Protein 4D25 (pdb70)

Foldseek 3Di:
DADDDQDPPLCVLLVPAAAFDPQLVVLVVFDKDKDFPDADQFAFALVRLPFDPVLSVLCVSSVDGGAGPLLRRLLNCVLVQFAEEEADAFQRPPLCSPLSNVLRCCVVVPDDWDAPPLEGAAQEEEEEAADVLLVVSQSVSCSSCPPHPFFEAEWEPLHDLCSRLVSCSVYGHYYRYYLPRVVVCVVVNNYFNQNYAEYEYEQQLVCCDDVNVVSVCCAQVPPRHDHLVRHYYYYYDNAHDPVSVVSCVVNGDSHMYMHRHDHLAADLLEAEAEDEDALVCLLVVVVVVCVVVDPAQEEEEDADPVVQVVNQCSVVVPDFDEAEADDPDRPNSNVVRLCCSQVVVGRYYRYYLSPQANDAGYRNAEYEHSDDDQDSSSVRSNSSNPRHNNHHHYYYYYDYCVRCVVCLVVVVVSQVSSVHDDDPVSD

CATH classification: 3.40.50.300 (+1 more: 3.40.50.300)

Sequence (427 aa):
YVPPEPTNDETEIFSSTISSGINFDKFDHIAVKVSGENPPRPIESFETANLRKYVLDNVLKAGYRKPTPIQKNAIPIIMSSGRDLMGCAQTGSGKTAAFLVPIINMLLQDPKDLISENGCAQPQVIIVSPTRELTLQIFNEARKFSYGSVLKVAVAYGGTAVRHQGDNIARGCHILVATPGRLHDFVERNRVSFGSVRFVVLDQADCMLDMGFMPSSIEKMMLHPTMVETTKRQTLMFSATFPEDIQHLAGRFLNNYLFVAVGIVGGASTDVEQIFIEVTKYEKRNSLKQLLIEENDGKRRILVFVETKRNADFIAAMLSEQQLLTSSSIHGDRMQREREEALQNFKSGKHCCILVATAVAARGLDIKNVDIVVNYDLPKSIDEYVHRIGRTGRVGNRGKAVSFYDSDQDLALVADLSKILRQADQSVPDFLK

Secondary structure (DSSP, 8-state):
--PPPPP--HHHHHH-SPPP-TTGGGGGGS-EEEESSSPPPPPS-GGGS---HHHHHHHHHTT--S--HHHHHHHHHHHTT--EEEE--TTS-HHHHHHHHHHHHHHHS----EEETTEEE-SEEEE-SSHHHHHHHHHHHHHHTTTSS--EEEE-TTS-HHHHHHHHHT--SEEEE-HHHHHHHHHTTSB-STT--EEEEETHHHHTSTTTHHHHHHHHT-TTSPPGGGSEEEEEES---HHHHHHHGGG-SS-EEEEESSTTPPPTTEEEEEEE--TTTHHHHHHHHHHHTTT--EEEE-S-HHHHHHHHHHHHHHSS-EEEE-TTS-HHHHHHHHHHHHHSS-SEEEE-GGGTSS---TT--EEEESS--S-HHHHHHHHTTSS-TT--EEEEEEE-HHHHGGGHHHHHHHHHHTT----GGG-

Nearest PDB structures (foldseek):
  4d25-assembly1_A  TM=1.002E+00  e=2.067E-94  Bombyx mori
  6uv4-assembly1_A  TM=8.941E-01  e=2.963E-43  Homo sapiens
  5e7i-assembly1_B  TM=7.158E-01  e=3.500E-42  Homo sapiens
  6o5f-assembly1_B  TM=5.667E-01  e=6.391E-42  Homo sapiens
  8enk-assembly1_A  TM=9.131E-01  e=6.167E-31  Homo sapiens

Structure (mmCIF, N/CA/C/O backbone):
data_4D25
#
_entry.id   4D25
#
_cell.length_a   52.480
_cell.length_b   78.570
_cell.length_c   104.580
_cell.angle_alpha   90.00
_cell.angle_beta   90.00
_cell.angle_gamma   90.00
#
_symmetry.space_group_name_H-M   'P 21 21 21'
#
loop_
_entity.id
_entity.type
_entity.pdbx_description
1 polym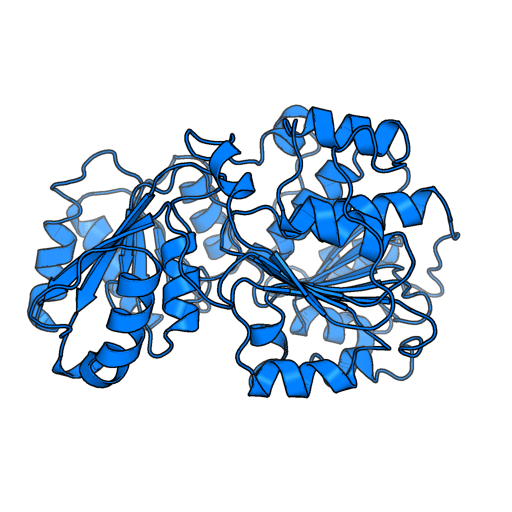er 'BMVLG PROTEIN'
2 polymer "5'-R(*UP*GP*AP*CP*AP*UP)-3'"
3 non-polymer 'PHOSPHOAMINOPHOSPHONIC ACID-ADENYLATE ESTER'
4 non-polymer 'MAGNESIUM ION'
5 non-polymer GLYCEROL
6 water water
#
loop_
_atom_site.group_PDB
_atom_site.id
_atom_site.type_symbol
_atom_site.label_atom_id
_atom_site.label_alt_id
_atom_site.label_comp_id
_atom_site.label_asym_id
_atom_site.label_entity_id
_atom_site.label_seq_id
_atom_site.pdbx_PDB_ins_code
_atom_site.Cartn_x
_atom_site.Cartn_y
_atom_site.Cartn_z
_atom_site.occupancy
_atom_site.B_iso_or_equiv
_atom_site.auth_seq_id
_atom_site.auth_comp_id
_atom_site.auth_asym_id
_atom_site.auth_atom_id
_atom_site.pdbx_PDB_model_num
ATOM 1 N N . TYR A 1 7 ? 12.612 16.236 -13.837 1.00 23.69 137 TYR A N 1
ATOM 2 C CA . TYR A 1 7 ? 11.471 16.749 -13.020 1.00 23.37 137 TYR A CA 1
ATOM 3 C C . TYR A 1 7 ? 11.248 15.893 -11.776 1.00 23.46 137 TYR A C 1
ATOM 4 O O . TYR A 1 7 ? 10.952 14.702 -11.877 1.00 23.78 137 TYR A O 1
ATOM 13 N N . VAL A 1 8 ? 11.397 16.512 -10.608 1.00 23.85 138 VAL A N 1
ATOM 14 C CA . VAL A 1 8 ? 11.103 15.871 -9.333 1.00 23.94 138 VAL A CA 1
ATOM 15 C C . VAL A 1 8 ? 9.794 16.475 -8.829 1.00 24.34 138 VAL A C 1
ATOM 16 O O . VAL A 1 8 ? 9.758 17.659 -8.493 1.00 24.36 138 VAL A O 1
ATOM 20 N N . PRO A 1 9 ? 8.706 15.677 -8.791 1.00 24.30 139 PRO A N 1
ATOM 21 C CA . PRO A 1 9 ? 7.430 16.248 -8.363 1.00 24.76 139 PRO A CA 1
ATOM 22 C C . PRO A 1 9 ? 7.452 16.688 -6.901 1.00 25.48 139 PRO A C 1
ATOM 23 O O . PRO A 1 9 ? 8.250 16.163 -6.121 1.00 25.18 139 PRO A O 1
ATOM 27 N N . PRO A 1 10 ? 6.586 17.649 -6.528 1.00 26.61 140 PRO A N 1
ATOM 28 C CA . PRO A 1 10 ? 6.501 18.030 -5.118 1.00 27.28 140 PRO A CA 1
ATOM 29 C C . PRO A 1 10 ? 6.199 16.803 -4.266 1.00 27.96 140 PRO A C 1
ATOM 30 O O . PRO A 1 10 ? 5.355 15.991 -4.648 1.00 27.42 140 PRO A O 1
ATOM 34 N N . GLU A 1 11 ? 6.891 16.660 -3.138 1.00 29.27 141 GLU A N 1
ATOM 35 C CA . GLU A 1 11 ? 6.774 15.455 -2.325 1.00 30.22 141 GLU A CA 1
ATOM 36 C C . GLU A 1 11 ? 5.325 15.256 -1.882 1.00 30.50 141 GLU A C 1
ATOM 37 O O . GLU A 1 11 ? 4.581 16.233 -1.742 1.00 30.30 141 GLU A O 1
ATOM 43 N N . PRO A 1 12 ? 4.916 13.993 -1.671 1.00 30.82 142 PRO A N 1
ATOM 44 C CA . PRO A 1 12 ? 3.554 13.767 -1.198 1.00 30.64 142 PRO A CA 1
ATOM 45 C C . PRO A 1 12 ? 3.354 14.434 0.155 1.00 30.40 142 PRO A C 1
ATOM 46 O O . PRO A 1 12 ? 4.222 14.322 1.023 1.00 30.94 142 PRO A O 1
ATOM 50 N N . THR A 1 13 ? 2.242 15.142 0.321 1.00 30.14 143 THR A N 1
ATOM 51 C CA . THR A 1 13 ? 1.976 15.845 1.576 1.00 30.15 143 THR A CA 1
ATOM 52 C C . THR A 1 13 ? 1.883 14.863 2.744 1.00 29.84 143 THR A C 1
ATOM 53 O O . THR A 1 13 ? 1.191 13.846 2.653 1.00 29.74 143 THR A O 1
ATOM 57 N N . ASN A 1 14 ? 2.604 15.168 3.822 1.00 29.35 144 ASN A N 1
ATOM 58 C CA . ASN A 1 14 ? 2.531 14.394 5.067 1.00 29.00 144 ASN A CA 1
ATOM 59 C C . ASN A 1 14 ? 1.586 15.029 6.101 1.00 28.12 144 ASN A C 1
ATOM 60 O O . ASN A 1 14 ? 1.483 14.549 7.231 1.00 27.76 144 ASN A O 1
ATOM 65 N N . ASP A 1 15 ? 0.903 16.103 5.703 1.00 26.94 145 ASP A N 1
ATOM 66 C CA . ASP A 1 15 ? -0.112 16.754 6.533 1.00 26.36 145 ASP A CA 1
ATOM 67 C C . ASP A 1 15 ? -1.346 15.850 6.579 1.00 25.72 145 ASP A C 1
ATOM 68 O O . ASP A 1 15 ? -2.040 15.696 5.576 1.00 24.66 145 ASP A O 1
ATOM 73 N N . GLU A 1 16 ? -1.613 15.263 7.746 1.00 25.40 146 GLU A N 1
ATOM 74 C CA . GLU A 1 16 ? -2.701 14.291 7.898 1.00 25.25 146 GLU A CA 1
ATOM 75 C C . GLU A 1 16 ? -4.054 14.825 7.425 1.00 24.81 146 GLU A C 1
ATOM 76 O O . GLU A 1 16 ? -4.801 14.118 6.746 1.00 24.16 146 GLU A O 1
ATOM 82 N N . THR A 1 17 ? -4.362 16.063 7.798 1.00 24.93 147 THR A N 1
ATOM 83 C CA . THR A 1 17 ? -5.597 16.720 7.385 1.00 25.19 147 THR A CA 1
ATOM 84 C C . THR A 1 17 ? -5.708 16.765 5.866 1.00 25.19 147 THR A C 1
ATOM 85 O O . THR A 1 17 ? -6.751 16.421 5.307 1.00 24.69 147 THR A O 1
ATOM 89 N N . GLU A 1 18 ? -4.629 17.178 5.205 1.00 25.78 148 GLU A N 1
ATOM 90 C CA . GLU A 1 18 ? -4.599 17.238 3.744 1.00 26.02 148 GLU A CA 1
ATOM 91 C C . GLU A 1 18 ? -4.754 15.864 3.108 1.00 25.45 148 GLU A C 1
ATOM 92 O O . GLU A 1 18 ? -5.428 15.729 2.086 1.00 25.09 148 GLU A O 1
ATOM 98 N N . ILE A 1 19 ? -4.132 14.854 3.713 1.00 25.03 149 ILE A N 1
ATOM 99 C CA . ILE A 1 19 ? -4.205 13.484 3.201 1.00 24.60 149 ILE A CA 1
ATOM 100 C C . ILE A 1 19 ? -5.651 12.987 3.186 1.00 24.34 149 ILE A C 1
ATOM 101 O O . ILE A 1 19 ? -6.101 12.411 2.194 1.00 24.33 149 ILE A O 1
ATOM 106 N N . PHE A 1 20 ? -6.372 13.220 4.279 1.00 24.09 150 PHE A N 1
ATOM 107 C CA . PHE A 1 20 ? -7.770 12.797 4.382 1.00 24.35 150 PHE A CA 1
ATOM 108 C C . PHE A 1 20 ? -8.758 13.794 3.755 1.00 25.14 150 PHE A C 1
ATOM 109 O O . PHE A 1 20 ? -9.907 13.440 3.511 1.00 25.74 150 PHE A O 1
ATOM 117 N N . SER A 1 21 ? -8.314 15.021 3.482 1.00 26.05 151 SER A N 1
ATOM 118 C CA . SER A 1 21 ? -9.164 16.026 2.824 1.00 26.39 151 SER A CA 1
ATOM 119 C C . SER A 1 21 ? -9.360 15.738 1.341 1.00 26.11 151 SER A C 1
ATOM 120 O O . SER A 1 21 ? -10.315 16.228 0.734 1.00 26.53 151 SER A O 1
ATOM 123 N N . SER A 1 22 ? -8.437 14.975 0.758 1.00 25.79 152 SER A N 1
ATOM 124 C CA . SER A 1 22 ? -8.464 14.653 -0.662 1.00 25.28 152 SER A CA 1
ATOM 125 C C . SER A 1 22 ? -9.637 13.734 -0.976 1.00 24.15 152 SER A C 1
ATOM 126 O O . SER A 1 22 ? -9.463 12.532 -1.187 1.00 24.97 152 SER A O 1
ATOM 129 N N . THR A 1 23 ? -10.833 14.316 -1.008 1.00 22.61 153 THR A N 1
ATOM 130 C CA . THR A 1 23 ? -12.053 13.557 -1.231 1.00 21.37 153 THR A CA 1
ATOM 131 C C . THR A 1 23 ? -13.229 14.464 -1.597 1.00 20.03 153 THR A C 1
ATOM 132 O O . THR A 1 23 ? -13.204 15.676 -1.354 1.00 20.34 153 THR A O 1
ATOM 136 N N . ILE A 1 24 ? -14.250 13.862 -2.197 1.00 18.34 154 ILE A N 1
ATOM 137 C CA . ILE A 1 24 ? -15.490 14.555 -2.514 1.00 17.09 154 ILE A CA 1
ATOM 138 C C . ILE A 1 24 ? -16.500 14.140 -1.453 1.00 16.77 154 ILE A C 1
ATOM 139 O O . ILE A 1 24 ? -16.822 12.959 -1.344 1.00 16.02 154 ILE A O 1
ATOM 144 N N . SER A 1 25 ? -16.976 15.101 -0.661 1.00 16.73 155 SER A N 1
ATOM 145 C CA . SER A 1 25 ? -17.998 14.826 0.349 1.00 16.93 155 SER A CA 1
ATOM 146 C C . SER A 1 25 ? -19.236 14.243 -0.327 1.00 16.46 155 SER A C 1
ATOM 147 O O . SER A 1 25 ? -19.589 14.655 -1.435 1.00 16.36 155 SER A O 1
ATOM 150 N N . SER A 1 26 ? -19.883 13.278 0.323 1.00 16.16 156 SER A N 1
ATOM 151 C CA . SER A 1 26 ? -21.031 12.604 -0.287 1.00 15.91 156 SER A CA 1
ATOM 152 C C . SER A 1 26 ? -22.203 13.571 -0.467 1.00 15.69 156 SER A C 1
ATOM 153 O O . SER A 1 26 ? -22.360 14.529 0.295 1.00 15.24 156 SER A O 1
ATOM 156 N N . GLY A 1 27 ? -23.009 13.317 -1.492 1.00 15.20 157 GLY A N 1
ATOM 157 C CA . GLY A 1 27 ? -24.034 14.258 -1.918 1.00 15.21 157 GLY A CA 1
ATOM 158 C C . GLY A 1 27 ? -25.442 13.839 -1.567 1.00 15.34 157 GLY A C 1
ATOM 159 O O . GLY A 1 27 ? -25.663 12.835 -0.892 1.00 15.12 157 GLY A O 1
ATOM 160 N N . ILE A 1 28 ? -26.397 14.626 -2.051 1.00 15.51 158 ILE A N 1
ATOM 161 C CA . ILE A 1 28 ? -27.814 14.437 -1.742 1.00 15.96 158 ILE A CA 1
ATOM 162 C C . ILE A 1 28 ? -28.337 13.056 -2.153 1.00 15.70 158 ILE A C 1
ATOM 163 O O . ILE A 1 28 ? -29.228 12.513 -1.500 1.00 15.61 158 ILE A O 1
ATOM 168 N N . ASN A 1 29 ? -27.783 12.495 -3.228 1.00 15.19 159 ASN A N 1
ATOM 169 C CA . ASN A 1 29 ? -28.252 11.211 -3.751 1.00 15.22 159 ASN A CA 1
ATOM 170 C C . ASN A 1 29 ? -27.401 10.004 -3.348 1.00 15.24 159 ASN A C 1
ATOM 171 O O . ASN A 1 29 ? -27.556 8.923 -3.917 1.00 15.06 159 ASN A O 1
ATOM 176 N N . PHE A 1 30 ? -26.526 10.169 -2.358 1.00 15.58 160 PHE A N 1
ATOM 177 C CA . PHE A 1 30 ? -25.642 9.078 -1.943 1.00 15.68 160 PHE A CA 1
ATOM 178 C C . PHE A 1 30 ? -26.431 7.855 -1.474 1.00 16.32 160 PHE A C 1
ATOM 179 O O . PHE A 1 30 ? -26.131 6.729 -1.866 1.00 15.84 160 PHE A O 1
ATOM 187 N N . ASP A 1 31 ? -27.443 8.085 -0.644 1.00 17.53 161 ASP A N 1
ATOM 188 C CA . ASP A 1 31 ? -28.302 7.000 -0.156 1.00 18.65 161 ASP A CA 1
ATOM 189 C C . ASP A 1 31 ? -29.086 6.288 -1.265 1.00 18.90 161 ASP A C 1
ATOM 190 O O . ASP A 1 31 ? -29.515 5.151 -1.077 1.00 19.37 161 ASP A O 1
ATOM 195 N N . LYS A 1 32 ? -29.261 6.941 -2.412 1.00 18.92 162 LYS A N 1
ATOM 196 C CA . LYS A 1 32 ? -29.954 6.326 -3.549 1.00 19.14 162 LYS A CA 1
ATOM 197 C C . LYS A 1 32 ? -29.134 5.209 -4.205 1.00 18.37 162 LYS A C 1
ATOM 198 O O . LYS A 1 32 ? -29.694 4.380 -4.923 1.00 17.62 162 LYS A O 1
ATOM 204 N N . PHE A 1 33 ? -27.817 5.188 -3.976 1.00 17.80 163 PHE A N 1
ATOM 205 C CA . PHE A 1 33 ? -26.979 4.085 -4.460 1.00 17.71 163 PHE A CA 1
ATOM 206 C C . PHE A 1 33 ? -27.564 2.728 -4.034 1.00 17.98 163 PHE A C 1
ATOM 207 O O . PHE A 1 33 ? -27.494 1.757 -4.785 1.00 17.73 163 PHE A O 1
ATOM 215 N N . ASP A 1 34 ? -28.145 2.683 -2.834 1.00 18.73 164 ASP A N 1
ATOM 216 C CA . ASP A 1 34 ? -28.785 1.477 -2.283 1.00 19.50 164 ASP A CA 1
ATOM 217 C C . ASP A 1 34 ? -29.774 0.788 -3.224 1.00 18.79 164 ASP A C 1
ATOM 218 O O . ASP A 1 34 ? -29.919 -0.435 -3.180 1.00 18.81 164 ASP A O 1
ATOM 223 N N . HIS A 1 35 ? -30.466 1.570 -4.049 1.00 17.75 165 HIS A N 1
ATOM 224 C CA . HIS A 1 35 ? -31.569 1.048 -4.864 1.00 17.53 165 HIS A CA 1
ATOM 225 C C . HIS A 1 35 ? -31.141 0.438 -6.198 1.00 16.75 165 HIS A C 1
ATOM 226 O O . HIS A 1 35 ? -31.970 -0.126 -6.910 1.00 16.59 165 HIS A O 1
ATOM 233 N N . ILE A 1 36 ? -29.856 0.534 -6.532 1.00 16.08 166 ILE A N 1
ATOM 234 C CA . ILE A 1 36 ? -29.368 0.022 -7.808 1.00 15.70 166 ILE A CA 1
ATOM 235 C C . ILE A 1 36 ? -29.258 -1.499 -7.729 1.00 15.44 166 ILE A C 1
ATOM 236 O O . ILE A 1 36 ? -28.758 -2.041 -6.746 1.00 15.25 166 ILE A O 1
ATOM 241 N N . ALA A 1 37 ? -29.742 -2.179 -8.764 1.00 15.29 167 ALA A N 1
ATOM 242 C CA . ALA A 1 37 ? -29.662 -3.633 -8.837 1.00 15.45 167 ALA A CA 1
ATOM 243 C C . ALA A 1 37 ? -28.216 -4.080 -9.040 1.00 15.39 167 ALA A C 1
ATOM 244 O O . ALA A 1 37 ? -27.529 -3.594 -9.939 1.00 15.15 167 ALA A O 1
ATOM 246 N N . VAL A 1 38 ? -27.766 -4.998 -8.191 1.00 15.59 168 VAL A N 1
ATOM 247 C CA . VAL A 1 38 ? -26.423 -5.556 -8.282 1.00 15.72 168 VAL A CA 1
ATOM 248 C C . VAL A 1 38 ? -26.495 -6.973 -8.837 1.00 16.22 168 VAL A C 1
ATOM 249 O O . VAL A 1 38 ? -27.228 -7.818 -8.319 1.00 16.28 168 VAL A O 1
ATOM 253 N N . LYS A 1 39 ? -25.738 -7.214 -9.902 1.00 16.72 169 LYS A N 1
ATOM 254 C CA . LYS A 1 39 ? -25.571 -8.546 -10.469 1.00 17.46 169 LYS A CA 1
ATOM 255 C C . LYS A 1 39 ? -24.283 -9.141 -9.921 1.00 17.61 169 LYS A C 1
ATOM 256 O O . LYS A 1 39 ? -23.242 -8.488 -9.941 1.00 17.29 169 LYS A O 1
ATOM 262 N N . VAL A 1 40 ? -24.358 -10.371 -9.424 1.00 17.87 170 VAL A N 1
ATOM 263 C CA . VAL A 1 40 ? -23.166 -11.118 -9.045 1.00 18.31 170 VAL A CA 1
ATOM 264 C C . VAL A 1 40 ? -23.208 -12.489 -9.711 1.00 18.88 170 VAL A C 1
ATOM 265 O O . VAL A 1 40 ? -24.191 -13.214 -9.581 1.00 19.38 170 VAL A O 1
ATOM 269 N N . SER A 1 41 ? -22.148 -12.837 -10.435 1.00 19.24 171 SER A N 1
ATOM 270 C CA . SER A 1 41 ? -22.041 -14.167 -11.034 1.00 19.83 171 SER A CA 1
ATOM 271 C C . SER A 1 41 ? -20.667 -14.770 -10.756 1.00 20.06 171 SER A C 1
ATOM 272 O O . SER A 1 41 ? -19.721 -14.059 -10.391 1.00 19.71 171 SER A O 1
ATOM 275 N N . GLY A 1 42 ? -20.576 -16.087 -10.921 1.00 20.37 172 GLY A N 1
ATOM 276 C CA . GLY A 1 42 ? -19.382 -16.847 -10.567 1.00 20.69 172 GLY A CA 1
ATOM 277 C C . GLY A 1 42 ? -19.649 -17.784 -9.404 1.00 21.49 172 GLY A C 1
ATOM 278 O O . GLY A 1 42 ? -20.690 -17.695 -8.744 1.00 21.22 172 GLY A O 1
ATOM 279 N N . GLU A 1 43 ? -18.697 -18.676 -9.148 1.00 22.29 173 GLU A N 1
ATOM 280 C CA . GLU A 1 43 ? -18.856 -19.728 -8.146 1.00 23.21 173 GLU A CA 1
ATOM 281 C C . GLU A 1 43 ? -18.813 -19.211 -6.712 1.00 23.11 173 GLU A C 1
ATOM 282 O O . GLU A 1 43 ? -17.871 -18.524 -6.322 1.00 22.34 173 GLU A O 1
ATOM 288 N N . ASN A 1 44 ? -19.837 -19.562 -5.935 1.00 23.62 174 ASN A N 1
ATOM 289 C CA . ASN A 1 44 ? -19.835 -19.366 -4.485 1.00 23.83 174 ASN A CA 1
ATOM 290 C C . ASN A 1 44 ? -19.407 -17.967 -4.040 1.00 23.31 174 ASN A C 1
ATOM 291 O O . ASN A 1 44 ? -18.381 -17.809 -3.370 1.00 22.77 174 ASN A O 1
ATOM 296 N N . PRO A 1 45 ? -20.187 -16.941 -4.419 1.00 23.14 175 PRO A N 1
ATOM 297 C CA . PRO A 1 45 ? -19.843 -15.588 -3.991 1.00 22.96 175 PRO A CA 1
ATOM 298 C C . PRO A 1 45 ? -20.044 -15.398 -2.483 1.00 23.25 175 PRO A C 1
ATOM 299 O O . PRO A 1 45 ? -21.046 -15.862 -1.941 1.00 23.14 175 PRO A O 1
ATOM 303 N N . PRO A 1 46 ? -19.085 -14.746 -1.800 1.00 23.44 176 PRO A N 1
ATOM 304 C CA . PRO A 1 46 ? -19.317 -14.354 -0.407 1.00 23.82 176 PRO A CA 1
ATOM 305 C C . PRO A 1 46 ? -20.488 -13.385 -0.297 1.00 24.15 176 PRO A C 1
ATOM 306 O O . PRO A 1 46 ? -20.789 -12.672 -1.258 1.00 24.21 176 PRO A O 1
ATOM 310 N N . ARG A 1 47 ? -21.150 -13.365 0.855 1.00 24.41 177 ARG A N 1
ATOM 311 C CA . ARG A 1 47 ? -22.252 -12.434 1.065 1.00 24.53 177 ARG A CA 1
ATOM 312 C C . ARG A 1 47 ? -21.715 -11.013 1.235 1.00 23.04 177 ARG A C 1
ATOM 313 O O . ARG A 1 47 ? -20.650 -10.821 1.819 1.00 22.72 177 ARG A O 1
ATOM 321 N N . PRO A 1 48 ? -22.436 -10.013 0.700 1.00 21.86 178 PRO A N 1
ATOM 322 C CA . PRO A 1 48 ? -21.959 -8.635 0.852 1.00 21.36 178 PRO A CA 1
ATOM 323 C C . PRO A 1 48 ? -21.972 -8.171 2.307 1.00 20.96 178 PRO A C 1
ATOM 324 O O . PRO A 1 48 ? -22.754 -8.674 3.109 1.00 20.63 178 PRO A O 1
ATOM 328 N N . ILE A 1 49 ? -21.087 -7.237 2.637 1.00 20.43 179 ILE A N 1
ATOM 329 C CA . ILE A 1 49 ? -21.069 -6.640 3.973 1.00 20.54 179 ILE A CA 1
ATOM 330 C C . ILE A 1 49 ? -22.112 -5.531 4.063 1.00 20.91 179 ILE A C 1
ATOM 331 O O . ILE A 1 49 ? -22.395 -4.842 3.077 1.00 20.68 179 ILE A O 1
ATOM 336 N N . GLU A 1 50 ? -22.697 -5.388 5.248 1.00 21.26 180 GLU A N 1
ATOM 337 C CA . GLU A 1 50 ? -23.773 -4.426 5.481 1.00 21.68 180 GLU A CA 1
ATOM 338 C C . GLU A 1 50 ? -23.239 -3.041 5.829 1.00 20.51 180 GLU A C 1
ATOM 339 O O . GLU A 1 50 ? -23.911 -2.041 5.587 1.00 20.22 180 GLU A O 1
ATOM 345 N N . SER A 1 51 ? -22.034 -2.990 6.393 1.00 19.37 181 SER A N 1
ATOM 346 C CA . SER A 1 51 ? -21.435 -1.737 6.847 1.00 18.71 181 SER A CA 1
ATOM 347 C C . SER A 1 51 ? -19.934 -1.908 7.059 1.00 18.21 181 SER A C 1
ATOM 348 O O . SER A 1 51 ? -19.438 -3.031 7.144 1.00 18.23 181 SER A O 1
ATOM 351 N N . PHE A 1 52 ? -19.217 -0.793 7.154 1.00 17.65 182 PHE A N 1
ATOM 352 C CA . PHE A 1 52 ? -17.783 -0.833 7.434 1.00 17.29 182 PHE A CA 1
ATOM 353 C C . PHE A 1 52 ? -17.507 -1.481 8.794 1.00 17.73 182 PHE A C 1
ATOM 354 O O . PHE A 1 52 ? -16.488 -2.143 8.963 1.00 17.40 182 PHE A O 1
ATOM 362 N N . GLU A 1 53 ? -18.433 -1.317 9.740 1.00 18.23 183 GLU A N 1
ATOM 363 C CA . GLU A 1 53 ? -18.265 -1.848 11.098 1.00 19.05 183 GLU A CA 1
ATOM 364 C C . GLU A 1 53 ? -18.513 -3.355 11.188 1.00 19.36 183 GLU A C 1
ATOM 365 O O . GLU A 1 53 ? -18.070 -3.997 12.137 1.00 19.63 183 GLU A O 1
ATOM 371 N N . THR A 1 54 ? -19.218 -3.910 10.204 1.00 19.64 184 THR A N 1
ATOM 372 C CA . THR A 1 54 ? -19.516 -5.342 10.165 1.00 20.08 184 THR A CA 1
ATOM 373 C C . THR A 1 54 ? -18.765 -6.077 9.043 1.00 20.04 184 THR A C 1
ATOM 374 O O . THR A 1 54 ? -19.212 -7.128 8.584 1.00 20.44 184 THR A O 1
ATOM 378 N N . ALA A 1 55 ? -17.621 -5.538 8.622 1.00 19.94 185 ALA A N 1
ATOM 379 C CA . ALA A 1 55 ? -16.842 -6.110 7.517 1.00 19.97 185 ALA A CA 1
ATOM 380 C C . ALA A 1 55 ? -15.607 -6.893 7.978 1.00 20.32 185 ALA A C 1
ATOM 381 O O . ALA A 1 55 ? -14.763 -7.271 7.158 1.00 20.03 185 ALA A O 1
ATOM 383 N N . ASN A 1 56 ? -15.511 -7.143 9.282 1.00 20.88 186 ASN A N 1
ATOM 384 C CA . ASN A 1 56 ? -14.364 -7.819 9.879 1.00 21.62 186 ASN A CA 1
ATOM 385 C C . ASN A 1 56 ? -13.024 -7.177 9.513 1.00 21.16 186 ASN A C 1
ATOM 386 O O . ASN A 1 56 ? -12.038 -7.868 9.266 1.00 20.79 186 ASN A O 1
ATOM 391 N N . LEU A 1 57 ? -12.999 -5.848 9.490 1.00 21.02 187 LEU A N 1
ATOM 392 C CA . LEU A 1 57 ? -11.769 -5.103 9.258 1.00 20.99 187 LEU A CA 1
ATOM 393 C C . LEU A 1 57 ? -10.990 -4.955 10.550 1.00 21.26 187 LEU A C 1
ATOM 394 O O . LEU A 1 57 ? -11.565 -4.990 11.640 1.00 21.26 187 LEU A O 1
ATOM 399 N N . ARG A 1 58 ? -9.680 -4.772 10.413 1.00 21.53 188 ARG A N 1
ATOM 400 C CA . ARG A 1 58 ? -8.826 -4.414 11.539 1.00 22.21 188 ARG A CA 1
ATOM 401 C C . ARG A 1 58 ? -9.188 -3.022 12.037 1.00 22.20 188 ARG A C 1
ATOM 402 O O . ARG A 1 58 ? -9.557 -2.145 11.248 1.00 21.40 188 ARG A O 1
ATOM 410 N N . LYS A 1 59 ? -9.077 -2.828 13.347 1.00 22.27 189 LYS A N 1
ATOM 411 C CA . LYS A 1 59 ? -9.554 -1.606 13.980 1.00 22.41 189 LYS A CA 1
ATOM 412 C C . LYS A 1 59 ? -9.021 -0.345 13.313 1.00 21.88 189 LYS A C 1
ATOM 413 O O . LYS A 1 59 ? -9.799 0.544 13.003 1.00 21.94 189 LYS A O 1
ATOM 419 N N . TYR A 1 60 ? -7.713 -0.240 13.097 1.00 21.66 190 TYR A N 1
ATOM 420 C CA . TYR A 1 60 ? -7.205 1.029 12.564 1.00 21.89 190 TYR A CA 1
ATOM 421 C C . TYR A 1 60 ? -7.343 1.198 11.045 1.00 19.98 190 TYR A C 1
ATOM 422 O O . TYR A 1 60 ? -7.183 2.307 10.544 1.00 20.00 190 TYR A O 1
ATOM 431 N N . VAL A 1 61 ? -7.664 0.121 10.328 1.00 18.27 191 VAL A N 1
ATOM 432 C CA . VAL A 1 61 ? -8.101 0.240 8.930 1.00 17.30 191 VAL A CA 1
ATOM 433 C C . VAL A 1 61 ? -9.490 0.880 8.906 1.00 16.75 191 VAL A C 1
ATOM 434 O O . VAL A 1 61 ? -9.742 1.806 8.138 1.00 16.28 191 VAL A O 1
ATOM 438 N N . LEU A 1 62 ? -10.385 0.380 9.753 1.00 16.52 192 LEU A N 1
ATOM 439 C CA . LEU A 1 62 ? -11.697 1.000 9.943 1.00 16.56 192 LEU A CA 1
ATOM 440 C C . LEU A 1 62 ? -11.556 2.463 10.377 1.00 16.64 192 LEU A C 1
ATOM 441 O O . LEU A 1 62 ? -12.233 3.343 9.847 1.00 16.24 192 LEU A O 1
ATOM 446 N N . ASP A 1 63 ? -10.665 2.721 11.332 1.00 16.84 193 ASP A N 1
ATOM 447 C CA . ASP A 1 63 ? -10.455 4.085 11.818 1.00 17.21 193 ASP A CA 1
ATOM 448 C C . ASP A 1 63 ? -10.000 5.015 10.693 1.00 16.34 193 ASP A C 1
ATOM 449 O O . ASP A 1 63 ? -10.416 6.171 10.641 1.00 16.20 193 ASP A O 1
ATOM 454 N N . ASN A 1 64 ? -9.176 4.503 9.781 1.00 15.45 194 ASN A N 1
ATOM 455 C CA . ASN A 1 64 ? -8.761 5.278 8.611 1.00 14.93 194 ASN A CA 1
ATOM 456 C C . ASN A 1 64 ? -9.905 5.540 7.628 1.00 14.34 194 ASN A C 1
ATOM 457 O O . ASN A 1 64 ? -10.009 6.634 7.074 1.00 14.12 194 ASN A O 1
ATOM 462 N N . VAL A 1 65 ? -10.759 4.538 7.425 1.00 13.96 195 VAL A N 1
ATOM 463 C CA . VAL A 1 65 ? -11.969 4.697 6.611 1.00 13.64 195 VAL A CA 1
ATOM 464 C C . VAL A 1 65 ? -12.830 5.815 7.200 1.00 13.95 195 VAL A C 1
ATOM 465 O O . VAL A 1 65 ? -13.284 6.707 6.479 1.00 13.59 195 VAL A O 1
ATOM 469 N N . LEU A 1 66 ? -13.030 5.771 8.516 1.00 14.42 196 LEU A N 1
ATOM 470 C CA . LEU A 1 66 ? -13.800 6.801 9.216 1.00 14.93 196 LEU A CA 1
ATOM 471 C C . LEU A 1 66 ? -13.107 8.169 9.194 1.00 15.30 196 LEU A C 1
ATOM 472 O O . LEU A 1 66 ? -13.779 9.197 9.066 1.00 15.02 196 LEU A O 1
ATOM 477 N N . LYS A 1 67 ? -11.777 8.183 9.306 1.00 15.72 197 LYS A N 1
ATOM 478 C CA . LYS A 1 67 ? -10.998 9.425 9.151 1.00 16.23 197 LYS A CA 1
ATOM 479 C C . LYS A 1 67 ? -11.174 10.040 7.763 1.00 15.79 197 LYS A C 1
ATOM 480 O O . LYS A 1 67 ? -11.125 11.258 7.606 1.00 16.04 197 LYS A O 1
ATOM 486 N N . ALA A 1 68 ? -11.356 9.186 6.759 1.00 15.19 198 ALA A N 1
ATOM 487 C CA . ALA A 1 68 ? -11.549 9.620 5.380 1.00 14.77 198 ALA A CA 1
ATOM 488 C C . ALA A 1 68 ? -12.902 10.294 5.171 1.00 14.66 198 ALA A C 1
ATOM 489 O O . ALA A 1 68 ? -13.150 10.867 4.113 1.00 14.43 198 ALA A O 1
ATOM 491 N N . GLY A 1 69 ? -13.775 10.201 6.173 1.00 14.69 199 GLY A N 1
ATOM 492 C CA . GLY A 1 69 ? -15.076 10.851 6.145 1.00 14.65 199 GLY A CA 1
ATOM 493 C C . GLY A 1 69 ? -16.177 9.910 5.696 1.00 14.48 199 GLY A C 1
ATOM 494 O O . GLY A 1 69 ? -17.334 10.321 5.597 1.00 14.24 199 GLY A O 1
ATOM 495 N N . TYR A 1 70 ? -15.826 8.648 5.429 1.00 14.20 200 TYR A N 1
ATOM 496 C CA . TYR A 1 70 ? -16.807 7.662 4.983 1.00 14.06 200 TYR A CA 1
ATOM 497 C C . TYR A 1 70 ? -17.597 7.157 6.178 1.00 14.65 200 TYR A C 1
ATOM 498 O O . TYR A 1 70 ? -17.030 6.919 7.243 1.00 14.86 200 TYR A O 1
ATOM 507 N N . ARG A 1 71 ? -18.901 6.990 5.994 1.00 15.20 201 ARG A N 1
ATOM 508 C CA . ARG A 1 71 ? -19.760 6.428 7.041 1.00 15.92 201 ARG A CA 1
ATOM 509 C C . ARG A 1 71 ? -20.537 5.184 6.603 1.00 15.95 201 ARG A C 1
ATOM 510 O O . ARG A 1 71 ? -21.011 4.421 7.439 1.00 16.31 201 ARG A O 1
ATOM 518 N N . LYS A 1 72 ? -20.652 4.969 5.297 1.00 15.66 202 LYS A N 1
ATOM 519 C CA . LYS A 1 72 ? -21.485 3.908 4.765 1.00 15.61 202 LYS A CA 1
ATOM 520 C C . LYS A 1 72 ? -20.863 3.443 3.457 1.00 14.57 202 LYS A C 1
ATOM 521 O O . LYS A 1 72 ? -20.518 4.274 2.619 1.00 14.33 202 LYS A O 1
ATOM 527 N N . PRO A 1 73 ? -20.712 2.119 3.276 1.00 13.69 203 PRO A N 1
ATOM 528 C CA . PRO A 1 73 ? -20.075 1.613 2.062 1.00 12.99 203 PRO A CA 1
ATOM 529 C C . PRO A 1 73 ? -20.985 1.697 0.838 1.00 12.43 203 PRO A C 1
ATOM 530 O O . PRO A 1 73 ? -22.195 1.501 0.950 1.00 12.33 203 PRO A O 1
ATOM 534 N N . THR A 1 74 ? -20.392 1.975 -0.321 1.00 11.54 204 THR A N 1
ATOM 535 C CA . THR A 1 74 ? -21.129 1.998 -1.583 1.00 11.16 204 THR A CA 1
ATOM 536 C C . THR A 1 74 ? -21.370 0.549 -2.024 1.00 10.93 204 THR A C 1
ATOM 537 O O . THR A 1 74 ? -20.716 -0.361 -1.518 1.00 10.84 204 THR A O 1
ATOM 541 N N . PRO A 1 75 ? -22.302 0.326 -2.968 1.00 10.79 205 PRO A N 1
ATOM 542 C CA . PRO A 1 75 ? -22.592 -1.043 -3.408 1.00 10.71 205 PRO A CA 1
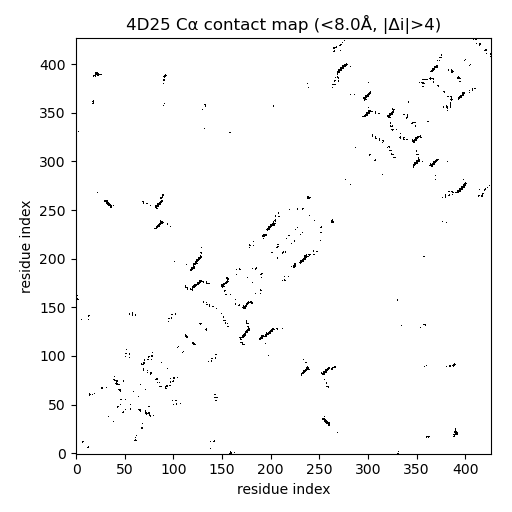ATOM 543 C C . PRO A 1 75 ? -21.361 -1.828 -3.869 1.00 10.46 205 PRO A C 1
ATOM 544 O O . PRO A 1 75 ? -21.187 -2.982 -3.469 1.00 10.57 205 PRO A O 1
ATOM 548 N N . ILE A 1 76 ? -20.500 -1.213 -4.675 1.00 10.22 206 ILE A N 1
ATOM 549 C CA . ILE A 1 76 ? -19.296 -1.908 -5.129 1.00 10.04 206 ILE A CA 1
ATOM 550 C C . ILE A 1 76 ? -18.409 -2.289 -3.941 1.00 10.07 206 ILE A C 1
ATOM 551 O O . ILE A 1 76 ? -17.810 -3.363 -3.942 1.00 9.89 206 ILE A O 1
ATOM 556 N N . GLN A 1 77 ? -18.354 -1.420 -2.929 1.00 10.18 207 GLN A N 1
ATOM 557 C CA . GLN A 1 77 ? -17.583 -1.689 -1.713 1.00 10.44 207 GLN A CA 1
ATOM 558 C C . GLN A 1 77 ? -18.202 -2.793 -0.868 1.00 10.93 207 GLN A C 1
ATOM 559 O O . GLN A 1 77 ? -17.480 -3.641 -0.327 1.00 11.09 207 GLN A O 1
ATOM 565 N N . LYS A 1 78 ? -19.530 -2.776 -0.757 1.00 11.54 208 LYS A N 1
ATOM 566 C CA . LYS A 1 78 ? -20.263 -3.793 -0.004 1.00 12.11 208 LYS A CA 1
ATOM 567 C C . LYS A 1 78 ? -19.956 -5.192 -0.531 1.00 12.31 208 LYS A C 1
ATOM 568 O O . LYS A 1 78 ? -19.803 -6.139 0.247 1.00 12.31 208 LYS A O 1
ATOM 574 N N . ASN A 1 79 ? -19.845 -5.309 -1.850 1.00 12.27 209 ASN A N 1
ATOM 575 C CA . ASN A 1 79 ? -19.558 -6.593 -2.483 1.00 12.48 209 ASN A CA 1
ATOM 576 C C . ASN A 1 79 ? -18.078 -6.937 -2.589 1.00 12.32 209 ASN A C 1
ATOM 577 O O . ASN A 1 79 ? -17.682 -8.062 -2.293 1.00 12.53 209 ASN A O 1
ATOM 582 N N . ALA A 1 80 ? -17.266 -5.970 -3.012 1.00 12.05 210 ALA A N 1
ATOM 583 C CA . ALA A 1 80 ? -15.850 -6.209 -3.287 1.00 11.87 210 ALA A CA 1
ATOM 584 C C . ALA A 1 80 ? -15.028 -6.513 -2.036 1.00 11.89 210 ALA A C 1
ATOM 585 O O . ALA A 1 80 ? -14.118 -7.341 -2.079 1.00 11.75 210 ALA A O 1
ATOM 587 N N . ILE A 1 81 ? -15.339 -5.840 -0.932 1.00 11.81 211 ILE A N 1
ATOM 588 C CA . ILE A 1 81 ? -14.569 -5.998 0.303 1.00 11.90 211 ILE A CA 1
ATOM 589 C C . ILE A 1 81 ? -14.532 -7.457 0.775 1.00 12.10 211 ILE A C 1
ATOM 590 O O . ILE A 1 81 ? -13.449 -8.011 0.947 1.00 12.00 211 ILE A O 1
ATOM 595 N N . PRO A 1 82 ? -15.706 -8.089 0.973 1.00 12.45 212 PRO A N 1
ATOM 596 C CA . PRO A 1 82 ? -15.695 -9.509 1.354 1.00 12.70 212 PRO A CA 1
ATOM 597 C C . PRO A 1 82 ? -15.143 -10.440 0.268 1.00 12.82 212 PRO A C 1
ATOM 598 O O . PRO A 1 82 ? -14.490 -11.432 0.586 1.00 12.61 212 PRO A O 1
ATOM 602 N N . ILE A 1 83 ? -15.402 -10.131 -1.000 1.00 12.98 213 ILE A N 1
ATOM 603 C CA . ILE A 1 83 ? -14.864 -10.951 -2.083 1.00 13.25 213 ILE A CA 1
ATOM 604 C C . ILE A 1 83 ? -13.329 -10.964 -2.044 1.00 13.37 213 ILE A C 1
ATOM 605 O O . ILE A 1 83 ? -12.710 -12.029 -2.104 1.00 13.61 213 ILE A O 1
ATOM 610 N N . ILE A 1 84 ? -12.728 -9.785 -1.919 1.00 13.48 214 ILE A N 1
ATOM 611 C CA . ILE A 1 84 ? -11.273 -9.662 -1.898 1.00 13.59 214 ILE A CA 1
ATOM 612 C C . ILE A 1 84 ? -10.703 -10.314 -0.642 1.00 13.94 214 ILE A C 1
ATOM 613 O O . ILE A 1 84 ? -9.738 -11.068 -0.720 1.00 13.82 214 ILE A O 1
ATOM 618 N N . MET A 1 85 ? -11.326 -10.056 0.505 1.00 14.46 215 MET A N 1
ATOM 619 C CA . MET A 1 85 ? -10.863 -10.634 1.767 1.00 14.90 215 MET A CA 1
ATOM 620 C C . MET A 1 85 ? -10.975 -12.166 1.817 1.00 15.05 215 MET A C 1
ATOM 621 O O . MET A 1 85 ? -10.225 -12.812 2.556 1.00 15.31 215 MET A O 1
ATOM 626 N N A SER A 1 86 ? -11.886 -12.735 1.026 0.50 14.93 216 SER A N 1
ATOM 627 N N B SER A 1 86 ? -11.884 -12.740 1.028 0.50 14.93 216 SER A N 1
ATOM 628 C CA A SER A 1 86 ? -12.014 -14.186 0.901 0.50 15.06 216 SER A CA 1
ATOM 629 C CA B SER A 1 86 ? -12.003 -14.195 0.924 0.50 15.05 216 SER A CA 1
ATOM 630 C C A SER A 1 86 ? -10.936 -14.826 0.020 0.50 14.95 216 SER A C 1
ATOM 631 C C B SER A 1 86 ? -10.957 -14.826 -0.006 0.50 14.94 216 SER A C 1
ATOM 632 O O A SER A 1 86 ? -10.885 -16.050 -0.096 0.50 15.13 216 SER A O 1
ATOM 633 O O B SER A 1 86 ? -10.952 -16.043 -0.186 0.50 15.11 216 SER A O 1
ATOM 638 N N . GLY A 1 87 ? -10.089 -14.008 -0.601 1.00 14.63 217 GLY A N 1
ATOM 639 C CA . GLY A 1 87 ? -9.007 -14.505 -1.456 1.00 14.46 217 GLY A CA 1
ATOM 640 C C . GLY A 1 87 ? -9.392 -14.764 -2.903 1.00 14.33 217 GLY A C 1
ATOM 641 O O . GLY A 1 87 ? -8.681 -15.470 -3.612 1.00 14.51 217 GLY A O 1
ATOM 642 N N . ARG A 1 88 ? -10.497 -14.180 -3.358 1.00 14.12 218 ARG A N 1
ATOM 643 C CA . ARG A 1 88 ? -11.010 -14.459 -4.702 1.00 14.15 218 ARG A CA 1
ATOM 644 C C . ARG A 1 88 ? -10.602 -13.388 -5.709 1.00 13.63 218 ARG A C 1
ATOM 645 O O . ARG A 1 88 ? -10.335 -12.242 -5.343 1.00 13.61 218 ARG A O 1
ATOM 653 N N . ASP A 1 89 ? -10.550 -13.778 -6.979 1.00 13.22 219 ASP A N 1
ATOM 654 C CA . ASP A 1 89 ? -10.396 -12.820 -8.066 1.00 12.84 219 ASP A CA 1
ATOM 655 C C . ASP A 1 89 ? -11.730 -12.145 -8.340 1.00 12.49 219 ASP A C 1
ATOM 656 O O . ASP A 1 89 ? -12.796 -12.724 -8.104 1.00 12.60 219 ASP A O 1
ATOM 661 N N . LEU A 1 90 ? -11.655 -10.926 -8.859 1.00 12.16 220 LEU A N 1
ATOM 662 C CA . LEU A 1 90 ? -12.822 -10.076 -8.997 1.00 11.92 220 LEU A CA 1
ATOM 663 C C . LEU A 1 90 ? -12.748 -9.199 -10.241 1.00 11.81 220 LEU A C 1
ATOM 664 O O . LEU A 1 90 ? -11.726 -8.564 -10.504 1.00 11.76 220 LEU A O 1
ATOM 669 N N . MET A 1 91 ? -13.834 -9.195 -11.010 1.00 11.79 221 MET A N 1
ATOM 670 C CA . MET A 1 91 ? -14.077 -8.176 -12.023 1.00 11.71 221 MET A CA 1
ATOM 671 C C . MET A 1 91 ? -15.239 -7.341 -11.503 1.00 11.41 221 MET A C 1
ATOM 672 O O . MET A 1 91 ? -16.353 -7.842 -11.385 1.00 11.41 221 MET A O 1
ATOM 677 N N . GLY A 1 92 ? -14.966 -6.079 -11.183 1.00 11.20 222 GLY A N 1
ATOM 678 C CA . GLY A 1 92 ? -15.952 -5.187 -10.576 1.00 11.18 222 GLY A CA 1
ATOM 679 C C . GLY A 1 92 ? -16.338 -4.028 -11.475 1.00 11.17 222 GLY A C 1
ATOM 680 O O . GLY A 1 92 ? -15.484 -3.227 -11.865 1.00 10.98 222 GLY A O 1
ATOM 681 N N . CYS A 1 93 ? -17.631 -3.936 -11.791 1.00 11.33 223 CYS A N 1
ATOM 682 C CA . CYS A 1 93 ? -18.182 -2.833 -12.574 1.00 11.43 223 CYS A CA 1
ATOM 683 C C . CYS A 1 93 ? -19.155 -1.998 -11.755 1.00 11.10 223 CYS A C 1
ATOM 684 O O . CYS A 1 93 ? -20.088 -2.531 -11.149 1.00 11.35 223 CYS A O 1
ATOM 687 N N . ALA A 1 94 ? -18.926 -0.689 -11.741 1.00 10.62 224 ALA A N 1
ATOM 688 C CA . ALA A 1 94 ? -19.821 0.262 -11.087 1.00 10.35 224 ALA A CA 1
ATOM 689 C C . ALA A 1 94 ? -19.646 1.629 -11.723 1.00 10.02 224 ALA A C 1
ATOM 690 O O . ALA A 1 94 ? -18.578 1.950 -12.244 1.00 9.96 224 ALA A O 1
ATOM 692 N N . GLN A 1 95 ? -20.695 2.435 -11.657 1.00 9.85 225 GLN A N 1
ATOM 693 C CA . GLN A 1 95 ? -20.705 3.749 -12.285 1.00 9.65 225 GLN A CA 1
ATOM 694 C C . GLN A 1 95 ? -19.597 4.655 -11.767 1.00 9.24 225 GLN A C 1
ATOM 695 O O . GLN A 1 95 ? -19.039 4.430 -10.687 1.00 9.18 225 GLN A O 1
ATOM 701 N N . THR A 1 96 ? -19.303 5.686 -12.551 1.00 8.85 226 THR A N 1
ATOM 702 C CA . THR A 1 96 ? -18.335 6.695 -12.173 1.00 8.63 226 THR A CA 1
ATOM 703 C C . THR A 1 96 ? -18.690 7.308 -10.821 1.00 8.52 226 THR A C 1
ATOM 704 O O . THR A 1 96 ? -19.856 7.466 -10.481 1.00 8.49 226 THR A O 1
ATOM 708 N N . GLY A 1 97 ? -17.654 7.612 -10.049 1.00 8.39 227 GLY A N 1
ATOM 709 C CA . GLY A 1 97 ? -17.775 8.266 -8.750 1.00 8.42 227 GLY A CA 1
ATOM 710 C C . GLY A 1 97 ? -18.516 7.494 -7.675 1.00 8.46 227 GLY A C 1
ATOM 711 O O . GLY A 1 97 ? -19.203 8.103 -6.850 1.00 8.58 227 GLY A O 1
ATOM 712 N N . SER A 1 98 ? -18.372 6.167 -7.662 1.00 8.36 228 SER A N 1
ATOM 713 C CA . SER A 1 98 ? -19.088 5.321 -6.689 1.00 8.36 228 SER A CA 1
ATOM 714 C C . SER A 1 98 ? -18.154 4.494 -5.793 1.00 8.29 228 SER A C 1
ATOM 715 O O . SER A 1 98 ? -18.579 3.515 -5.171 1.00 8.40 228 SER A O 1
ATOM 718 N N . GLY A 1 99 ? -16.890 4.902 -5.713 1.00 8.16 229 GLY A N 1
ATOM 719 C CA . GLY A 1 99 ? -15.953 4.353 -4.724 1.00 8.07 229 GLY A CA 1
ATOM 720 C C . GLY A 1 99 ? -15.228 3.066 -5.071 1.00 7.96 229 GLY A C 1
ATOM 721 O O . GLY A 1 99 ? -14.890 2.282 -4.177 1.00 8.03 229 GLY A O 1
ATOM 722 N N . LYS A 1 100 ? -14.952 2.845 -6.352 1.00 7.79 230 LYS A N 1
ATOM 723 C CA . LYS A 1 100 ? -14.193 1.664 -6.763 1.00 7.68 230 LYS A CA 1
ATOM 724 C C . LYS A 1 100 ? -12.762 1.628 -6.184 1.00 7.72 230 LYS A C 1
ATOM 725 O O . LYS A 1 100 ? -12.254 0.545 -5.887 1.00 7.71 230 LYS A O 1
ATOM 731 N N . THR A 1 101 ? -12.124 2.787 -6.000 1.00 7.68 231 THR A N 1
ATOM 732 C CA . THR A 1 101 ? -10.747 2.815 -5.477 1.00 7.70 231 THR A CA 1
ATOM 733 C C . THR A 1 101 ? -10.655 2.197 -4.086 1.00 7.77 231 THR A C 1
ATOM 734 O O . THR A 1 101 ? -9.877 1.261 -3.873 1.00 7.68 231 THR A O 1
ATOM 738 N N . ALA A 1 102 ? -11.451 2.711 -3.148 1.00 7.86 232 ALA A N 1
ATOM 739 C CA . ALA A 1 102 ? -11.475 2.171 -1.789 1.00 8.03 232 ALA A CA 1
ATOM 740 C C . ALA A 1 102 ? -11.964 0.728 -1.777 1.00 8.07 232 ALA A C 1
ATOM 741 O O . ALA A 1 102 ? -11.566 -0.054 -0.917 1.00 8.09 232 ALA A O 1
ATOM 743 N N . ALA A 1 103 ? -12.824 0.374 -2.733 1.00 8.04 233 ALA A N 1
ATOM 744 C CA . ALA A 1 103 ? -13.311 -0.997 -2.844 1.00 8.08 233 ALA A CA 1
ATOM 745 C C . ALA A 1 103 ? -12.169 -2.015 -2.965 1.00 8.10 233 ALA A C 1
ATOM 746 O O . ALA A 1 103 ? -12.300 -3.133 -2.465 1.00 8.19 233 ALA A O 1
ATOM 748 N N . PHE A 1 104 ? -11.057 -1.643 -3.605 1.00 8.01 234 PHE A N 1
ATOM 749 C CA . PHE A 1 104 ? -9.880 -2.526 -3.605 1.00 8.06 234 PHE A CA 1
ATOM 750 C C . PHE A 1 104 ? -8.793 -2.163 -2.580 1.00 8.17 234 PHE A C 1
ATOM 751 O O . PHE A 1 104 ? -8.169 -3.059 -2.011 1.00 8.38 234 PHE A O 1
ATOM 759 N N . LEU A 1 105 ? -8.591 -0.881 -2.300 1.00 8.23 235 LEU A N 1
ATOM 760 C CA . LEU A 1 105 ? -7.524 -0.478 -1.373 1.00 8.42 235 LEU A CA 1
ATOM 761 C C . LEU A 1 105 ? -7.773 -0.947 0.064 1.00 8.68 235 LEU A C 1
ATOM 762 O O . LEU A 1 105 ? -6.872 -1.483 0.710 1.00 8.87 235 LEU A O 1
ATOM 767 N N . VAL A 1 106 ? -8.996 -0.758 0.546 1.00 8.89 236 VAL A N 1
ATOM 768 C CA . VAL A 1 106 ? -9.345 -1.077 1.933 1.00 9.18 236 VAL A CA 1
ATOM 769 C C . VAL A 1 106 ? -9.118 -2.555 2.282 1.00 9.28 236 VAL A C 1
ATOM 770 O O . VAL A 1 106 ? -8.412 -2.851 3.253 1.00 9.34 236 VAL A O 1
ATOM 774 N N . PRO A 1 107 ? -9.691 -3.488 1.493 1.00 9.35 237 PRO A N 1
ATOM 775 C CA . PRO A 1 107 ? -9.455 -4.906 1.792 1.00 9.57 237 PRO A CA 1
ATOM 776 C C . PRO A 1 107 ? -8.016 -5.365 1.553 1.00 9.68 237 PRO A C 1
ATOM 777 O O . PRO A 1 107 ? -7.519 -6.202 2.308 1.00 9.74 237 PRO A O 1
ATOM 781 N N . ILE A 1 108 ? -7.348 -4.823 0.533 1.00 9.78 238 ILE A N 1
ATOM 782 C CA . ILE A 1 108 ? -5.944 -5.170 0.278 1.00 9.96 238 ILE A CA 1
ATOM 783 C C . ILE A 1 108 ? -5.067 -4.765 1.463 1.00 10.27 238 ILE A C 1
ATOM 784 O O . ILE A 1 108 ? -4.314 -5.587 1.996 1.00 10.37 238 ILE A O 1
ATOM 789 N N . ILE A 1 109 ? -5.176 -3.503 1.866 1.00 10.62 239 ILE A N 1
ATOM 790 C CA . ILE A 1 109 ? -4.442 -2.980 3.022 1.00 11.08 239 ILE A CA 1
ATOM 791 C C . ILE A 1 109 ? -4.729 -3.798 4.283 1.00 11.55 239 ILE A C 1
ATOM 792 O O . ILE A 1 109 ? -3.810 -4.109 5.050 1.00 11.64 239 ILE A O 1
ATOM 797 N N . ASN A 1 110 ? -5.994 -4.162 4.482 1.00 12.05 240 ASN A N 1
ATOM 798 C CA . ASN A 1 110 ? -6.376 -5.003 5.613 1.00 12.60 240 ASN A CA 1
ATOM 799 C C . ASN A 1 110 ? -5.636 -6.340 5.612 1.00 12.94 240 ASN A C 1
ATOM 800 O O . ASN A 1 110 ? -5.086 -6.757 6.635 1.00 13.19 240 ASN A O 1
ATOM 805 N N . MET A 1 111 ? -5.604 -6.992 4.453 1.00 13.23 241 MET A N 1
ATOM 806 C CA . MET A 1 111 ? -4.940 -8.286 4.310 1.00 13.65 241 MET A CA 1
ATOM 807 C C . MET A 1 111 ? -3.421 -8.207 4.451 1.00 13.84 241 MET A C 1
ATOM 808 O O . MET A 1 111 ? -2.809 -9.113 5.014 1.00 13.93 241 MET A O 1
ATOM 813 N N . LEU A 1 112 ? -2.821 -7.128 3.952 1.00 14.00 242 LEU A N 1
ATOM 814 C CA . LEU A 1 112 ? -1.383 -6.896 4.101 1.00 14.33 242 LEU A CA 1
ATOM 815 C C . LEU A 1 112 ? -0.973 -6.755 5.567 1.00 15.04 242 LEU A C 1
ATOM 816 O O . LEU A 1 112 ? 0.161 -7.071 5.925 1.00 15.23 242 LEU A O 1
ATOM 821 N N . LEU A 1 113 ? -1.892 -6.269 6.402 1.00 15.69 243 LEU A N 1
ATOM 822 C CA . LEU A 1 113 ? -1.654 -6.137 7.840 1.00 16.49 243 LEU A CA 1
ATOM 823 C C . LEU A 1 113 ? -2.083 -7.385 8.620 1.00 17.19 243 LEU A C 1
ATOM 824 O O . LEU A 1 113 ? -1.396 -7.790 9.557 1.00 17.38 243 LEU A O 1
ATOM 829 N N . GLN A 1 114 ? -3.211 -7.990 8.248 1.00 17.91 244 GLN A N 1
ATOM 830 C CA . GLN A 1 114 ? -3.718 -9.161 8.976 1.00 18.86 244 GLN A CA 1
ATOM 831 C C . GLN A 1 114 ? -2.955 -10.446 8.643 1.00 18.94 244 GLN A C 1
ATOM 832 O O . GLN A 1 114 ? -2.896 -11.363 9.459 1.00 18.76 244 GLN A O 1
ATOM 838 N N . ASP A 1 115 ? -2.377 -10.506 7.446 1.00 18.79 245 ASP A N 1
ATOM 839 C CA . ASP A 1 115 ? -1.563 -11.633 7.019 1.00 19.18 245 ASP A CA 1
ATOM 840 C C . ASP A 1 115 ? -0.230 -11.057 6.527 1.00 19.12 245 ASP A C 1
ATOM 841 O O . ASP A 1 115 ? 0.036 -11.019 5.325 1.00 18.74 245 ASP A O 1
ATOM 846 N N . PRO A 1 116 ? 0.609 -10.585 7.470 1.00 19.51 246 PRO A N 1
ATOM 847 C CA . PRO A 1 116 ? 1.818 -9.844 7.120 1.00 19.77 246 PRO A CA 1
ATOM 848 C C . PRO A 1 116 ? 2.939 -10.710 6.559 1.00 20.24 246 PRO A C 1
ATOM 849 O O . PRO A 1 116 ? 3.150 -11.832 7.014 1.00 20.46 246 PRO A O 1
ATOM 853 N N . LYS A 1 117 ? 3.639 -10.165 5.571 1.00 20.54 247 LYS A N 1
ATOM 854 C CA . LYS A 1 117 ? 4.827 -10.775 4.990 1.00 21.28 247 LYS A CA 1
ATOM 855 C C . LYS A 1 117 ? 5.941 -9.745 5.029 1.00 21.36 247 LYS A C 1
ATOM 856 O O . LYS A 1 117 ? 5.726 -8.588 4.673 1.00 20.88 247 LYS A O 1
ATOM 862 N N . ASP A 1 118 ? 7.128 -10.155 5.461 1.00 22.15 248 ASP A N 1
ATOM 863 C CA . ASP A 1 118 ? 8.277 -9.258 5.463 1.00 22.68 248 ASP A CA 1
ATOM 864 C C . ASP A 1 118 ? 8.583 -8.827 4.033 1.00 22.74 248 ASP A C 1
ATOM 865 O O . ASP A 1 118 ? 8.452 -9.625 3.106 1.00 22.84 248 ASP A O 1
ATOM 870 N N . LEU A 1 119 ? 8.956 -7.561 3.862 1.00 23.06 249 LEU A N 1
ATOM 871 C CA . LEU A 1 119 ? 9.317 -7.034 2.547 1.00 23.71 249 LEU A CA 1
ATOM 872 C C . LEU A 1 119 ? 10.626 -7.621 2.075 1.00 24.45 249 LEU A C 1
ATOM 873 O O . LEU A 1 119 ? 11.529 -7.873 2.877 1.00 24.61 249 LEU A O 1
ATOM 878 N N . ILE A 1 120 ? 10.731 -7.824 0.767 1.00 24.91 250 ILE A N 1
ATOM 879 C CA . ILE A 1 120 ? 11.980 -8.249 0.163 1.00 25.95 250 ILE A CA 1
ATOM 880 C C . ILE A 1 120 ? 12.480 -7.173 -0.794 1.00 26.06 250 ILE A C 1
ATOM 881 O O . ILE A 1 120 ? 11.716 -6.633 -1.606 1.00 26.01 250 ILE A O 1
ATOM 886 N N . SER A 1 121 ? 13.762 -6.851 -0.653 1.00 26.28 251 SER A N 1
ATOM 887 C CA . SER A 1 121 ? 14.493 -6.049 -1.620 1.00 26.23 251 SER A CA 1
ATOM 888 C C . SER A 1 121 ? 15.955 -6.467 -1.534 1.00 26.24 251 SER A C 1
ATOM 889 O O . SER A 1 121 ? 16.619 -6.201 -0.529 1.00 27.04 251 SER A O 1
ATOM 892 N N . GLU A 1 122 ? 16.436 -7.150 -2.573 1.00 25.49 252 GLU A N 1
ATOM 893 C CA . GLU A 1 122 ? 17.785 -7.718 -2.602 1.00 25.05 252 GLU A CA 1
ATOM 894 C C . GLU A 1 122 ? 18.547 -7.199 -3.816 1.00 23.21 252 GLU A C 1
ATOM 895 O O . GLU A 1 122 ? 18.039 -7.248 -4.936 1.00 22.61 252 GLU A O 1
ATOM 901 N N . ASN A 1 123 ? 19.770 -6.724 -3.589 1.00 21.56 253 ASN A N 1
ATOM 902 C CA . ASN A 1 123 ? 20.601 -6.165 -4.655 1.00 20.25 253 ASN A CA 1
ATOM 903 C C . ASN A 1 123 ? 19.891 -5.010 -5.371 1.00 19.19 253 ASN A C 1
ATOM 904 O O . ASN A 1 123 ? 20.039 -4.825 -6.582 1.00 19.01 253 ASN A O 1
ATOM 909 N N . GLY A 1 124 ? 19.112 -4.240 -4.611 1.00 18.23 254 GLY A N 1
ATOM 910 C CA . GLY A 1 124 ? 18.363 -3.107 -5.150 1.00 17.54 254 GLY A CA 1
ATOM 911 C C . GLY A 1 124 ? 17.028 -3.439 -5.806 1.00 16.85 254 GLY A C 1
ATOM 912 O O . GLY A 1 124 ? 16.296 -2.530 -6.196 1.00 16.54 254 GLY A O 1
ATOM 913 N N . CYS A 1 125 ? 16.699 -4.726 -5.922 1.00 16.25 255 CYS A N 1
ATOM 914 C CA . CYS A 1 125 ? 15.471 -5.150 -6.598 1.00 15.73 255 CYS A CA 1
ATOM 915 C C . CYS A 1 125 ? 14.313 -5.276 -5.616 1.00 14.98 255 CYS A C 1
ATOM 916 O O . CYS A 1 125 ? 14.256 -6.229 -4.843 1.00 14.96 255 CYS A O 1
ATOM 919 N N . ALA A 1 126 ? 13.393 -4.314 -5.651 1.00 14.38 256 ALA A N 1
ATOM 920 C CA . ALA A 1 126 ? 12.206 -4.353 -4.795 1.00 13.80 256 ALA A CA 1
ATOM 921 C C . ALA A 1 126 ? 11.245 -5.434 -5.273 1.00 13.27 256 ALA A C 1
ATOM 922 O O . ALA A 1 126 ? 11.077 -5.623 -6.471 1.00 12.87 256 ALA A O 1
ATOM 924 N N . GLN A 1 127 ? 10.618 -6.135 -4.332 1.00 12.85 257 GLN A N 1
ATOM 925 C CA . GLN A 1 127 ? 9.582 -7.106 -4.652 1.00 12.62 257 GLN A CA 1
ATOM 926 C C . GLN A 1 127 ? 8.265 -6.680 -4.002 1.00 11.97 257 GLN A C 1
ATOM 927 O O . GLN A 1 127 ? 7.942 -7.136 -2.904 1.00 11.79 257 GLN A O 1
ATOM 933 N N . PRO A 1 128 ? 7.498 -5.804 -4.677 1.00 11.35 258 PRO A N 1
ATOM 934 C CA . PRO A 1 128 ? 6.230 -5.361 -4.084 1.00 10.98 258 PRO A CA 1
ATOM 935 C C . PRO A 1 128 ? 5.211 -6.483 -3.937 1.00 10.68 258 PRO A C 1
ATOM 936 O O . PRO A 1 128 ? 5.223 -7.440 -4.717 1.00 10.57 258 PRO A O 1
ATOM 940 N N . GLN A 1 129 ? 4.344 -6.345 -2.938 1.00 10.30 259 GLN A N 1
ATOM 941 C CA . GLN A 1 129 ? 3.273 -7.305 -2.684 1.00 10.12 259 GLN A CA 1
ATOM 942 C C . GLN A 1 129 ? 1.990 -6.936 -3.433 1.00 9.76 259 GLN A C 1
ATOM 943 O O . GLN A 1 129 ? 1.114 -7.781 -3.630 1.00 9.57 259 GLN A O 1
ATOM 949 N N . VAL A 1 130 ? 1.891 -5.677 -3.848 1.00 9.38 260 VAL A N 1
ATOM 950 C CA . VAL A 1 130 ? 0.741 -5.196 -4.599 1.00 9.18 260 VAL A CA 1
ATOM 951 C C . VAL A 1 130 ? 1.233 -4.354 -5.766 1.00 8.98 260 VAL A C 1
ATOM 952 O O . VAL A 1 130 ? 2.054 -3.452 -5.576 1.00 8.99 260 VAL A O 1
ATOM 956 N N . ILE A 1 131 ? 0.744 -4.674 -6.964 1.00 8.80 261 ILE A N 1
ATOM 957 C CA . ILE A 1 131 ? 0.947 -3.862 -8.160 1.00 8.67 261 ILE A CA 1
ATOM 958 C C . ILE A 1 131 ? -0.420 -3.337 -8.592 1.00 8.48 261 ILE A C 1
ATOM 959 O O . ILE A 1 131 ? -1.327 -4.127 -8.852 1.00 8.39 261 ILE A O 1
ATOM 964 N N . ILE A 1 132 ? -0.561 -2.013 -8.645 1.00 8.38 262 ILE A N 1
ATOM 965 C CA . ILE A 1 132 ? -1.756 -1.360 -9.183 1.00 8.29 262 ILE A CA 1
ATOM 966 C C . ILE A 1 132 ? -1.363 -0.552 -10.413 1.00 8.31 262 ILE A C 1
ATOM 967 O O . ILE A 1 132 ? -0.493 0.312 -10.338 1.00 8.36 262 ILE A O 1
ATOM 972 N N . VAL A 1 133 ? -2.006 -0.819 -11.546 1.00 8.27 263 VAL A N 1
ATOM 973 C CA . VAL A 1 133 ? -1.725 -0.049 -12.757 1.00 8.33 263 VAL A CA 1
ATOM 974 C C . VAL A 1 133 ? -2.967 0.704 -13.227 1.00 8.22 263 VAL A C 1
ATOM 975 O O . VAL A 1 133 ? -4.105 0.272 -12.987 1.00 8.21 263 VAL A O 1
ATOM 979 N N . SER A 1 134 ? -2.731 1.834 -13.890 1.00 8.20 264 SER A N 1
ATOM 980 C CA . SER A 1 134 ? -3.794 2.653 -14.462 1.00 8.13 264 SER A CA 1
ATOM 981 C C . SER A 1 134 ? -3.293 3.241 -15.779 1.00 8.15 264 SER A C 1
ATOM 982 O O . SER A 1 134 ? -2.079 3.255 -16.036 1.00 8.18 264 SER A O 1
ATOM 985 N N . PRO A 1 135 ? -4.221 3.720 -16.623 1.00 8.05 265 PRO A N 1
ATOM 986 C CA . PRO A 1 135 ? -3.847 4.173 -17.962 1.00 8.05 265 PRO A CA 1
ATOM 987 C C . PRO A 1 135 ? -3.164 5.537 -18.068 1.00 8.13 265 PRO A C 1
ATOM 988 O O . PRO A 1 135 ? -2.666 5.854 -19.141 1.00 8.17 265 PRO A O 1
ATOM 992 N N . THR A 1 136 ? -3.160 6.347 -17.007 1.00 8.15 266 THR A N 1
ATOM 993 C CA . THR A 1 136 ? -2.524 7.669 -17.066 1.00 8.23 266 THR A CA 1
ATOM 994 C C . THR A 1 136 ? -1.719 8.006 -15.818 1.00 8.30 266 THR A C 1
ATOM 995 O O . THR A 1 136 ? -1.944 7.455 -14.733 1.00 8.30 266 THR A O 1
ATOM 999 N N . ARG A 1 137 ? -0.772 8.923 -15.999 1.00 8.39 267 ARG A N 1
ATOM 1000 C CA . ARG A 1 137 ? 0.155 9.331 -14.947 1.00 8.51 267 ARG A CA 1
ATOM 1001 C C . ARG A 1 137 ? -0.569 10.008 -13.788 1.00 8.41 267 ARG A C 1
ATOM 1002 O O . ARG A 1 137 ? -0.293 9.717 -12.626 1.00 8.57 267 ARG A O 1
ATOM 1010 N N . GLU A 1 138 ? -1.511 10.888 -14.103 1.00 8.24 268 GLU A N 1
ATOM 1011 C CA . GLU A 1 138 ? -2.228 11.622 -13.057 1.00 8.16 268 GLU A CA 1
ATOM 1012 C C . GLU A 1 138 ? -3.155 10.708 -12.263 1.00 7.86 268 GLU A C 1
ATOM 1013 O O . GLU A 1 138 ? -3.304 10.882 -11.054 1.00 7.91 268 GLU A O 1
ATOM 1019 N N . LEU A 1 139 ? -3.767 9.727 -12.921 1.00 7.58 269 LEU A N 1
ATOM 1020 C CA . LEU A 1 139 ? -4.609 8.766 -12.207 1.00 7.37 269 LEU A CA 1
ATOM 1021 C C . LEU A 1 139 ? -3.759 7.881 -11.289 1.00 7.39 269 LEU A C 1
ATOM 1022 O O . LEU A 1 139 ? -4.149 7.575 -10.161 1.00 7.18 269 LEU A O 1
ATOM 1027 N N . THR A 1 140 ? -2.598 7.469 -11.784 1.00 7.48 270 THR A N 1
ATOM 1028 C CA . THR A 1 140 ? -1.667 6.671 -10.995 1.00 7.64 270 THR A CA 1
ATOM 1029 C C . THR A 1 140 ? -1.246 7.411 -9.720 1.00 7.77 270 THR A C 1
ATOM 1030 O O . THR A 1 140 ? -1.254 6.826 -8.641 1.00 7.89 270 THR A O 1
ATOM 1034 N N . LEU A 1 141 ? -0.908 8.694 -9.835 1.00 8.00 271 LEU A N 1
ATOM 1035 C CA . LEU A 1 141 ? -0.571 9.512 -8.656 1.00 8.25 271 LEU A CA 1
ATOM 1036 C C . LEU A 1 141 ? -1.752 9.630 -7.685 1.00 8.18 271 LEU A C 1
ATOM 1037 O O . LEU A 1 141 ? -1.566 9.625 -6.461 1.00 8.17 271 LEU A O 1
ATOM 1042 N N . GLN A 1 142 ? -2.964 9.716 -8.234 1.00 8.00 272 GLN A N 1
ATOM 1043 C CA . GLN A 1 142 ? -4.179 9.811 -7.425 1.00 7.98 272 GLN A CA 1
ATOM 1044 C C . GLN A 1 142 ? -4.413 8.555 -6.583 1.00 8.00 272 GLN A C 1
ATOM 1045 O O . GLN A 1 142 ? -4.710 8.652 -5.395 1.00 7.95 272 GLN A O 1
ATOM 1051 N N . ILE A 1 143 ? -4.269 7.387 -7.203 1.00 8.07 273 ILE A N 1
ATOM 1052 C CA . ILE A 1 143 ? -4.456 6.108 -6.516 1.00 8.27 273 ILE A CA 1
ATOM 1053 C C . ILE A 1 143 ? -3.378 5.925 -5.447 1.00 8.65 273 ILE A C 1
ATOM 1054 O O . ILE A 1 143 ? -3.649 5.425 -4.351 1.00 8.65 273 ILE A O 1
ATOM 1059 N N . PHE A 1 144 ? -2.156 6.321 -5.786 1.00 9.09 274 PHE A N 1
ATOM 1060 C CA . PHE A 1 144 ? -1.039 6.338 -4.839 1.00 9.52 274 PHE A CA 1
ATOM 1061 C C . PHE A 1 144 ? -1.396 7.149 -3.590 1.00 9.86 274 PHE A C 1
ATOM 1062 O O . PHE A 1 144 ? -1.202 6.685 -2.462 1.00 9.88 274 PHE A O 1
ATOM 1070 N N . ASN A 1 145 ? -1.945 8.343 -3.791 1.00 10.25 275 ASN A N 1
ATOM 1071 C CA . ASN A 1 145 ? -2.324 9.198 -2.669 1.00 10.77 275 ASN A CA 1
ATOM 1072 C C . ASN A 1 145 ? -3.496 8.635 -1.861 1.00 10.91 275 ASN A C 1
ATOM 1073 O O . ASN A 1 145 ? -3.531 8.794 -0.644 1.00 10.92 275 ASN A O 1
ATOM 1078 N N . GLU A 1 146 ? -4.418 7.937 -2.526 1.00 10.95 276 GLU A N 1
ATOM 1079 C CA . GLU A 1 146 ? -5.492 7.226 -1.825 1.00 11.14 276 GLU A CA 1
ATOM 1080 C C . GLU A 1 146 ? -4.957 6.039 -1.015 1.00 11.42 276 GLU A C 1
ATOM 1081 O O . GLU A 1 146 ? -5.438 5.778 0.088 1.00 11.43 276 GLU A O 1
ATOM 1087 N N . ALA A 1 147 ? -3.960 5.332 -1.549 1.00 11.66 277 ALA A N 1
ATOM 1088 C CA . ALA A 1 147 ? -3.345 4.216 -0.816 1.00 12.11 277 ALA A CA 1
ATOM 1089 C C . ALA A 1 147 ? -2.641 4.705 0.453 1.00 12.78 277 ALA A C 1
ATOM 1090 O O . ALA A 1 147 ? -2.720 4.060 1.502 1.00 12.68 277 ALA A O 1
ATOM 1092 N N . ARG A 1 148 ? -1.965 5.847 0.346 1.00 13.61 278 ARG A N 1
ATOM 1093 C CA . ARG A 1 148 ? -1.357 6.521 1.500 1.00 14.56 278 ARG A CA 1
ATOM 1094 C C . ARG A 1 148 ? -2.388 6.921 2.551 1.00 14.62 278 ARG A C 1
ATOM 1095 O O . ARG A 1 148 ? -2.113 6.874 3.754 1.00 14.82 278 ARG A O 1
ATOM 1103 N N . LYS A 1 149 ? -3.570 7.319 2.094 1.00 14.44 279 LYS A N 1
ATOM 1104 C CA . LYS A 1 149 ? -4.667 7.678 2.984 1.00 14.57 279 LYS A CA 1
ATOM 1105 C C . LYS A 1 149 ? -5.116 6.490 3.843 1.00 14.28 279 LYS A C 1
ATOM 1106 O O . LYS A 1 149 ? -5.124 6.574 5.073 1.00 14.50 279 LYS A O 1
ATOM 1112 N N . PHE A 1 150 ? -5.479 5.385 3.199 1.00 13.78 280 PHE A N 1
ATOM 1113 C CA . PHE A 1 150 ? -6.059 4.244 3.918 1.00 13.51 280 PHE A CA 1
ATOM 1114 C C . PHE A 1 150 ? -5.035 3.445 4.723 1.00 13.65 280 PHE A C 1
ATOM 1115 O O . PHE A 1 150 ? -5.399 2.756 5.677 1.00 13.71 280 PHE A O 1
ATOM 1123 N N . SER A 1 151 ? -3.762 3.555 4.349 1.00 13.62 281 SER A N 1
ATOM 1124 C CA . SER A 1 151 ? -2.677 2.900 5.072 1.00 13.94 281 SER A CA 1
ATOM 1125 C C . SER A 1 151 ? -1.944 3.866 6.016 1.00 14.52 281 SER A C 1
ATOM 1126 O O . SER A 1 151 ? -0.891 3.523 6.551 1.00 14.73 281 SER A O 1
ATOM 1129 N N . TYR A 1 152 ? -2.504 5.056 6.231 1.00 15.12 282 TYR A N 1
ATOM 1130 C CA . TYR A 1 152 ? -1.834 6.096 7.012 1.00 15.95 282 TYR A CA 1
ATOM 1131 C C . TYR A 1 152 ? -1.525 5.636 8.432 1.00 16.04 282 TYR A C 1
ATOM 1132 O O . TYR A 1 152 ? -2.385 5.073 9.110 1.00 15.76 282 TYR A O 1
ATOM 1141 N N . GLY A 1 153 ? -0.292 5.877 8.870 1.00 16.27 283 GLY A N 1
ATOM 1142 C CA . GLY A 1 153 ? 0.129 5.536 10.225 1.00 16.76 283 GLY A CA 1
ATOM 1143 C C . GLY A 1 153 ? 0.541 4.086 10.421 1.00 16.77 283 GLY A C 1
ATOM 1144 O O . GLY A 1 153 ? 0.994 3.718 11.505 1.00 17.02 283 GLY A O 1
ATOM 1145 N N . SER A 1 154 ? 0.386 3.261 9.386 1.00 16.25 284 SER A N 1
ATOM 1146 C CA . SER A 1 154 ? 0.756 1.851 9.464 1.00 16.08 284 SER A CA 1
ATOM 1147 C C . SER A 1 154 ? 2.201 1.661 9.016 1.00 15.86 284 SER A C 1
ATOM 1148 O O . SER A 1 154 ? 2.858 2.608 8.583 1.00 15.62 284 SER A O 1
ATOM 1151 N N . VAL A 1 155 ? 2.681 0.425 9.105 1.00 15.70 285 VAL A N 1
ATOM 1152 C CA . VAL A 1 155 ? 4.038 0.091 8.657 1.00 15.78 285 VAL A CA 1
ATOM 1153 C C . VAL A 1 155 ? 4.138 -0.065 7.136 1.00 15.37 285 VAL A C 1
ATOM 1154 O O . VAL A 1 155 ? 5.223 -0.285 6.603 1.00 15.32 285 VAL A O 1
ATOM 1158 N N . LEU A 1 156 ? 3.013 0.039 6.437 1.00 15.06 286 LEU A N 1
ATOM 1159 C CA . LEU A 1 156 ? 2.999 -0.182 4.997 1.00 14.74 286 LEU A CA 1
ATOM 1160 C C . LEU A 1 156 ? 3.692 0.960 4.250 1.00 14.67 286 LEU A C 1
ATOM 1161 O O . LEU A 1 156 ? 3.571 2.127 4.614 1.00 14.92 286 LEU A O 1
ATOM 1166 N N . LYS A 1 157 ? 4.410 0.598 3.196 1.00 14.48 287 LYS A N 1
ATOM 1167 C CA . LYS A 1 157 ? 5.165 1.529 2.383 1.00 14.43 287 LYS A CA 1
ATOM 1168 C C . LYS A 1 157 ? 4.557 1.509 0.991 1.00 13.65 287 LYS A C 1
ATOM 1169 O O . LYS A 1 157 ? 4.471 0.450 0.361 1.00 13.29 287 LYS A O 1
ATOM 1175 N N . VAL A 1 158 ? 4.129 2.680 0.528 1.00 13.11 288 VAL A N 1
ATOM 1176 C CA . VAL A 1 158 ? 3.593 2.840 -0.813 1.00 12.58 288 VAL A CA 1
ATOM 1177 C C . VAL A 1 158 ? 4.586 3.637 -1.653 1.00 12.24 288 VAL A C 1
ATOM 1178 O O . VAL A 1 158 ? 5.176 4.607 -1.169 1.00 12.20 288 VAL A O 1
ATOM 1182 N N . ALA A 1 159 ? 4.763 3.221 -2.906 1.00 11.74 289 ALA A N 1
ATOM 1183 C CA . ALA A 1 159 ? 5.627 3.916 -3.853 1.00 11.49 289 ALA A CA 1
ATOM 1184 C C . ALA A 1 159 ? 4.910 4.100 -5.189 1.00 11.21 289 ALA A C 1
ATOM 1185 O O . ALA A 1 159 ? 3.950 3.387 -5.494 1.00 10.84 289 ALA A O 1
ATOM 1187 N N . VAL A 1 160 ? 5.381 5.065 -5.974 1.00 11.13 290 VAL A N 1
ATOM 1188 C CA . VAL A 1 160 ? 4.775 5.385 -7.263 1.00 11.05 290 VAL A CA 1
ATOM 1189 C C . VAL A 1 160 ? 5.810 5.278 -8.386 1.00 11.10 290 VAL A C 1
ATOM 1190 O O . VAL A 1 160 ? 7.008 5.460 -8.165 1.00 11.15 290 VAL A O 1
ATOM 1194 N N . ALA A 1 161 ? 5.340 4.953 -9.584 1.00 10.98 291 ALA A N 1
ATOM 1195 C CA . ALA A 1 161 ? 6.203 4.870 -10.756 1.00 11.06 291 ALA A CA 1
ATOM 1196 C C . ALA A 1 161 ? 5.443 5.318 -11.989 1.00 11.04 291 ALA A C 1
ATOM 1197 O O . ALA A 1 161 ? 4.459 4.695 -12.373 1.00 10.89 291 ALA A O 1
ATOM 1199 N N . TYR A 1 162 ? 5.900 6.399 -12.609 1.00 11.25 292 TYR A N 1
ATOM 1200 C CA . TYR A 1 162 ? 5.284 6.891 -13.832 1.00 11.29 292 TYR A CA 1
ATOM 1201 C C . TYR A 1 162 ? 6.231 7.795 -14.609 1.00 11.52 292 TYR A C 1
ATOM 1202 O O . TYR A 1 162 ? 7.140 8.404 -14.039 1.00 11.72 292 TYR A O 1
ATOM 1211 N N . GLY A 1 163 ? 6.000 7.873 -15.914 1.00 11.69 293 GLY A N 1
ATOM 1212 C CA . GLY A 1 163 ? 6.871 8.605 -16.825 1.00 12.00 293 GLY A CA 1
ATOM 1213 C C . GLY A 1 163 ? 6.820 10.111 -16.686 1.00 12.34 293 GLY A C 1
ATOM 1214 O O . GLY A 1 163 ? 5.924 10.661 -16.046 1.00 12.04 293 GLY A O 1
ATOM 1215 N N . GLY A 1 164 ? 7.798 10.773 -17.301 1.00 12.88 294 GLY A N 1
ATOM 1216 C CA . GLY A 1 164 ? 7.919 12.226 -17.250 1.00 13.42 294 GLY A CA 1
ATOM 1217 C C . GLY A 1 164 ? 8.583 12.730 -15.980 1.00 13.87 294 GLY A C 1
ATOM 1218 O O . GLY A 1 164 ? 8.664 13.933 -15.761 1.00 14.17 294 GLY A O 1
ATOM 1219 N N . THR A 1 165 ? 9.053 11.807 -15.147 1.00 14.36 295 THR A N 1
ATOM 1220 C CA . THR A 1 165 ? 9.690 12.135 -13.879 1.00 14.93 295 THR A CA 1
ATOM 1221 C C . THR A 1 165 ? 11.139 11.684 -13.894 1.00 15.62 295 THR A C 1
ATOM 1222 O O . THR A 1 165 ? 11.512 10.802 -14.670 1.00 15.71 295 THR A O 1
ATOM 1226 N N . ALA A 1 166 ? 11.948 12.294 -13.032 1.00 16.31 296 ALA A N 1
ATOM 1227 C CA . ALA A 1 166 ? 13.335 11.880 -12.854 1.00 16.82 296 ALA A CA 1
ATOM 1228 C C . ALA A 1 166 ? 13.363 10.421 -12.398 1.00 16.96 296 ALA A C 1
ATOM 1229 O O . ALA A 1 166 ? 12.855 10.086 -11.326 1.00 16.83 296 ALA A O 1
ATOM 1231 N N . VAL A 1 167 ? 13.952 9.564 -13.228 1.00 17.35 297 VAL A N 1
ATOM 1232 C CA . VAL A 1 167 ? 13.915 8.112 -13.033 1.00 17.45 297 VAL A CA 1
ATOM 1233 C C . VAL A 1 167 ? 14.586 7.712 -11.725 1.00 17.75 297 VAL A C 1
ATOM 1234 O O . VAL A 1 167 ? 14.100 6.852 -10.990 1.00 17.39 297 VAL A O 1
ATOM 1238 N N . ARG A 1 168 ? 15.719 8.348 -11.457 1.00 18.07 298 ARG A N 1
ATOM 1239 C CA . ARG A 1 168 ? 16.509 8.082 -10.272 1.00 18.53 298 ARG A CA 1
ATOM 1240 C C . ARG A 1 168 ? 15.747 8.388 -8.986 1.00 18.18 298 ARG A C 1
ATOM 1241 O O . ARG A 1 168 ? 15.809 7.623 -8.021 1.00 17.55 298 ARG A O 1
ATOM 1249 N N . HIS A 1 169 ? 15.035 9.513 -8.986 1.00 18.05 299 HIS A N 1
ATOM 1250 C CA . HIS A 1 169 ? 14.201 9.911 -7.853 1.00 18.00 299 HIS A CA 1
ATOM 1251 C C . HIS A 1 169 ? 13.175 8.828 -7.499 1.00 17.11 299 HIS A C 1
ATOM 1252 O O . HIS A 1 169 ? 13.038 8.456 -6.334 1.00 17.27 299 HIS A O 1
ATOM 1259 N N . GLN A 1 170 ? 12.462 8.321 -8.498 1.00 16.31 300 GLN A N 1
ATOM 1260 C CA . GLN A 1 170 ? 11.479 7.258 -8.264 1.00 15.63 300 GLN A CA 1
ATOM 1261 C C . GLN A 1 170 ? 12.141 5.911 -8.004 1.00 15.64 300 GLN A C 1
ATOM 1262 O O . GLN A 1 170 ? 11.660 5.125 -7.188 1.00 15.20 300 GLN A O 1
ATOM 1268 N N . GLY A 1 171 ? 13.242 5.653 -8.706 1.00 15.85 301 GLY A N 1
ATOM 1269 C CA . GLY A 1 171 ? 13.960 4.393 -8.587 1.00 16.06 301 GLY A CA 1
ATOM 1270 C C . GLY A 1 171 ? 14.574 4.191 -7.217 1.00 16.34 301 GLY A C 1
ATOM 1271 O O . GLY A 1 171 ? 14.428 3.127 -6.620 1.00 15.95 301 GLY A O 1
ATOM 1272 N N . ASP A 1 172 ? 15.259 5.218 -6.718 1.00 16.98 302 ASP A N 1
ATOM 1273 C CA . ASP A 1 172 ? 15.891 5.147 -5.399 1.00 17.58 302 ASP A CA 1
ATOM 1274 C C . ASP A 1 172 ? 14.853 4.963 -4.291 1.00 17.36 302 ASP A C 1
ATOM 1275 O O . ASP A 1 172 ? 15.094 4.244 -3.322 1.00 17.55 302 ASP A O 1
ATOM 1280 N N . ASN A 1 173 ? 13.696 5.599 -4.439 1.00 17.31 303 ASN A N 1
ATOM 1281 C CA . ASN A 1 173 ? 12.608 5.414 -3.485 1.00 17.37 303 ASN A CA 1
ATOM 1282 C C . ASN A 1 173 ? 12.070 3.978 -3.491 1.00 16.90 303 ASN A C 1
ATOM 1283 O O . ASN A 1 173 ? 11.886 3.369 -2.435 1.00 16.78 303 ASN A O 1
ATOM 1288 N N . ILE A 1 174 ? 11.831 3.440 -4.684 1.00 16.50 304 ILE A N 1
ATOM 1289 C CA . ILE A 1 174 ? 11.382 2.050 -4.837 1.00 16.28 304 ILE A CA 1
ATOM 1290 C C . ILE A 1 174 ? 12.410 1.064 -4.260 1.00 16.70 304 ILE A C 1
ATOM 1291 O O . ILE A 1 174 ? 12.040 0.071 -3.637 1.00 16.63 304 ILE A O 1
ATOM 1296 N N . ALA A 1 175 ? 13.694 1.362 -4.442 1.00 17.39 305 ALA A N 1
ATOM 1297 C CA . ALA A 1 175 ? 14.781 0.491 -3.980 1.00 17.86 305 ALA A CA 1
ATOM 1298 C C . ALA A 1 175 ? 14.761 0.263 -2.465 1.00 18.46 305 ALA A C 1
ATOM 1299 O O . ALA A 1 175 ? 15.211 -0.774 -1.985 1.00 18.39 305 ALA A O 1
ATOM 1301 N N . ARG A 1 176 ? 14.230 1.234 -1.725 1.00 19.14 306 ARG A N 1
ATOM 1302 C CA . ARG A 1 176 ? 14.080 1.123 -0.271 1.00 19.86 306 ARG A CA 1
ATOM 1303 C C . ARG A 1 176 ? 13.093 0.024 0.141 1.00 19.12 306 ARG A C 1
ATOM 1304 O O . ARG A 1 176 ? 13.082 -0.395 1.299 1.00 19.48 306 ARG A O 1
ATOM 1312 N N . GLY A 1 177 ? 12.268 -0.431 -0.804 1.00 18.15 307 GLY A N 1
ATOM 1313 C CA . GLY A 1 177 ? 11.268 -1.461 -0.550 1.00 17.34 307 GLY A CA 1
ATOM 1314 C C . GLY A 1 177 ? 9.890 -0.835 -0.467 1.00 16.53 307 GLY A C 1
ATOM 1315 O O . GLY A 1 177 ? 9.734 0.266 0.065 1.00 16.57 307 GLY A O 1
ATOM 1316 N N . CYS A 1 178 ? 8.885 -1.528 -0.998 1.00 15.59 308 CYS A N 1
ATOM 1317 C CA . CYS A 1 178 ? 7.501 -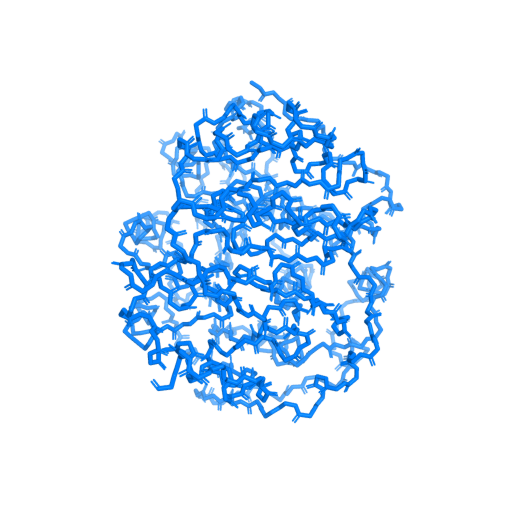1.066 -0.885 1.00 14.80 308 CYS A CA 1
ATOM 1318 C C . CYS A 1 178 ? 6.525 -2.238 -0.903 1.00 13.96 308 CYS A C 1
ATOM 1319 O O . CYS A 1 178 ? 6.737 -3.221 -1.607 1.00 13.67 308 CYS A O 1
ATOM 1322 N N . HIS A 1 179 ? 5.467 -2.135 -0.101 1.00 13.27 309 HIS A N 1
ATOM 1323 C CA . HIS A 1 179 ? 4.399 -3.133 -0.100 1.00 12.72 309 HIS A CA 1
ATOM 1324 C C . HIS A 1 179 ? 3.504 -2.940 -1.321 1.00 11.94 309 HIS A C 1
ATOM 1325 O O . HIS A 1 179 ? 3.086 -3.914 -1.954 1.00 11.81 309 HIS A O 1
ATOM 1332 N N . ILE A 1 180 ? 3.218 -1.678 -1.641 1.00 11.27 310 ILE A N 1
ATOM 1333 C CA . ILE A 1 180 ? 2.316 -1.322 -2.733 1.00 10.69 310 ILE A CA 1
ATOM 1334 C C . ILE A 1 180 ? 3.036 -0.403 -3.714 1.00 10.34 310 ILE A C 1
ATOM 1335 O O . ILE A 1 180 ? 3.556 0.651 -3.325 1.00 10.25 310 ILE A O 1
ATOM 1340 N N . LEU A 1 181 ? 3.062 -0.816 -4.978 1.00 9.92 311 LEU A N 1
ATOM 1341 C CA . LEU A 1 181 ? 3.575 0.009 -6.063 1.00 9.61 311 LEU A CA 1
ATOM 1342 C C . LEU A 1 181 ? 2.442 0.329 -7.040 1.00 9.29 311 LEU A C 1
ATOM 1343 O O . LEU A 1 181 ? 1.833 -0.575 -7.621 1.00 9.26 311 LEU A O 1
ATOM 1348 N N . VAL A 1 182 ? 2.160 1.619 -7.197 1.00 9.08 312 VAL A N 1
ATOM 1349 C CA . VAL A 1 182 ? 1.149 2.106 -8.129 1.00 8.89 312 VAL A CA 1
ATOM 1350 C C . VAL A 1 182 ? 1.891 2.685 -9.327 1.00 8.87 312 VAL A C 1
ATOM 1351 O O . VAL A 1 182 ? 2.803 3.491 -9.164 1.00 9.04 312 VAL A O 1
ATOM 1355 N N . ALA A 1 183 ? 1.519 2.271 -10.531 1.00 8.76 313 ALA A N 1
ATOM 1356 C CA . ALA A 1 183 ? 2.318 2.624 -11.698 1.00 8.70 313 ALA A CA 1
ATOM 1357 C C . ALA A 1 183 ? 1.508 2.786 -12.969 1.00 8.64 313 ALA A C 1
ATOM 1358 O O . ALA A 1 183 ? 0.376 2.312 -13.074 1.00 8.55 313 ALA A O 1
ATOM 1360 N N . THR A 1 184 ? 2.103 3.497 -13.921 1.00 8.64 314 THR A N 1
ATOM 1361 C CA . THR A 1 184 ? 1.718 3.402 -15.313 1.00 8.63 314 THR A CA 1
ATOM 1362 C C . THR A 1 184 ? 2.623 2.329 -15.928 1.00 8.68 314 THR A C 1
ATOM 1363 O O . THR A 1 184 ? 3.740 2.118 -15.446 1.00 8.72 314 THR A O 1
ATOM 1367 N N . PRO A 1 185 ? 2.148 1.637 -16.979 1.00 8.75 315 PRO A N 1
ATOM 1368 C CA . PRO A 1 185 ? 2.871 0.469 -17.504 1.00 8.89 315 PRO A CA 1
ATOM 1369 C C . PRO A 1 185 ? 4.284 0.727 -18.044 1.00 9.07 315 PRO A C 1
ATOM 1370 O O . PRO A 1 185 ? 5.181 -0.085 -17.819 1.00 9.19 315 PRO A O 1
ATOM 1374 N N . GLY A 1 186 ? 4.480 1.835 -18.749 1.00 9.16 316 GLY A N 1
ATOM 1375 C CA . GLY A 1 186 ? 5.779 2.120 -19.357 1.00 9.30 316 GLY A CA 1
ATOM 1376 C C . GLY A 1 186 ? 6.892 2.200 -18.329 1.00 9.40 316 GLY A C 1
ATOM 1377 O O . GLY A 1 186 ? 7.913 1.510 -18.451 1.00 9.45 316 GLY A O 1
ATOM 1378 N N . ARG A 1 187 ? 6.699 3.030 -17.306 1.00 9.39 317 ARG A N 1
ATOM 1379 C CA . ARG A 1 187 ? 7.728 3.213 -16.278 1.00 9.62 317 ARG A CA 1
ATOM 1380 C C . ARG A 1 187 ? 7.886 1.971 -15.401 1.00 9.71 317 ARG A C 1
ATOM 1381 O O . ARG A 1 187 ? 8.984 1.692 -14.928 1.00 9.92 317 ARG A O 1
ATOM 1389 N N . LEU A 1 188 ? 6.802 1.222 -15.195 1.00 9.71 318 LEU A N 1
ATOM 1390 C CA . LEU A 1 188 ? 6.870 -0.037 -14.456 1.00 9.86 318 LEU A CA 1
ATOM 1391 C C . LEU A 1 188 ? 7.852 -1.011 -15.120 1.00 10.16 318 LEU A C 1
ATOM 1392 O O . LEU A 1 188 ? 8.759 -1.518 -14.466 1.00 10.11 318 LEU A O 1
ATOM 1397 N N . HIS A 1 189 ? 7.660 -1.265 -16.413 1.00 10.50 319 HIS A N 1
ATOM 1398 C CA . HIS A 1 189 ? 8.503 -2.224 -17.144 1.00 10.94 319 HIS A CA 1
ATOM 1399 C C . HIS A 1 189 ? 9.944 -1.755 -17.307 1.00 11.25 319 HIS A C 1
ATOM 1400 O O . HIS A 1 189 ? 10.852 -2.580 -17.385 1.00 11.41 319 HIS A O 1
ATOM 1407 N N . ASP A 1 190 ? 10.142 -0.440 -17.357 1.00 11.56 320 ASP A N 1
ATOM 1408 C CA . ASP A 1 190 ? 11.483 0.154 -17.339 1.00 12.12 320 ASP A CA 1
ATOM 1409 C C . ASP A 1 190 ? 12.219 -0.282 -16.072 1.00 12.31 320 ASP A C 1
ATOM 1410 O O . ASP A 1 190 ? 13.316 -0.843 -16.139 1.00 12.52 320 ASP A O 1
ATOM 1415 N N . PHE A 1 191 ? 11.605 -0.042 -14.915 1.00 12.47 321 PHE A N 1
ATOM 1416 C CA . PHE A 1 191 ? 12.180 -0.488 -13.648 1.00 12.68 321 PHE A CA 1
ATOM 1417 C C . PHE A 1 191 ? 12.317 -2.006 -13.561 1.00 13.05 321 PHE A C 1
ATOM 1418 O O . PHE A 1 191 ? 13.294 -2.501 -13.011 1.00 13.07 321 PHE A O 1
ATOM 1426 N N . VAL A 1 192 ? 11.350 -2.748 -14.096 1.00 13.59 322 VAL A N 1
ATOM 1427 C CA . VAL A 1 192 ? 11.434 -4.212 -14.070 1.00 14.15 322 VAL A CA 1
ATOM 1428 C C . VAL A 1 192 ? 12.657 -4.690 -14.858 1.00 14.95 322 VAL A C 1
ATOM 1429 O O . VAL A 1 192 ? 13.418 -5.541 -14.383 1.00 15.36 322 VAL A O 1
ATOM 1433 N N . GLU A 1 193 ? 12.852 -4.124 -16.045 1.00 15.68 323 GLU A N 1
ATOM 1434 C CA . GLU A 1 193 ? 13.960 -4.522 -16.917 1.00 16.40 323 GLU A CA 1
ATOM 1435 C C . GLU A 1 193 ? 15.340 -4.105 -16.366 1.00 16.20 323 GLU A C 1
ATOM 1436 O O . GLU A 1 193 ? 16.352 -4.728 -16.691 1.00 15.91 323 GLU A O 1
ATOM 1442 N N . ARG A 1 194 ? 15.376 -3.091 -15.503 1.00 15.86 324 ARG A N 1
ATOM 1443 C CA . ARG A 1 194 ? 16.612 -2.716 -14.804 1.00 16.07 324 ARG A CA 1
ATOM 1444 C C . ARG A 1 194 ? 16.878 -3.556 -13.552 1.00 16.13 324 ARG A C 1
ATOM 1445 O O . ARG A 1 194 ? 17.876 -3.339 -12.867 1.00 16.17 324 ARG A O 1
ATOM 1453 N N . ASN A 1 195 ? 15.973 -4.482 -13.236 1.00 16.11 325 ASN A N 1
ATOM 1454 C CA . ASN A 1 195 ? 16.026 -5.253 -11.997 1.00 16.20 325 ASN A CA 1
ATOM 1455 C C . ASN A 1 195 ? 15.848 -4.371 -10.753 1.00 15.69 325 ASN A C 1
ATOM 1456 O O . ASN A 1 195 ? 16.381 -4.675 -9.691 1.00 15.85 325 ASN A O 1
ATOM 1461 N N . ARG A 1 196 ? 15.097 -3.280 -10.899 1.00 15.13 326 ARG A N 1
ATOM 1462 C CA . ARG A 1 196 ? 14.700 -2.442 -9.767 1.00 14.65 326 ARG A CA 1
ATOM 1463 C C . ARG A 1 196 ? 13.419 -2.988 -9.133 1.00 13.99 326 ARG A C 1
ATOM 1464 O O . ARG A 1 196 ? 13.179 -2.796 -7.942 1.00 13.97 326 ARG A O 1
ATOM 1472 N N . VAL A 1 197 ? 12.593 -3.639 -9.949 1.00 13.32 327 VAL A N 1
ATOM 1473 C CA . VAL A 1 197 ? 11.348 -4.239 -9.498 1.00 12.85 327 VAL A CA 1
ATOM 1474 C C . VAL A 1 197 ? 11.247 -5.666 -10.024 1.00 12.56 327 VAL A C 1
ATOM 1475 O O . VAL A 1 197 ? 11.563 -5.923 -11.179 1.00 12.38 327 VAL A O 1
ATOM 1479 N N . SER A 1 198 ? 10.811 -6.584 -9.165 1.00 12.25 328 SER A N 1
ATOM 1480 C CA . SER A 1 198 ? 10.472 -7.945 -9.567 1.00 12.19 328 SER A CA 1
ATOM 1481 C C . SER A 1 198 ? 9.071 -8.270 -9.064 1.00 11.98 328 SER A C 1
ATOM 1482 O O . SER A 1 198 ? 8.636 -7.738 -8.048 1.00 11.71 328 SER A O 1
ATOM 1485 N N . PHE A 1 199 ? 8.384 -9.167 -9.766 1.00 11.87 329 PHE A N 1
ATOM 1486 C CA . PHE A 1 199 ? 7.026 -9.551 -9.405 1.00 11.85 329 PHE A CA 1
ATOM 1487 C C . PHE A 1 199 ? 6.989 -10.812 -8.519 1.00 12.03 329 PHE A C 1
ATOM 1488 O O . PHE A 1 199 ? 5.927 -11.400 -8.309 1.00 11.89 329 PHE A O 1
ATOM 1496 N N . GLY A 1 200 ? 8.144 -11.203 -7.974 1.00 12.34 330 GLY A N 1
ATOM 1497 C CA . GLY A 1 200 ? 8.281 -12.443 -7.206 1.00 12.60 330 GLY A CA 1
ATOM 1498 C C . GLY A 1 200 ? 7.528 -12.557 -5.890 1.00 12.70 330 GLY A C 1
ATOM 1499 O O . GLY A 1 200 ? 7.329 -13.668 -5.394 1.00 13.13 330 GLY A O 1
ATOM 1500 N N . SER A 1 201 ? 7.122 -11.430 -5.309 1.00 12.54 331 SER A N 1
ATOM 1501 C CA . SER A 1 201 ? 6.368 -11.439 -4.051 1.00 12.47 331 SER A CA 1
ATOM 1502 C C . SER A 1 201 ? 4.946 -10.912 -4.226 1.00 12.16 331 SER A C 1
ATOM 1503 O O . SER A 1 201 ? 4.256 -10.655 -3.236 1.00 12.11 331 SER A O 1
ATOM 1506 N N . VAL A 1 202 ? 4.493 -10.761 -5.471 1.00 11.84 332 VAL A N 1
ATOM 1507 C CA . VAL A 1 202 ? 3.160 -10.203 -5.721 1.00 11.57 332 VAL A CA 1
ATOM 1508 C C . VAL A 1 202 ? 2.068 -11.059 -5.071 1.00 11.60 332 VAL A C 1
ATOM 1509 O O . VAL A 1 202 ? 2.034 -12.276 -5.234 1.00 11.84 332 VAL A O 1
ATOM 1513 N N . ARG A 1 203 ? 1.201 -10.402 -4.309 1.00 11.43 333 ARG A N 1
ATOM 1514 C CA . ARG A 1 203 ? 0.015 -11.024 -3.733 1.00 11.41 333 ARG A CA 1
ATOM 1515 C C . ARG A 1 203 ? -1.256 -10.527 -4.419 1.00 10.98 333 ARG A C 1
ATOM 1516 O O . ARG A 1 203 ? -2.244 -11.255 -4.490 1.00 11.07 333 ARG A O 1
ATOM 1524 N N . PHE A 1 204 ? -1.227 -9.284 -4.902 1.00 10.45 334 PHE A N 1
ATOM 1525 C CA . PHE A 1 204 ? -2.353 -8.684 -5.611 1.00 10.08 334 PHE A CA 1
ATOM 1526 C C . PHE A 1 204 ? -1.875 -7.952 -6.859 1.00 9.72 334 PHE A C 1
ATOM 1527 O O . PHE A 1 204 ? -0.877 -7.224 -6.815 1.00 9.65 334 PHE A O 1
ATOM 1535 N N . VAL A 1 205 ? -2.578 -8.161 -7.971 1.00 9.41 335 VAL A N 1
ATOM 1536 C CA . VAL A 1 205 ? -2.454 -7.300 -9.144 1.00 9.19 335 VAL A CA 1
ATOM 1537 C C . VAL A 1 205 ? -3.818 -6.655 -9.355 1.00 8.96 335 VAL A C 1
ATOM 1538 O O . VAL A 1 205 ? -4.841 -7.351 -9.385 1.00 8.82 335 VAL A O 1
ATOM 1542 N N . VAL A 1 206 ? -3.829 -5.327 -9.465 1.00 8.72 336 VAL A N 1
ATOM 1543 C CA . VAL A 1 206 ? -5.052 -4.574 -9.730 1.00 8.60 336 VAL A CA 1
ATOM 1544 C C . VAL A 1 206 ? -4.912 -3.798 -11.033 1.00 8.57 336 VAL A C 1
ATOM 1545 O O . VAL A 1 206 ? -3.973 -3.017 -11.202 1.00 8.53 336 VAL A O 1
ATOM 1549 N N . LEU A 1 207 ? -5.843 -4.025 -11.953 1.00 8.62 337 LEU A N 1
ATOM 1550 C CA . LEU A 1 207 ? -5.985 -3.175 -13.126 1.00 8.61 337 LEU A CA 1
ATOM 1551 C C . LEU A 1 207 ? -7.151 -2.234 -12.863 1.00 8.60 337 LEU A C 1
ATOM 1552 O O . LEU A 1 207 ? -8.307 -2.669 -12.790 1.00 8.59 337 LEU A O 1
ATOM 1557 N N . ASP A 1 208 ? -6.853 -0.953 -12.665 1.00 8.59 338 ASP A N 1
ATOM 1558 C CA . ASP A 1 208 ? -7.900 0.059 -12.587 1.00 8.78 338 ASP A CA 1
ATOM 1559 C C . ASP A 1 208 ? -8.144 0.560 -14.001 1.00 8.71 338 ASP A C 1
ATOM 1560 O O . ASP A 1 208 ? -7.216 0.604 -14.800 1.00 8.81 338 ASP A O 1
ATOM 1565 N N . GLN A 1 209 ? -9.388 0.933 -14.305 1.00 8.68 339 GLN A N 1
ATOM 1566 C CA . GLN A 1 209 ? -9.807 1.180 -15.690 1.00 8.71 339 GLN A CA 1
ATOM 1567 C C . GLN A 1 209 ? -9.432 -0.040 -16.536 1.00 8.92 339 GLN A C 1
ATOM 1568 O O . GLN A 1 209 ? -8.861 0.092 -17.621 1.00 8.99 339 GLN A O 1
ATOM 1574 N N . ALA A 1 210 ? -9.772 -1.223 -16.021 1.00 9.02 340 ALA A N 1
ATOM 1575 C CA . ALA A 1 210 ? -9.276 -2.501 -16.547 1.00 9.28 340 ALA A CA 1
ATOM 1576 C C . ALA A 1 210 ? -9.553 -2.740 -18.028 1.00 9.54 340 ALA A C 1
ATOM 1577 O O . ALA A 1 210 ? -8.726 -3.340 -18.722 1.00 9.64 340 ALA A O 1
ATOM 1579 N N . ASP A 1 211 ? -10.717 -2.300 -18.502 1.00 9.66 341 ASP A N 1
ATOM 1580 C CA . ASP A 1 211 ? -11.083 -2.498 -19.910 1.00 10.08 341 ASP A CA 1
ATOM 1581 C C . ASP A 1 211 ? -10.169 -1.696 -20.844 1.00 10.33 341 ASP A C 1
ATOM 1582 O O . ASP A 1 211 ? -9.818 -2.160 -21.927 1.00 10.43 341 ASP A O 1
ATOM 1587 N N . CYS A 1 212 ? -9.769 -0.507 -20.403 1.00 10.63 342 CYS A N 1
ATOM 1588 C CA . CYS A 1 212 ? -8.788 0.302 -21.127 1.00 11.07 342 CYS A CA 1
ATOM 1589 C C . CYS A 1 212 ? -7.405 -0.350 -21.103 1.00 11.27 342 CYS A C 1
ATOM 1590 O O . CYS A 1 212 ? -6.689 -0.324 -22.103 1.00 11.44 342 CYS A O 1
ATOM 1593 N N . MET A 1 213 ? -7.041 -0.944 -19.968 1.00 11.46 343 MET A N 1
ATOM 1594 C CA . MET A 1 213 ? -5.745 -1.620 -19.819 1.00 11.77 343 MET A CA 1
ATOM 1595 C C . MET A 1 213 ? -5.648 -2.879 -20.682 1.00 12.30 343 MET A C 1
ATOM 1596 O O . MET A 1 213 ? -4.552 -3.281 -21.071 1.00 12.47 343 MET A O 1
ATOM 1601 N N . LEU A 1 214 ? -6.793 -3.493 -20.973 1.00 12.93 344 LEU A N 1
ATOM 1602 C CA . LEU A 1 214 ? -6.847 -4.727 -21.756 1.00 13.73 344 LEU A CA 1
ATOM 1603 C C . LEU A 1 214 ? -7.107 -4.507 -23.247 1.00 14.67 344 LEU A C 1
ATOM 1604 O O . LEU A 1 214 ? -7.089 -5.464 -24.020 1.00 14.92 344 LEU A O 1
ATOM 1609 N N . ASP A 1 215 ? -7.345 -3.263 -23.655 1.00 15.73 345 ASP A N 1
ATOM 1610 C CA . ASP A 1 215 ? -7.565 -2.956 -25.068 1.00 16.78 345 ASP A CA 1
ATOM 1611 C C . ASP A 1 215 ? -6.216 -2.934 -25.805 1.00 17.75 345 ASP A C 1
ATOM 1612 O O . ASP A 1 215 ? -5.166 -3.144 -25.191 1.00 17.52 345 ASP A O 1
ATOM 1617 N N . MET A 1 216 ? -6.239 -2.681 -27.113 1.00 19.18 346 MET A N 1
ATOM 1618 C CA . MET A 1 216 ? -5.067 -2.931 -27.959 1.00 20.70 346 MET A CA 1
ATOM 1619 C C . MET A 1 216 ? -3.821 -2.131 -27.569 1.00 19.63 346 MET A C 1
ATOM 1620 O O . MET A 1 216 ? -2.708 -2.639 -27.677 1.00 19.78 346 MET A O 1
ATOM 1625 N N . GLY A 1 217 ? -4.008 -0.893 -27.117 1.00 18.32 347 GLY A N 1
ATOM 1626 C CA . GLY A 1 217 ? -2.886 -0.032 -26.737 1.00 17.32 347 GLY A CA 1
ATOM 1627 C C . GLY A 1 217 ? -2.058 -0.551 -25.571 1.00 16.42 347 GLY A C 1
ATOM 1628 O O . GLY A 1 217 ? -0.827 -0.492 -25.608 1.00 16.51 347 GLY A O 1
ATOM 1629 N N . PHE A 1 218 ? -2.733 -1.068 -24.544 1.00 15.13 348 PHE A N 1
ATOM 1630 C CA . PHE A 1 218 ? -2.080 -1.490 -23.303 1.00 14.37 348 PHE A CA 1
ATOM 1631 C C . PHE A 1 218 ? -1.909 -3.010 -23.141 1.00 13.98 348 PHE A C 1
ATOM 1632 O O . PHE A 1 218 ? -1.127 -3.442 -22.299 1.00 13.86 348 PHE A O 1
ATOM 1640 N N . MET A 1 219 ? -2.618 -3.825 -23.925 1.00 13.83 349 MET A N 1
ATOM 1641 C CA . MET A 1 219 ? -2.612 -5.283 -23.702 1.00 13.61 349 MET A CA 1
ATOM 1642 C C . MET A 1 219 ? -1.200 -5.900 -23.685 1.00 13.46 349 MET A C 1
ATOM 1643 O O . MET A 1 219 ? -0.909 -6.738 -22.833 1.00 13.07 349 MET A O 1
ATOM 1648 N N . PRO A 1 220 ? -0.323 -5.497 -24.621 1.00 13.52 350 PRO A N 1
ATOM 1649 C CA . PRO A 1 220 ? 1.045 -6.026 -24.576 1.00 13.52 350 PRO A CA 1
ATOM 1650 C C . PRO A 1 220 ? 1.751 -5.767 -23.247 1.00 13.22 350 PRO A C 1
ATOM 1651 O O . PRO A 1 220 ? 2.407 -6.667 -22.714 1.00 13.13 350 PRO A O 1
ATOM 1655 N N . SER A 1 221 ? 1.608 -4.554 -22.713 1.00 13.03 351 SER A N 1
ATOM 1656 C CA A SER A 1 221 ? 2.233 -4.202 -21.438 0.50 12.98 351 SER A CA 1
ATOM 1657 C CA B SER A 1 221 ? 2.239 -4.205 -21.440 0.50 12.91 351 SER A CA 1
ATOM 1658 C C . SER A 1 221 ? 1.658 -5.029 -20.291 1.00 12.93 351 SER A C 1
ATOM 1659 O O . SER A 1 221 ? 2.374 -5.381 -19.350 1.00 12.80 351 SER A O 1
ATOM 1664 N N . ILE A 1 222 ? 0.362 -5.332 -20.370 1.00 13.00 352 ILE A N 1
ATOM 1665 C CA . ILE A 1 222 ? -0.296 -6.170 -19.362 1.00 13.25 352 ILE A CA 1
ATOM 1666 C C . ILE A 1 222 ? 0.229 -7.602 -19.478 1.00 13.79 352 ILE A C 1
ATOM 1667 O O . ILE A 1 222 ? 0.594 -8.215 -18.471 1.00 13.56 352 ILE A O 1
ATOM 1672 N N . GLU A 1 223 ? 0.299 -8.122 -20.704 1.00 14.37 353 GLU A N 1
ATOM 1673 C CA . GLU A 1 223 ? 0.885 -9.444 -20.945 1.00 15.12 353 GLU A CA 1
ATOM 1674 C C . GLU A 1 223 ? 2.286 -9.551 -20.364 1.00 15.00 353 GLU A C 1
ATOM 1675 O O . GLU A 1 223 ? 2.605 -10.539 -19.709 1.00 15.09 353 GLU A O 1
ATOM 1681 N N . LYS A 1 224 ? 3.116 -8.537 -20.615 1.00 14.92 354 LYS A N 1
ATOM 1682 C CA . LYS A 1 224 ? 4.492 -8.515 -20.112 1.00 14.88 354 LYS A CA 1
ATOM 1683 C C . LYS A 1 224 ? 4.563 -8.548 -18.585 1.00 14.33 354 LYS A C 1
ATOM 1684 O O . LYS A 1 224 ? 5.530 -9.057 -18.032 1.00 13.94 354 LYS A O 1
ATOM 1690 N N . MET A 1 225 ? 3.556 -7.985 -17.917 1.00 13.79 355 MET A N 1
ATOM 1691 C CA . MET A 1 225 ? 3.451 -8.053 -16.459 1.00 13.54 355 MET A CA 1
ATOM 1692 C C . MET A 1 225 ? 2.929 -9.408 -15.992 1.00 13.67 355 MET A C 1
ATOM 1693 O O . MET A 1 225 ? 3.561 -10.086 -15.175 1.00 13.36 355 MET A O 1
ATOM 1698 N N . MET A 1 226 ? 1.754 -9.783 -16.492 1.00 13.84 356 MET A N 1
ATOM 1699 C CA . MET A 1 226 ? 1.068 -10.988 -16.030 1.00 14.21 356 MET A CA 1
ATOM 1700 C C . MET A 1 226 ? 1.853 -12.258 -16.350 1.00 14.05 3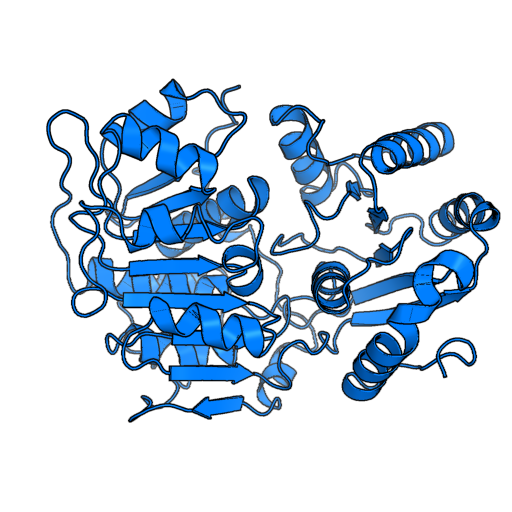56 MET A C 1
ATOM 1701 O O . MET A 1 226 ? 1.804 -13.224 -15.593 1.00 13.58 356 MET A O 1
ATOM 1706 N N . LEU A 1 227 ? 2.581 -12.244 -17.464 1.00 14.03 357 LEU A N 1
ATOM 1707 C CA . LEU A 1 227 ? 3.356 -13.405 -17.898 1.00 14.31 357 LEU A CA 1
ATOM 1708 C C . LEU A 1 227 ? 4.856 -13.219 -17.678 1.00 14.25 357 LEU A C 1
ATOM 1709 O O . LEU A 1 227 ? 5.656 -13.965 -18.243 1.00 14.49 357 LEU A O 1
ATOM 1714 N N . HIS A 1 228 ? 5.242 -12.235 -16.867 1.00 14.04 358 HIS A N 1
ATOM 1715 C CA . HIS A 1 228 ? 6.659 -11.963 -16.636 1.00 14.07 358 HIS A CA 1
ATOM 1716 C C . HIS A 1 228 ? 7.281 -13.173 -15.946 1.00 14.32 358 HIS A C 1
ATOM 1717 O O . HIS A 1 228 ? 6.644 -13.778 -15.085 1.00 14.02 358 HIS A O 1
ATOM 1724 N N . PRO A 1 229 ? 8.522 -13.535 -16.318 1.00 14.73 359 PRO A N 1
ATOM 1725 C CA . PRO A 1 229 ? 9.163 -14.682 -15.673 1.00 15.08 359 PRO A CA 1
ATOM 1726 C C . PRO A 1 229 ? 9.173 -14.621 -14.143 1.00 15.25 359 PRO A C 1
ATOM 1727 O O . PRO A 1 229 ? 9.051 -15.656 -13.496 1.00 15.37 359 PRO A O 1
ATOM 1731 N N . THR A 1 230 ? 9.308 -13.419 -13.584 1.00 15.29 360 THR A N 1
ATOM 1732 C CA . THR A 1 230 ? 9.294 -13.217 -12.132 1.00 15.45 360 THR A CA 1
ATOM 1733 C C . THR A 1 230 ? 7.895 -13.163 -11.507 1.00 15.83 360 THR A C 1
ATOM 1734 O O . THR A 1 230 ? 7.784 -13.190 -10.285 1.00 15.86 360 THR A O 1
ATOM 1738 N N . MET A 1 231 ? 6.838 -13.070 -12.318 1.00 16.33 361 MET A N 1
ATOM 1739 C CA . MET A 1 231 ? 5.473 -12.970 -11.785 1.00 16.92 361 MET A CA 1
ATOM 1740 C C . MET A 1 231 ? 5.011 -14.292 -11.183 1.00 18.47 361 MET A C 1
ATOM 1741 O O . MET A 1 231 ? 5.169 -15.355 -11.783 1.00 18.66 361 MET A O 1
ATOM 1746 N N . VAL A 1 232 ? 4.450 -14.210 -9.981 1.00 20.27 362 VAL A N 1
ATOM 1747 C CA . VAL A 1 232 ? 3.839 -15.368 -9.342 1.00 22.02 362 VAL A CA 1
ATOM 1748 C C . VAL A 1 232 ? 2.558 -15.729 -10.106 1.00 23.46 362 VAL A C 1
ATOM 1749 O O . VAL A 1 232 ? 1.794 -14.845 -10.500 1.00 23.97 362 VAL A O 1
ATOM 1753 N N . GLU A 1 233 ? 2.331 -17.020 -10.326 1.00 25.78 363 GLU A N 1
ATOM 1754 C CA . GLU A 1 233 ? 1.229 -17.466 -11.196 1.00 27.31 363 GLU A CA 1
ATOM 1755 C C . GLU A 1 233 ? -0.174 -17.140 -10.660 1.00 27.52 363 GLU A C 1
ATOM 1756 O O . GLU A 1 233 ? -0.372 -16.944 -9.461 1.00 27.71 363 GLU A O 1
ATOM 1762 N N . THR A 1 234 ? -1.136 -17.094 -11.578 1.00 28.02 364 THR A N 1
ATOM 1763 C CA . THR A 1 234 ? -2.501 -16.622 -11.290 1.00 27.78 364 THR A CA 1
ATOM 1764 C C . THR A 1 234 ? -3.235 -17.383 -10.168 1.00 27.72 364 THR A C 1
ATOM 1765 O O . THR A 1 234 ? -4.058 -16.798 -9.461 1.00 27.13 364 THR A O 1
ATOM 1769 N N . THR A 1 235 ? -2.931 -18.668 -9.999 1.00 27.64 365 THR A N 1
ATOM 1770 C CA . THR A 1 235 ? -3.558 -19.475 -8.941 1.00 27.57 365 THR A CA 1
ATOM 1771 C C . THR A 1 235 ? -2.897 -19.324 -7.559 1.00 26.73 365 THR A C 1
ATOM 1772 O O . THR A 1 235 ? -3.399 -19.873 -6.575 1.00 27.15 365 THR A O 1
ATOM 1776 N N . LYS A 1 236 ? -1.789 -18.586 -7.479 1.00 25.48 366 LYS A N 1
ATOM 1777 C CA . LYS A 1 236 ? -1.115 -18.332 -6.198 1.00 24.45 366 LYS A CA 1
ATOM 1778 C C . LYS A 1 236 ? -1.100 -16.841 -5.793 1.00 22.52 366 LYS A C 1
ATOM 1779 O O . LYS A 1 236 ? -0.435 -16.463 -4.824 1.00 22.59 366 LYS A O 1
ATOM 1785 N N . ARG A 1 237 ? -1.834 -16.007 -6.533 1.00 20.39 367 ARG A N 1
ATOM 1786 C CA . ARG A 1 237 ? -2.025 -14.587 -6.203 1.00 18.46 367 ARG A CA 1
ATOM 1787 C C . ARG A 1 237 ? -3.492 -14.230 -6.421 1.00 16.75 367 ARG A C 1
ATOM 1788 O O . ARG A 1 237 ? -4.280 -15.086 -6.817 1.00 16.82 367 ARG A O 1
ATOM 1796 N N . GLN A 1 238 ? -3.848 -12.967 -6.186 1.00 14.79 368 GLN A N 1
ATOM 1797 C CA . GLN A 1 238 ? -5.153 -12.443 -6.604 1.00 13.60 368 GLN A CA 1
ATOM 1798 C C . GLN A 1 238 ? -5.022 -11.410 -7.714 1.00 12.60 368 GLN A C 1
ATOM 1799 O O . GLN A 1 238 ? -4.076 -10.621 -7.736 1.00 12.30 368 GLN A O 1
ATOM 1805 N N . THR A 1 239 ? -5.995 -11.423 -8.623 1.00 11.76 369 THR A N 1
ATOM 1806 C CA . THR A 1 239 ? -6.088 -10.450 -9.701 1.00 11.05 369 THR A CA 1
ATOM 1807 C C . THR A 1 239 ? -7.458 -9.769 -9.637 1.00 10.42 369 THR A C 1
ATOM 1808 O O . THR A 1 239 ? -8.496 -10.442 -9.623 1.00 10.22 369 THR A O 1
ATOM 1812 N N . LEU A 1 240 ? -7.441 -8.436 -9.576 1.00 9.71 370 LEU A N 1
ATOM 1813 C CA . LEU A 1 240 ? -8.646 -7.621 -9.438 1.00 9.39 370 LEU A CA 1
ATOM 1814 C C . LEU A 1 240 ? -8.716 -6.606 -10.574 1.00 9.08 370 LEU A C 1
ATOM 1815 O O . LEU A 1 240 ? -7.709 -5.998 -10.939 1.00 8.94 370 LEU A O 1
ATOM 1820 N N . MET A 1 241 ? -9.909 -6.428 -11.126 1.00 8.88 371 MET A N 1
ATOM 1821 C CA . MET A 1 241 ? -10.112 -5.542 -12.262 1.00 8.66 371 MET A CA 1
ATOM 1822 C C . MET A 1 241 ? -11.354 -4.703 -12.026 1.00 8.48 371 MET A C 1
ATOM 1823 O O . MET A 1 241 ? -12.421 -5.255 -11.743 1.00 8.65 371 MET A O 1
ATOM 1828 N N . PHE A 1 242 ? -11.212 -3.381 -12.138 1.00 8.19 372 PHE A N 1
ATOM 1829 C CA . PHE A 1 242 ? -12.315 -2.442 -11.886 1.00 8.09 372 PHE A CA 1
ATOM 1830 C C . PHE A 1 242 ? -12.474 -1.434 -13.026 1.00 8.01 372 PHE A C 1
ATOM 1831 O O . PHE A 1 242 ? -11.483 -0.952 -13.577 1.00 7.85 372 PHE A O 1
ATOM 1839 N N . SER A 1 243 ? -13.724 -1.119 -13.364 1.00 8.04 373 SER A N 1
ATOM 1840 C CA . SER A 1 243 ? -14.034 -0.049 -14.317 1.00 8.09 373 SER A CA 1
ATOM 1841 C C . SER A 1 243 ? -15.523 0.288 -14.326 1.00 8.24 373 SER A C 1
ATOM 1842 O O . SER A 1 243 ? -16.362 -0.504 -13.882 1.00 8.29 373 SER A O 1
ATOM 1845 N N . ALA A 1 244 ? -15.836 1.473 -14.838 1.00 8.36 374 ALA A N 1
ATOM 1846 C CA . ALA A 1 244 ? -17.217 1.868 -15.087 1.00 8.52 374 ALA A CA 1
ATOM 1847 C C . ALA A 1 244 ? -17.737 1.253 -16.378 1.00 8.71 374 ALA A C 1
ATOM 1848 O O . ALA A 1 244 ? -18.944 1.179 -16.581 1.00 8.71 374 ALA A O 1
ATOM 1850 N N . THR A 1 245 ? -16.824 0.827 -17.249 1.00 8.93 375 THR A N 1
ATOM 1851 C CA . THR A 1 245 ? -17.185 0.231 -18.532 1.00 9.23 375 THR A CA 1
ATOM 1852 C C . THR A 1 245 ? -16.464 -1.095 -18.720 1.00 9.70 375 THR A C 1
ATOM 1853 O O . THR A 1 245 ? -15.380 -1.312 -18.172 1.00 9.50 375 THR A O 1
ATOM 1857 N N . PHE A 1 246 ? -17.076 -1.996 -19.480 1.00 10.32 376 PHE A N 1
ATOM 1858 C CA . PHE A 1 246 ? -16.445 -3.280 -19.771 1.00 10.95 376 PHE A CA 1
ATOM 1859 C C . PHE A 1 246 ? -17.178 -3.978 -20.920 1.00 11.59 376 PHE A C 1
ATOM 1860 O O . PHE A 1 246 ? -18.081 -4.776 -20.685 1.00 11.90 376 PHE A O 1
ATOM 1868 N N . PRO A 1 247 ? -16.798 -3.666 -22.171 1.00 12.35 377 PRO A N 1
ATOM 1869 C CA . PRO A 1 247 ? -17.375 -4.379 -23.317 1.00 13.00 377 PRO A CA 1
ATOM 1870 C C . PRO A 1 247 ? -17.189 -5.892 -23.192 1.00 13.82 377 PRO A C 1
ATOM 1871 O O . PRO A 1 247 ? -16.192 -6.349 -22.631 1.00 13.35 377 PRO A O 1
ATOM 1875 N N . GLU A 1 248 ? -18.132 -6.662 -23.726 1.00 14.96 378 GLU A N 1
ATOM 1876 C CA . GLU A 1 248 ? -18.118 -8.114 -23.537 1.00 16.11 378 GLU A CA 1
ATOM 1877 C C . GLU A 1 248 ? -16.877 -8.783 -24.132 1.00 16.43 378 GLU A C 1
ATOM 1878 O O . GLU A 1 248 ? -16.318 -9.705 -23.533 1.00 16.44 378 GLU A O 1
ATOM 1884 N N . ASP A 1 249 ? -16.430 -8.315 -25.292 1.00 16.89 379 ASP A N 1
ATOM 1885 C CA . ASP A 1 249 ? -15.212 -8.863 -25.887 1.00 17.49 379 ASP A CA 1
ATOM 1886 C C . ASP A 1 249 ? -13.970 -8.595 -25.018 1.00 16.91 379 ASP A C 1
ATOM 1887 O O . ASP A 1 249 ? -13.061 -9.423 -24.968 1.00 16.81 379 ASP A O 1
ATOM 1892 N N . ILE A 1 250 ? -13.943 -7.455 -24.328 1.00 16.30 380 ILE A N 1
ATOM 1893 C CA . ILE A 1 250 ? -12.840 -7.146 -23.405 1.00 15.88 380 ILE A CA 1
ATOM 1894 C C . ILE A 1 250 ? -12.965 -7.962 -22.113 1.00 15.65 380 ILE A C 1
ATOM 1895 O O . ILE A 1 250 ? -11.956 -8.383 -21.539 1.00 15.31 380 ILE A O 1
ATOM 1900 N N . GLN A 1 251 ? -14.193 -8.184 -21.653 1.00 15.59 381 GLN A N 1
ATOM 1901 C CA . GLN A 1 251 ? -14.416 -9.076 -20.519 1.00 15.88 381 GLN A CA 1
ATOM 1902 C C . GLN A 1 251 ? -13.854 -10.463 -20.823 1.00 16.44 381 GLN A C 1
ATOM 1903 O O . GLN A 1 251 ? -13.272 -11.107 -19.952 1.00 16.44 381 GLN A O 1
ATOM 1909 N N . HIS A 1 252 ? -14.032 -10.916 -22.060 1.00 17.08 382 HIS A N 1
ATOM 1910 C CA . HIS A 1 252 ? -13.499 -12.208 -22.482 1.00 17.87 382 HIS A CA 1
ATOM 1911 C C . HIS A 1 252 ? -11.972 -12.229 -22.393 1.00 17.28 382 HIS A C 1
ATOM 1912 O O . HIS A 1 252 ? -11.400 -13.174 -21.856 1.00 17.16 382 HIS A O 1
ATOM 1919 N N . LEU A 1 253 ? -11.328 -11.177 -22.900 1.00 16.82 383 LEU A N 1
ATOM 1920 C CA . LEU A 1 253 ? -9.869 -11.059 -22.861 1.00 16.73 383 LEU A CA 1
ATOM 1921 C C . LEU A 1 253 ? -9.338 -11.078 -21.429 1.00 16.33 383 LEU A C 1
ATOM 1922 O O . LEU A 1 253 ? -8.299 -11.679 -21.153 1.00 16.53 383 LEU A O 1
ATOM 1927 N N . ALA A 1 254 ? -10.061 -10.416 -20.530 1.00 15.75 384 ALA A N 1
ATOM 1928 C CA . ALA A 1 254 ? -9.727 -10.378 -19.105 1.00 15.38 384 ALA A CA 1
ATOM 1929 C C . ALA A 1 254 ? -9.572 -11.766 -18.480 1.00 15.42 384 ALA A C 1
ATOM 1930 O O . ALA A 1 254 ? -8.728 -11.969 -17.606 1.00 14.81 384 ALA A O 1
ATOM 1932 N N . GLY A 1 255 ? -10.396 -12.708 -18.934 1.00 15.74 385 GLY A N 1
ATOM 1933 C CA . GLY A 1 255 ? -10.402 -14.079 -18.423 1.00 16.11 385 GLY A CA 1
ATOM 1934 C C . GLY A 1 255 ? -9.067 -14.804 -18.403 1.00 16.39 385 GLY A C 1
ATOM 1935 O O . GLY A 1 255 ? -8.848 -15.671 -17.560 1.00 16.37 385 GLY A O 1
ATOM 1936 N N . ARG A 1 256 ? -8.167 -14.450 -19.318 1.00 16.82 386 ARG A N 1
ATOM 1937 C CA . ARG A 1 256 ? -6.838 -15.062 -19.364 1.00 17.19 386 ARG A CA 1
ATOM 1938 C C . ARG A 1 256 ? -6.020 -14.805 -18.088 1.00 16.64 386 ARG A C 1
ATOM 1939 O O . ARG A 1 256 ? -5.165 -15.613 -17.727 1.00 16.83 386 ARG A O 1
ATOM 1947 N N . PHE A 1 257 ? -6.296 -13.693 -17.406 1.00 15.96 387 PHE A N 1
ATOM 1948 C CA . PHE A 1 257 ? -5.537 -13.289 -16.220 1.00 15.65 387 PHE A CA 1
ATOM 1949 C C . PHE A 1 257 ? -6.293 -13.462 -14.908 1.00 15.67 387 PHE A C 1
ATOM 1950 O O . PHE A 1 257 ? -5.809 -13.043 -13.852 1.00 15.22 387 PHE A O 1
ATOM 1958 N N . LEU A 1 258 ? -7.465 -14.086 -14.972 1.00 15.78 388 LEU A N 1
ATOM 1959 C CA . LEU A 1 258 ? -8.307 -14.262 -13.799 1.00 15.95 388 LEU A CA 1
ATOM 1960 C C . LEU A 1 258 ? -8.493 -15.743 -13.490 1.00 16.59 388 LEU A C 1
ATOM 1961 O O . LEU A 1 258 ? -8.506 -16.581 -14.392 1.00 16.95 388 LEU A O 1
ATOM 1966 N N . ASN A 1 259 ? -8.632 -16.045 -12.203 1.00 16.90 389 ASN A N 1
ATOM 1967 C CA . ASN A 1 259 ? -8.758 -17.413 -11.711 1.00 17.50 389 ASN A CA 1
ATOM 1968 C C . ASN A 1 259 ? -10.074 -17.569 -10.957 1.00 17.34 389 ASN A C 1
ATOM 1969 O O . ASN A 1 259 ? -10.240 -16.974 -9.893 1.00 17.46 389 ASN A O 1
ATOM 1974 N N . ASN A 1 260 ? -11.002 -18.349 -11.516 1.00 17.21 390 ASN A N 1
ATOM 1975 C CA . ASN A 1 260 ? -12.285 -18.646 -10.864 1.00 17.09 390 ASN A CA 1
ATOM 1976 C C . ASN A 1 260 ? -12.896 -17.386 -10.249 1.00 16.34 390 ASN A C 1
ATOM 1977 O O . ASN A 1 260 ? -13.154 -17.323 -9.044 1.00 16.41 390 ASN A O 1
ATOM 1982 N N . TYR A 1 261 ? -13.115 -16.379 -11.086 1.00 15.65 391 TYR A N 1
ATOM 1983 C CA . TYR A 1 261 ? -13.418 -15.044 -10.589 1.00 15.13 391 TYR A CA 1
ATOM 1984 C C . TYR A 1 261 ? -14.901 -14.773 -10.426 1.00 14.86 391 TYR A C 1
ATOM 1985 O O . TYR A 1 261 ? -15.744 -15.433 -11.029 1.00 14.68 391 TYR A O 1
ATOM 1994 N N . LEU A 1 262 ? -15.196 -13.790 -9.584 1.00 14.41 392 LEU A N 1
ATOM 1995 C CA . LEU A 1 262 ? -16.547 -13.304 -9.406 1.00 14.36 392 LEU A CA 1
ATOM 1996 C C . LEU A 1 262 ? -16.725 -12.023 -10.211 1.00 14.04 392 LEU A C 1
ATOM 1997 O O . LEU A 1 262 ? -15.820 -11.185 -10.274 1.00 13.83 392 LEU A O 1
ATOM 2002 N N . PHE A 1 263 ? -17.889 -11.891 -10.840 1.00 13.92 393 PHE A N 1
ATOM 2003 C CA .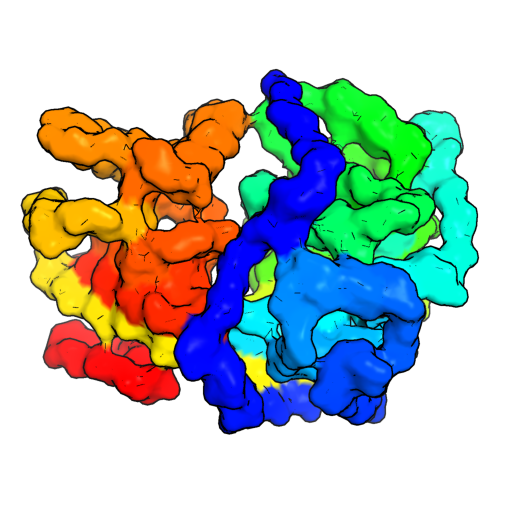 PHE A 1 263 ? -18.246 -10.703 -11.604 1.00 13.64 393 PHE A CA 1
ATOM 2004 C C . PHE A 1 263 ? -19.296 -9.932 -10.812 1.00 13.30 393 PHE A C 1
ATOM 2005 O O . PHE A 1 263 ? -20.307 -10.500 -10.410 1.00 13.15 393 PHE A O 1
ATOM 2013 N N . VAL A 1 264 ? -19.037 -8.650 -10.566 1.00 12.90 394 VAL A N 1
ATOM 2014 C CA . VAL A 1 264 ? -19.971 -7.788 -9.843 1.00 12.72 394 VAL A CA 1
ATOM 2015 C C . VAL A 1 264 ? -20.268 -6.568 -10.698 1.00 12.54 394 VAL A C 1
ATOM 2016 O O . VAL A 1 264 ? -19.358 -5.818 -11.058 1.00 12.41 394 VAL A O 1
ATOM 2020 N N . ALA A 1 265 ? -21.543 -6.388 -11.036 1.00 12.39 395 ALA A N 1
ATOM 2021 C CA . ALA A 1 265 ? -21.986 -5.231 -11.796 1.00 12.15 395 ALA A CA 1
ATOM 2022 C C . ALA A 1 265 ? -23.057 -4.492 -11.007 1.00 12.05 395 ALA A C 1
ATOM 2023 O O . ALA A 1 265 ? -24.125 -5.048 -10.719 1.00 12.16 395 ALA A O 1
ATOM 2025 N N . VAL A 1 266 ? -22.757 -3.252 -10.636 1.00 11.54 396 VAL A N 1
ATOM 2026 C CA . VAL A 1 266 ? -23.715 -2.408 -9.948 1.00 11.56 396 VAL A CA 1
ATOM 2027 C C . VAL A 1 266 ? -24.499 -1.668 -11.023 1.00 11.46 396 VAL A C 1
ATOM 2028 O O . VAL A 1 266 ? -24.028 -0.686 -11.590 1.00 11.29 396 VAL A O 1
ATOM 2032 N N . GLY A 1 267 ? -25.686 -2.179 -11.323 1.00 11.70 397 GLY A N 1
ATOM 2033 C CA . GLY A 1 267 ? -26.505 -1.647 -12.402 1.00 11.77 397 GLY A CA 1
ATOM 2034 C C . GLY A 1 267 ? -25.993 -2.054 -13.773 1.00 11.82 397 GLY A C 1
ATOM 2035 O O . GLY A 1 267 ? -25.152 -2.947 -13.906 1.00 11.76 397 GLY A O 1
ATOM 2036 N N . ILE A 1 268 ? -26.495 -1.377 -14.796 1.00 11.90 398 ILE A N 1
ATOM 2037 C CA . ILE A 1 268 ? -26.157 -1.706 -16.177 1.00 12.01 398 ILE A CA 1
ATOM 2038 C C . ILE A 1 268 ? -24.667 -1.438 -16.414 1.00 11.66 398 ILE A C 1
ATOM 2039 O O . ILE A 1 268 ? -24.170 -0.349 -16.121 1.00 11.58 398 ILE A O 1
ATOM 2044 N N . VAL A 1 269 ? -23.964 -2.445 -16.928 1.00 11.53 399 VAL A N 1
ATOM 2045 C CA . VAL A 1 269 ? -22.542 -2.327 -17.244 1.00 11.21 399 VAL A CA 1
ATOM 2046 C C . VAL A 1 269 ? -22.354 -1.199 -18.253 1.00 11.00 399 VAL A C 1
ATOM 2047 O O . VAL A 1 269 ? -22.991 -1.198 -19.302 1.00 11.01 399 VAL A O 1
ATOM 2051 N N . GLY A 1 270 ? -21.492 -0.236 -17.928 1.00 10.63 400 GLY A N 1
ATOM 2052 C CA . GLY A 1 270 ? -21.222 0.886 -18.826 1.00 10.53 400 GLY A CA 1
ATOM 2053 C C . GLY A 1 270 ? -22.276 1.981 -18.872 1.00 10.39 400 GLY A C 1
ATOM 2054 O O . GLY A 1 270 ? -22.158 2.919 -19.661 1.00 10.38 400 GLY A O 1
ATOM 2055 N N . GLY A 1 271 ? -23.303 1.881 -18.032 1.00 10.42 401 GLY A N 1
ATOM 2056 C CA . GLY A 1 271 ? -24.322 2.914 -17.949 1.00 10.36 401 GLY A CA 1
ATOM 2057 C C . GLY A 1 271 ? -23.764 4.199 -17.362 1.00 10.22 401 GLY A C 1
ATOM 2058 O O . GLY A 1 271 ? -22.837 4.170 -16.550 1.00 10.15 401 GLY A O 1
ATOM 2059 N N . ALA A 1 272 ? -24.316 5.330 -17.789 1.00 10.12 402 ALA A N 1
ATOM 2060 C CA . ALA A 1 272 ? -23.931 6.631 -17.240 1.00 10.04 402 ALA A CA 1
ATOM 2061 C C . ALA A 1 272 ? -24.417 6.770 -15.803 1.00 10.15 402 ALA A C 1
ATOM 2062 O O . ALA A 1 272 ? -25.446 6.207 -15.438 1.00 10.29 402 ALA A O 1
ATOM 2064 N N . SER A 1 273 ? -23.680 7.524 -14.989 1.00 10.20 403 SER A N 1
ATOM 2065 C CA . SER A 1 273 ? -24.161 7.896 -13.661 1.00 10.36 403 SER A CA 1
ATOM 2066 C C . SER A 1 273 ? -25.436 8.715 -13.829 1.00 10.51 403 SER A C 1
ATOM 2067 O O . SER A 1 273 ? -25.437 9.716 -14.552 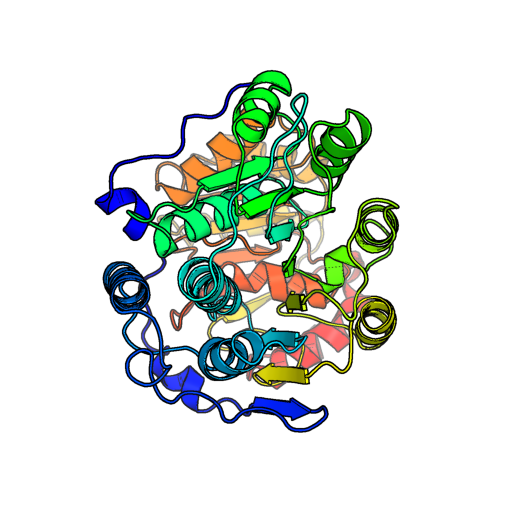1.00 10.47 403 SER A O 1
ATOM 2070 N N . THR A 1 274 ? -26.510 8.298 -13.160 1.00 10.72 404 THR A N 1
ATOM 2071 C CA . THR A 1 274 ? -27.779 9.034 -13.212 1.00 10.98 404 THR A CA 1
ATOM 2072 C C . THR A 1 274 ? -27.739 10.387 -12.483 1.00 10.92 404 THR A C 1
ATOM 2073 O O . THR A 1 274 ? -28.688 11.163 -12.582 1.00 10.86 404 THR A O 1
ATOM 2077 N N . ASP A 1 275 ? -26.657 10.673 -11.755 1.00 10.85 405 ASP A N 1
ATOM 2078 C CA . ASP A 1 275 ? -26.510 11.973 -11.086 1.00 10.96 405 ASP A CA 1
ATOM 2079 C C . ASP A 1 275 ? -25.972 13.073 -12.008 1.00 11.03 405 ASP A C 1
ATOM 2080 O O . ASP A 1 275 ? -25.875 14.232 -11.599 1.00 11.08 405 ASP A O 1
ATOM 2085 N N . VAL A 1 276 ? -25.631 12.713 -13.244 1.00 11.05 406 VAL A N 1
ATOM 2086 C CA . VAL A 1 276 ? -25.188 13.675 -14.242 1.00 11.18 406 VAL A CA 1
ATOM 2087 C C . VAL A 1 276 ? -26.350 14.044 -15.167 1.00 11.58 406 VAL A C 1
ATOM 2088 O O . VAL A 1 276 ? -26.886 13.189 -15.860 1.00 11.63 406 VAL A O 1
ATOM 2092 N N . GLU A 1 277 ? -26.728 15.318 -15.173 1.00 12.06 407 GLU A N 1
ATOM 2093 C CA . GLU A 1 277 ? -27.675 15.831 -16.158 1.00 12.59 407 GLU A CA 1
ATOM 2094 C C . GLU A 1 277 ? -26.969 15.950 -17.503 1.00 12.14 407 GLU A C 1
ATOM 2095 O O . GLU A 1 277 ? -25.990 16.690 -17.631 1.00 11.99 407 GLU A O 1
ATOM 2101 N N . GLN A 1 278 ? -27.467 15.221 -18.497 1.00 11.90 408 GLN A N 1
ATOM 2102 C CA . GLN A 1 278 ? -26.853 15.183 -19.822 1.00 11.71 408 GLN A CA 1
ATOM 2103 C C . GLN A 1 278 ? -27.600 16.089 -20.784 1.00 12.18 408 GLN A C 1
ATOM 2104 O O . GLN A 1 278 ? -28.797 15.907 -21.015 1.00 12.18 408 GLN A O 1
ATOM 2110 N N . ILE A 1 279 ? -26.873 17.049 -21.353 1.00 12.50 409 ILE A N 1
ATOM 2111 C CA . ILE A 1 279 ? -27.439 18.047 -22.256 1.00 13.04 409 ILE A CA 1
ATOM 2112 C C . ILE A 1 279 ? -26.641 18.047 -23.556 1.00 13.21 409 ILE A C 1
ATOM 2113 O O . ILE A 1 279 ? -25.433 17.802 -23.551 1.00 12.90 409 ILE A O 1
ATOM 2118 N N . PHE A 1 280 ? -27.327 18.304 -24.666 1.00 13.70 410 PHE A N 1
ATOM 2119 C CA . PHE A 1 280 ? -26.696 18.357 -25.980 1.00 14.07 410 PHE A CA 1
ATOM 2120 C C . PHE A 1 280 ? -27.079 19.634 -26.719 1.00 14.81 410 PHE A C 1
ATOM 2121 O O . PHE A 1 280 ? -28.175 20.164 -26.548 1.00 14.89 410 PHE A O 1
ATOM 2129 N N . ILE A 1 281 ? -26.149 20.128 -27.524 1.00 15.55 411 ILE A N 1
ATOM 2130 C CA . ILE A 1 281 ? -26.364 21.297 -28.362 1.00 16.49 411 ILE A CA 1
ATOM 2131 C C . ILE A 1 281 ? -25.908 20.931 -29.771 1.00 17.12 411 ILE A C 1
ATOM 2132 O O . ILE A 1 281 ? -24.775 20.493 -29.960 1.00 16.91 411 ILE A O 1
ATOM 2137 N N . GLU A 1 282 ? -26.797 21.071 -30.753 1.00 18.04 412 GLU A N 1
ATOM 2138 C CA . GLU A 1 282 ? -26.441 20.786 -32.137 1.00 18.88 412 GLU A CA 1
ATOM 2139 C C . GLU A 1 282 ? -25.682 21.975 -32.718 1.00 19.17 412 GLU A C 1
ATOM 2140 O O . GLU A 1 282 ? -26.207 23.085 -32.774 1.00 18.97 412 GLU A O 1
ATOM 2146 N N . VAL A 1 283 ? -24.438 21.741 -33.124 1.00 19.40 413 VAL A N 1
ATOM 2147 C CA . VAL A 1 283 ? -23.607 22.793 -33.709 1.00 20.10 413 VAL A CA 1
ATOM 2148 C C . VAL A 1 283 ? -22.755 22.266 -34.848 1.00 20.59 413 VAL A C 1
ATOM 2149 O O . VAL A 1 283 ? -22.376 21.095 -34.866 1.00 20.58 413 VAL A O 1
ATOM 2153 N N . THR A 1 284 ? -22.446 23.156 -35.787 1.00 21.24 414 THR A N 1
ATOM 2154 C CA . THR A 1 284 ? -21.488 22.868 -36.844 1.00 21.93 414 THR A CA 1
ATOM 2155 C C . THR A 1 284 ? -20.089 23.019 -36.261 1.00 22.78 414 THR A C 1
ATOM 2156 O O . THR A 1 284 ? -19.919 23.595 -35.183 1.00 22.14 414 THR A O 1
ATOM 2160 N N . LYS A 1 285 ? -19.088 22.523 -36.983 1.00 23.88 415 LYS A N 1
ATOM 2161 C CA . LYS A 1 285 ? -17.701 22.609 -36.526 1.00 24.84 415 LYS A CA 1
ATOM 2162 C C . LYS A 1 285 ? -17.295 24.065 -36.284 1.00 25.37 415 LYS A C 1
ATOM 2163 O O . LYS A 1 285 ? -16.618 24.368 -35.299 1.00 25.22 415 LYS A O 1
ATOM 2169 N N . TYR A 1 286 ? -17.724 24.953 -37.180 1.00 26.08 416 TYR A N 1
ATOM 2170 C CA . TYR A 1 286 ? -17.500 26.397 -37.038 1.00 26.64 416 TYR A CA 1
ATOM 2171 C C . TYR A 1 286 ? -18.115 26.957 -35.754 1.00 25.24 416 TYR A C 1
ATOM 2172 O O . TYR A 1 286 ? -17.430 27.606 -34.962 1.00 25.55 416 TYR A O 1
ATOM 2181 N N . GLU A 1 287 ? -19.407 26.695 -35.558 1.00 23.61 417 GLU A N 1
ATOM 2182 C CA . GLU A 1 287 ? -20.169 27.252 -34.431 1.00 22.30 417 GLU A CA 1
ATOM 2183 C C . GLU A 1 287 ? -19.633 26.871 -33.047 1.00 21.25 417 GLU A C 1
ATOM 2184 O O . GLU A 1 287 ? -19.898 27.576 -32.071 1.00 20.79 417 GLU A O 1
ATOM 2190 N N . LYS A 1 288 ? -18.901 25.761 -32.964 1.00 20.13 418 LYS A N 1
ATOM 2191 C CA . LYS A 1 288 ? -18.355 25.278 -31.692 1.00 19.80 418 LYS A CA 1
ATOM 2192 C C . LYS A 1 288 ? -17.572 26.332 -30.908 1.00 19.93 418 LYS A C 1
ATOM 2193 O O . LYS A 1 288 ? -17.662 26.380 -29.685 1.00 19.57 418 LYS A O 1
ATOM 2199 N N . ARG A 1 289 ? -16.812 27.176 -31.605 1.00 20.51 419 ARG A N 1
ATOM 2200 C CA . ARG A 1 289 ? -15.952 28.151 -30.928 1.00 21.23 419 ARG A CA 1
ATOM 2201 C C . ARG A 1 289 ? -16.764 29.208 -30.189 1.00 21.52 419 ARG A C 1
ATOM 2202 O O . ARG A 1 289 ? -16.541 29.447 -28.999 1.00 21.57 419 ARG A O 1
ATOM 2210 N N . ASN A 1 290 ? -17.713 29.827 -30.886 1.00 22.03 420 ASN A N 1
ATOM 2211 C CA . ASN A 1 290 ? -18.592 30.812 -30.262 1.00 22.65 420 ASN A CA 1
ATOM 2212 C C . ASN A 1 290 ? -19.506 30.188 -29.210 1.00 21.70 420 ASN A C 1
ATOM 2213 O O . ASN A 1 290 ? -19.740 30.780 -28.153 1.00 21.31 420 ASN A O 1
ATOM 2218 N N . SER A 1 291 ? -20.023 28.998 -29.505 1.00 20.84 421 SER A N 1
ATOM 2219 C CA . SER A 1 291 ? -20.871 28.275 -28.556 1.00 20.40 421 SER A CA 1
ATOM 2220 C C . SER A 1 291 ? -20.141 27.982 -27.245 1.00 19.98 421 SER A C 1
ATOM 2221 O O . SER A 1 291 ? -20.738 28.072 -26.174 1.00 19.47 421 SER A O 1
ATOM 2224 N N . LEU A 1 292 ? -18.854 27.644 -27.327 1.00 19.76 422 LEU A N 1
ATOM 2225 C CA . LEU A 1 292 ? -18.048 27.442 -26.122 1.00 19.69 422 LEU A CA 1
ATOM 2226 C C . LEU A 1 292 ? -17.905 28.750 -25.346 1.00 20.24 422 LEU A C 1
ATOM 2227 O O . LEU A 1 292 ? -18.076 28.772 -24.126 1.00 19.57 422 LEU A O 1
ATOM 2232 N N . LYS A 1 293 ? -17.586 29.830 -26.061 1.00 21.13 423 LYS A N 1
ATOM 2233 C CA . LYS A 1 293 ? -17.470 31.160 -25.456 1.00 22.14 423 LYS A CA 1
ATOM 2234 C C . LYS A 1 293 ? -18.761 31.574 -24.759 1.00 22.77 423 LYS A C 1
ATOM 2235 O O . LYS A 1 293 ? -18.733 32.090 -23.644 1.00 22.52 423 LYS A O 1
ATOM 2241 N N . GLN A 1 294 ? -19.885 31.345 -25.430 1.00 23.59 424 GLN A N 1
ATOM 2242 C CA . GLN A 1 294 ? -21.202 31.659 -24.877 1.00 24.41 424 GLN A CA 1
ATOM 2243 C C . GLN A 1 294 ? -21.476 30.863 -23.599 1.00 24.33 424 GLN A C 1
ATOM 2244 O O . GLN A 1 294 ? -21.905 31.427 -22.591 1.00 24.00 424 GLN A O 1
ATOM 2250 N N A LEU A 1 295 ? -21.221 29.559 -23.649 0.60 24.21 425 LEU A N 1
ATOM 2251 N N B LEU A 1 295 ? -21.224 29.558 -23.656 0.40 24.18 425 LEU A N 1
ATOM 2252 C CA A LEU A 1 295 ? -21.472 28.678 -22.508 0.60 24.37 425 LEU A CA 1
ATOM 2253 C CA B LEU A 1 295 ? -21.453 28.664 -22.522 0.40 24.25 425 LEU A CA 1
ATOM 2254 C C A LEU A 1 295 ? -20.643 29.071 -21.282 0.60 24.66 425 LEU A C 1
ATOM 2255 C C B LEU A 1 295 ? -20.641 29.063 -21.288 0.40 24.61 425 LEU A C 1
ATOM 2256 O O A LEU A 1 295 ? -21.129 28.995 -20.154 0.60 24.74 425 LEU A O 1
ATOM 2257 O O B LEU A 1 295 ? -21.135 28.980 -20.164 0.40 24.69 425 LEU A O 1
ATOM 2266 N N . ILE A 1 296 ? -19.402 29.498 -21.502 1.00 24.97 426 ILE A N 1
ATOM 2267 C CA . ILE A 1 296 ? -18.544 29.958 -20.403 1.00 25.67 426 ILE A CA 1
ATOM 2268 C C . ILE A 1 296 ? -19.041 31.291 -19.837 1.00 26.86 426 ILE A C 1
ATOM 2269 O O . ILE A 1 296 ? -19.060 31.475 -18.620 1.00 26.66 426 ILE A O 1
ATOM 2274 N N . GLU A 1 297 ? -19.452 32.205 -20.715 1.00 28.24 427 GLU A N 1
ATOM 2275 C CA . GLU A 1 297 ? -20.021 33.488 -20.288 1.00 29.38 427 GLU A CA 1
ATOM 2276 C C . GLU A 1 297 ? -21.277 33.308 -19.437 1.00 29.55 427 GLU A C 1
ATOM 2277 O O . GLU A 1 297 ? -21.428 33.956 -18.398 1.00 29.95 427 GLU A O 1
ATOM 2283 N N . GLU A 1 298 ? -22.163 32.416 -19.877 1.00 29.47 428 GLU A N 1
ATOM 2284 C CA . GLU A 1 298 ? -23.405 32.120 -19.155 1.00 29.81 428 GLU A CA 1
ATOM 2285 C C . GLU A 1 298 ? -23.171 31.403 -17.818 1.00 29.40 428 GLU A C 1
ATOM 2286 O O . GLU A 1 298 ? -24.070 31.349 -16.980 1.00 28.98 428 GLU A O 1
ATOM 2292 N N . ASN A 1 299 ? -21.977 30.844 -17.633 1.00 29.24 429 ASN A N 1
ATOM 2293 C CA . ASN A 1 299 ? -21.632 30.102 -16.423 1.00 29.49 429 ASN A CA 1
ATOM 2294 C C . ASN A 1 299 ? -20.411 30.684 -15.709 1.00 29.80 429 ASN A C 1
ATOM 2295 O O . ASN A 1 299 ? -19.473 29.959 -15.367 1.00 29.64 429 ASN A O 1
ATOM 2300 N N . ASP A 1 300 ? -20.430 31.992 -15.468 1.00 30.38 430 ASP A N 1
ATOM 2301 C CA . ASP A 1 300 ? -19.328 32.639 -14.761 1.00 31.18 430 ASP A CA 1
ATOM 2302 C C . ASP A 1 300 ? -19.286 32.151 -13.311 1.00 30.27 430 ASP A C 1
ATOM 2303 O O . ASP A 1 300 ? -20.325 32.040 -12.656 1.00 30.61 430 ASP A O 1
ATOM 2308 N N . GLY A 1 301 ? -18.087 31.838 -12.828 1.00 29.69 431 GLY A N 1
ATOM 2309 C CA . GLY A 1 301 ? -17.903 31.324 -11.468 1.00 28.54 431 GLY A CA 1
ATOM 2310 C C . GLY A 1 301 ? -18.029 29.812 -11.338 1.00 27.12 431 GLY A C 1
ATOM 2311 O O . GLY A 1 301 ? -17.735 29.256 -10.277 1.00 27.66 431 GLY A O 1
ATOM 2312 N N . LYS A 1 302 ? -18.466 29.141 -12.404 1.00 24.83 432 LYS A N 1
ATOM 2313 C CA . LYS A 1 302 ? -18.585 27.688 -12.400 1.00 22.61 432 LYS A CA 1
ATOM 2314 C C . LYS A 1 302 ? -17.246 27.077 -12.793 1.00 20.47 432 LYS A C 1
ATOM 2315 O O . LYS A 1 302 ? -16.503 27.653 -13.592 1.00 20.15 432 LYS A O 1
ATOM 2321 N N A ARG A 1 303 ? -16.936 25.922 -12.208 0.50 19.39 433 ARG A N 1
ATOM 2322 N N B ARG A 1 303 ? -16.947 25.912 -12.228 0.50 19.21 433 ARG A N 1
ATOM 2323 C CA A ARG A 1 303 ? -15.753 25.162 -12.584 0.50 18.49 433 ARG A CA 1
ATOM 2324 C CA B ARG A 1 303 ? -15.754 25.157 -12.579 0.50 18.22 433 ARG A CA 1
ATOM 2325 C C A ARG A 1 303 ? -16.094 24.231 -13.745 0.50 17.45 433 ARG A C 1
ATOM 2326 C C B ARG A 1 303 ? -16.071 24.208 -13.734 0.50 17.30 433 ARG A C 1
ATOM 2327 O O A ARG A 1 303 ? -16.944 23.350 -13.611 0.50 17.23 433 ARG A O 1
ATOM 2328 O O B ARG A 1 303 ? -16.886 23.296 -13.587 0.50 17.09 433 ARG A O 1
ATOM 2343 N N . ILE A 1 304 ? -15.423 24.426 -14.877 1.00 16.72 434 ILE A N 1
ATOM 2344 C CA . ILE A 1 304 ? -15.750 23.705 -16.115 1.00 15.64 434 ILE A CA 1
ATOM 2345 C C . ILE A 1 304 ? -14.560 22.907 -16.652 1.00 14.75 434 ILE A C 1
ATOM 2346 O O . ILE A 1 304 ? -13.448 23.428 -16.752 1.00 14.98 434 ILE A O 1
ATOM 2351 N N . LEU A 1 305 ? -14.812 21.641 -16.987 1.00 13.69 435 LEU A N 1
ATOM 2352 C CA . LEU A 1 305 ? -13.825 20.755 -17.606 1.00 13.04 435 LEU A CA 1
ATOM 2353 C C . LEU A 1 305 ? -14.191 20.551 -19.074 1.00 12.54 435 LEU A C 1
ATOM 2354 O O . LEU A 1 305 ? -15.221 19.959 -19.373 1.00 12.34 435 LEU A O 1
ATOM 2359 N N . VAL A 1 306 ? -13.350 21.055 -19.980 1.00 12.12 436 VAL A N 1
ATOM 2360 C CA . VAL A 1 306 ? -13.642 21.051 -21.414 1.00 11.82 436 VAL A CA 1
ATOM 2361 C C . VAL A 1 306 ? -12.835 19.964 -22.128 1.00 11.38 436 VAL A C 1
ATOM 2362 O O . VAL A 1 306 ? -11.611 20.047 -22.210 1.00 11.35 436 VAL A O 1
ATOM 2366 N N . PHE A 1 307 ? -13.530 18.958 -22.652 1.00 10.98 437 PHE A N 1
ATOM 2367 C CA . PHE A 1 307 ? -12.885 17.870 -23.394 1.00 10.72 437 PHE A CA 1
ATOM 2368 C C . PHE A 1 307 ? -12.842 18.129 -24.899 1.00 10.92 437 PHE A C 1
ATOM 2369 O O . PHE A 1 307 ? -13.849 18.504 -25.507 1.00 10.71 437 PHE A O 1
ATOM 2377 N N . VAL A 1 308 ? -11.668 17.895 -25.485 1.00 10.98 438 VAL A N 1
ATOM 2378 C CA . VAL A 1 308 ? -11.453 18.020 -26.925 1.00 11.34 438 VAL A CA 1
ATOM 2379 C C . VAL A 1 308 ? -10.801 16.742 -27.443 1.00 11.57 438 VAL A C 1
ATOM 2380 O O . VAL A 1 308 ? -10.235 15.980 -26.662 1.00 11.46 438 VAL A O 1
ATOM 2384 N N . GLU A 1 309 ? -10.852 16.527 -28.756 1.00 12.07 439 GLU A N 1
ATOM 2385 C CA . GLU A 1 309 ? -10.262 15.328 -29.355 1.00 12.50 439 GLU A CA 1
ATOM 2386 C C . GLU A 1 309 ? -8.735 15.386 -29.394 1.00 12.61 439 GLU A C 1
ATOM 2387 O O . GLU A 1 309 ? -8.073 14.508 -28.860 1.00 12.70 439 GLU A O 1
ATOM 2393 N N . THR A 1 310 ? -8.172 16.411 -30.027 1.00 12.91 440 THR A N 1
ATOM 2394 C CA . THR A 1 310 ? -6.736 16.420 -30.294 1.00 13.07 440 THR A CA 1
ATOM 2395 C C . THR A 1 310 ? -5.939 17.320 -29.356 1.00 13.35 440 THR A C 1
ATOM 2396 O O . THR A 1 310 ? -6.480 18.248 -28.750 1.00 13.10 440 THR A O 1
ATOM 2400 N N . LYS A 1 311 ? -4.649 17.013 -29.249 1.00 13.75 441 LYS A N 1
ATOM 2401 C CA . LYS A 1 311 ? -3.694 17.832 -28.502 1.00 14.33 441 LYS A CA 1
ATOM 2402 C C . LYS A 1 311 ? -3.570 19.215 -29.128 1.00 14.91 441 LYS A C 1
ATOM 2403 O O . LYS A 1 311 ? -3.468 20.209 -28.418 1.00 14.91 441 LYS A O 1
ATOM 2409 N N . ARG A 1 312 ? -3.580 19.267 -30.457 1.00 15.77 442 ARG A N 1
ATOM 2410 C CA . ARG A 1 312 ? -3.567 20.538 -31.187 1.00 16.82 442 ARG A CA 1
ATOM 2411 C C . ARG A 1 312 ? -4.747 21.422 -30.784 1.00 16.53 442 ARG A C 1
ATOM 2412 O O . ARG A 1 312 ? -4.574 22.610 -30.509 1.00 16.64 442 ARG A O 1
ATOM 2420 N N . ASN A 1 313 ? -5.944 20.844 -30.744 1.00 16.27 443 ASN A N 1
ATOM 2421 C CA . ASN A 1 313 ? -7.133 21.615 -30.387 1.00 16.25 443 ASN A CA 1
ATOM 2422 C C . ASN A 1 313 ? -7.184 21.963 -28.895 1.00 15.68 443 ASN A C 1
ATOM 2423 O O . ASN A 1 313 ? -7.761 22.980 -28.519 1.00 15.48 443 ASN A O 1
ATOM 2428 N N . ALA A 1 314 ? -6.576 21.134 -28.048 1.00 15.16 444 ALA A N 1
ATOM 2429 C CA . ALA A 1 314 ? -6.466 21.459 -26.623 1.00 14.89 444 ALA A CA 1
ATOM 2430 C C . ALA A 1 314 ? -5.644 22.736 -26.429 1.00 14.98 444 ALA A C 1
ATOM 2431 O O . ALA A 1 314 ? -6.034 23.617 -25.665 1.00 15.18 444 ALA A O 1
ATOM 2433 N N . ASP A 1 315 ? -4.523 22.838 -27.137 1.00 15.18 445 ASP A N 1
ATOM 2434 C CA . ASP A 1 315 ? -3.709 24.060 -27.124 1.00 15.43 445 ASP A CA 1
ATOM 2435 C C . ASP A 1 315 ? -4.448 25.253 -27.732 1.00 15.55 445 ASP A C 1
ATOM 2436 O O . ASP A 1 315 ? -4.337 26.371 -27.232 1.00 15.38 445 ASP A O 1
ATOM 2441 N N . PHE A 1 316 ? -5.207 25.019 -28.800 1.00 15.45 446 PHE A N 1
ATOM 2442 C CA . PHE A 1 316 ? -5.979 26.100 -29.407 1.00 15.59 446 PHE A CA 1
ATOM 2443 C C . PHE A 1 316 ? -7.058 26.636 -28.474 1.00 15.89 446 PHE A C 1
ATOM 2444 O O . PHE A 1 316 ? -7.181 27.847 -28.291 1.00 16.16 446 PHE A O 1
ATOM 2452 N N . ILE A 1 317 ? -7.858 25.735 -27.914 1.00 16.07 447 ILE A N 1
ATOM 2453 C CA . ILE A 1 317 ? -8.976 26.142 -27.068 1.00 16.34 447 ILE A CA 1
ATOM 2454 C C . ILE A 1 317 ? -8.466 26.831 -25.800 1.00 16.95 447 ILE A C 1
ATOM 2455 O O . ILE A 1 317 ? -9.045 27.822 -25.365 1.00 17.14 447 ILE A O 1
ATOM 2460 N N . ALA A 1 318 ? -7.386 26.317 -25.221 1.00 17.59 448 ALA A N 1
ATOM 2461 C CA . ALA A 1 318 ? -6.784 26.940 -24.040 1.00 18.59 448 ALA A CA 1
ATOM 2462 C C . ALA A 1 318 ? -6.370 28.386 -24.327 1.00 19.49 448 ALA A C 1
ATOM 2463 O O . ALA A 1 318 ? -6.644 29.288 -23.530 1.00 20.03 448 ALA A O 1
ATOM 2465 N N . ALA A 1 319 ? -5.726 28.594 -25.474 1.00 20.16 449 ALA A N 1
ATOM 2466 C CA . ALA A 1 319 ? -5.301 29.924 -25.910 1.00 20.96 449 ALA A CA 1
ATOM 2467 C C . ALA A 1 319 ? -6.490 30.836 -26.206 1.00 21.67 449 ALA A C 1
ATOM 2468 O O . ALA A 1 319 ? -6.442 32.030 -25.918 1.00 21.83 449 ALA A O 1
ATOM 2470 N N . MET A 1 320 ? -7.551 30.270 -26.782 1.00 22.20 450 MET A N 1
ATOM 2471 C CA . MET A 1 320 ? -8.772 31.024 -27.058 1.00 23.04 450 MET A CA 1
ATOM 2472 C C . MET A 1 320 ? -9.422 31.523 -25.773 1.00 24.06 450 MET A C 1
ATOM 2473 O O . MET A 1 320 ? -9.726 32.706 -25.650 1.00 24.54 450 MET A O 1
ATOM 2478 N N . LEU A 1 321 ? -9.632 30.620 -24.820 1.00 24.88 451 LEU A N 1
ATOM 2479 C CA . LEU A 1 321 ? -10.316 30.969 -23.573 1.00 26.19 451 LEU A CA 1
ATOM 2480 C C . LEU A 1 321 ? -9.473 31.865 -22.660 1.00 28.05 451 LEU A C 1
ATOM 2481 O O . LEU A 1 321 ? -10.023 32.610 -21.843 1.00 28.87 451 LEU A O 1
ATOM 2486 N N . SER A 1 322 ? -8.152 31.793 -22.801 1.00 29.97 452 SER A N 1
ATOM 2487 C CA . SER A 1 322 ? -7.242 32.642 -22.031 1.00 31.70 452 SER A CA 1
ATOM 2488 C C . SER A 1 322 ? -7.164 34.047 -22.623 1.00 34.07 452 SER A C 1
ATOM 2489 O O . SER A 1 322 ? -7.286 35.035 -21.895 1.00 34.90 452 SER A O 1
ATOM 2492 N N . GLU A 1 323 ? -6.963 34.130 -23.939 1.00 36.19 453 GLU A N 1
ATOM 2493 C CA . GLU A 1 323 ? -6.998 35.411 -24.659 1.00 38.00 453 GLU A CA 1
ATOM 2494 C C . GLU A 1 323 ? -8.357 36.101 -24.547 1.00 39.54 453 GLU A C 1
ATOM 2495 O O . GLU A 1 323 ? -8.460 37.309 -24.771 1.00 39.95 453 GLU A O 1
ATOM 2501 N N . GLN A 1 324 ? -9.394 35.330 -24.219 1.00 41.05 454 GLN A N 1
ATOM 2502 C CA . GLN A 1 324 ? -10.736 35.869 -24.039 1.00 42.90 454 GLN A CA 1
ATOM 2503 C C . GLN A 1 324 ? -10.961 36.339 -22.597 1.00 43.28 454 GLN A C 1
ATOM 2504 O O . GLN A 1 324 ? -10.864 37.535 -22.325 1.00 43.81 454 GLN A O 1
ATOM 2510 N N . GLN A 1 325 ? -11.235 35.417 -21.675 1.00 43.61 455 GLN A N 1
ATOM 2511 C CA . GLN A 1 325 ? -11.608 35.800 -20.312 1.00 44.00 455 GLN A CA 1
ATOM 2512 C C . GLN A 1 325 ? -10.752 35.111 -19.260 1.00 42.79 455 GLN A C 1
ATOM 2513 O O . GLN A 1 325 ? -9.825 35.712 -18.713 1.00 43.64 455 GLN A O 1
ATOM 2519 N N . LEU A 1 326 ? -11.053 33.843 -18.997 1.00 40.81 456 LEU A N 1
ATOM 2520 C CA . LEU A 1 326 ? -10.696 33.245 -17.718 1.00 39.43 456 LEU A CA 1
ATOM 2521 C C . LEU A 1 326 ? -9.303 32.647 -17.649 1.00 37.75 456 LEU A C 1
ATOM 2522 O O . LEU A 1 326 ? -8.750 32.178 -18.646 1.00 37.91 456 LEU A O 1
ATOM 2527 N N . LEU A 1 327 ? -8.749 32.709 -16.440 1.00 36.24 457 LEU A N 1
ATOM 2528 C CA . LEU A 1 327 ? -7.572 31.941 -16.061 1.00 34.27 457 LEU A CA 1
ATOM 2529 C C . LEU A 1 327 ? -7.857 30.448 -16.249 1.00 32.16 457 LEU A C 1
ATOM 2530 O O . LEU A 1 327 ? -8.738 29.874 -15.607 1.00 31.86 457 LEU A O 1
ATOM 2535 N N . THR A 1 328 ? -7.097 29.837 -17.148 1.00 29.50 458 THR A N 1
ATOM 2536 C CA . THR A 1 328 ? -7.425 28.531 -17.686 1.00 27.02 458 THR A CA 1
ATOM 2537 C C . THR A 1 328 ? -6.164 27.685 -17.715 1.00 24.77 458 THR A C 1
ATOM 2538 O O . THR A 1 328 ? -5.074 28.205 -17.953 1.00 24.74 458 THR A O 1
ATOM 2542 N N . SER A 1 329 ? -6.316 26.392 -17.446 1.00 22.00 459 SER A N 1
ATOM 2543 C CA . SER A 1 329 ? -5.216 25.446 -17.566 1.00 20.46 459 SER A CA 1
ATOM 2544 C C . SER A 1 329 ? -5.509 24.451 -18.676 1.00 18.79 459 SER A C 1
ATOM 2545 O O . SER A 1 329 ? -6.641 24.347 -19.148 1.00 18.28 459 SER A O 1
ATOM 2548 N N . SER A 1 330 ? -4.465 23.731 -19.078 1.00 17.63 460 SER A N 1
ATOM 2549 C CA A SER A 1 330 ? -4.537 22.759 -20.164 0.50 17.07 460 SER A CA 1
ATOM 2550 C CA B SER A 1 330 ? -4.571 22.740 -20.140 0.50 16.94 460 SER A CA 1
ATOM 2551 C C . SER A 1 330 ? -3.774 21.497 -19.770 1.00 16.39 460 SER A C 1
ATOM 2552 O O . SER A 1 330 ? -2.714 21.589 -19.162 1.00 16.25 460 SER A O 1
ATOM 2557 N N . ILE A 1 331 ? -4.304 20.328 -20.124 1.00 15.42 461 ILE A N 1
ATOM 2558 C CA . ILE A 1 331 ? -3.618 19.069 -19.849 1.00 14.78 461 ILE A CA 1
ATOM 2559 C C . ILE A 1 331 ? -3.729 18.111 -21.041 1.00 14.53 461 ILE A C 1
ATOM 2560 O O . ILE A 1 331 ? -4.821 17.771 -21.483 1.00 14.19 461 ILE A O 1
ATOM 2565 N N . HIS A 1 332 ? -2.577 17.712 -21.568 1.00 14.43 462 HIS A N 1
ATOM 2566 C CA . HIS A 1 332 ? -2.504 16.695 -22.615 1.00 14.32 462 HIS A CA 1
ATOM 2567 C C . HIS A 1 332 ? -1.083 16.146 -22.720 1.00 14.46 462 HIS A C 1
ATOM 2568 O O . HIS A 1 332 ? -0.153 16.684 -22.112 1.00 14.18 462 HIS A O 1
ATOM 2575 N N . GLY A 1 333 ? -0.931 15.082 -23.504 1.00 14.64 463 GLY A N 1
ATOM 2576 C CA . GLY A 1 333 ? 0.298 14.287 -23.539 1.00 15.05 463 GLY A CA 1
ATOM 2577 C C . GLY A 1 333 ? 1.542 14.936 -24.121 1.00 15.60 463 GLY A C 1
ATOM 2578 O O . GLY A 1 333 ? 2.638 14.435 -23.917 1.00 15.79 463 GLY A O 1
ATOM 2579 N N . ASP A 1 334 ? 1.383 16.019 -24.875 1.00 16.45 464 ASP A N 1
ATOM 2580 C CA . ASP A 1 334 ? 2.530 16.783 -25.384 1.00 17.24 464 ASP A CA 1
ATOM 2581 C C . ASP A 1 334 ? 2.972 17.921 -24.462 1.00 17.55 464 ASP A C 1
ATOM 2582 O O . ASP A 1 334 ? 3.948 18.606 -24.758 1.00 18.11 464 ASP A O 1
ATOM 2587 N N . ARG A 1 335 ? 2.268 18.127 -23.352 1.00 17.36 465 ARG A N 1
ATOM 2588 C CA . ARG A 1 335 ? 2.718 19.082 -22.343 1.00 17.69 465 ARG A CA 1
ATOM 2589 C C . ARG A 1 335 ? 3.759 18.421 -21.446 1.00 17.80 465 ARG A C 1
ATOM 2590 O O . ARG A 1 335 ? 3.766 17.199 -21.296 1.00 17.48 465 ARG A O 1
ATOM 2598 N N . MET A 1 336 ? 4.638 19.225 -20.852 1.00 18.13 466 MET A N 1
ATOM 2599 C CA . MET A 1 336 ? 5.625 18.707 -19.906 1.00 18.26 466 MET A CA 1
ATOM 2600 C C . MET A 1 336 ? 4.897 18.146 -18.689 1.00 17.20 466 MET A C 1
ATOM 2601 O O . MET A 1 336 ? 3.840 18.649 -18.310 1.00 16.67 466 MET A O 1
ATOM 2606 N N . GLN A 1 337 ? 5.454 17.105 -18.080 1.00 16.44 467 GLN A N 1
ATOM 2607 C CA . GLN A 1 337 ? 4.773 16.449 -16.965 1.00 15.82 467 GLN A CA 1
ATOM 2608 C C . GLN A 1 337 ? 4.541 17.398 -15.788 1.00 16.07 467 GLN A C 1
ATOM 2609 O O . GLN A 1 337 ? 3.501 17.321 -15.133 1.00 15.41 467 GLN A O 1
ATOM 2615 N N . ARG A 1 338 ? 5.500 18.292 -15.530 1.00 16.78 468 ARG A N 1
ATOM 2616 C CA . ARG A 1 338 ? 5.320 19.339 -14.522 1.00 17.65 468 ARG A CA 1
ATOM 2617 C C . ARG A 1 338 ? 4.114 20.221 -14.854 1.00 17.28 468 ARG A C 1
ATOM 2618 O O . ARG A 1 338 ? 3.343 20.578 -13.968 1.00 17.07 468 ARG A O 1
ATOM 2626 N N . GLU A 1 339 ? 3.958 20.563 -16.131 1.00 17.02 469 GLU A N 1
ATOM 2627 C CA . GLU A 1 339 ? 2.847 21.403 -16.582 1.00 16.82 469 GLU A CA 1
ATOM 2628 C C . GLU A 1 339 ? 1.503 20.679 -16.441 1.00 16.09 469 GLU A C 1
ATOM 2629 O O . GLU A 1 339 ? 0.506 21.278 -16.034 1.00 15.98 469 GLU A O 1
ATOM 2635 N N . ARG A 1 340 ? 1.485 19.392 -16.778 1.00 15.38 470 ARG A N 1
ATOM 2636 C CA . ARG A 1 340 ? 0.281 18.572 -16.623 1.00 14.89 470 ARG A CA 1
ATOM 2637 C C . ARG A 1 340 ? -0.174 18.529 -15.167 1.00 14.90 470 ARG A C 1
ATOM 2638 O O . ARG A 1 340 ? -1.355 18.707 -14.873 1.00 14.65 470 ARG A O 1
ATOM 2646 N N . GLU A 1 341 ? 0.773 18.297 -14.262 1.00 15.24 471 GLU A N 1
ATOM 2647 C CA . GLU A 1 341 ? 0.473 18.234 -12.833 1.00 15.43 471 GLU A CA 1
ATOM 2648 C C . GLU A 1 341 ? 0.099 19.600 -12.258 1.00 15.98 471 GLU A C 1
ATOM 2649 O O . GLU A 1 341 ? -0.825 19.698 -11.447 1.00 15.87 471 GLU A O 1
ATOM 2655 N N . GLU A 1 342 ? 0.790 20.652 -12.689 1.00 16.61 472 GLU A N 1
ATOM 2656 C CA . GLU A 1 342 ? 0.428 22.015 -12.286 1.00 17.31 472 GLU A CA 1
ATOM 2657 C C . GLU A 1 342 ? -0.971 22.382 -12.787 1.00 16.73 472 GLU A C 1
ATOM 2658 O O . GLU A 1 342 ? -1.749 22.985 -12.053 1.00 16.31 472 GLU A O 1
ATOM 2664 N N . ALA A 1 343 ? -1.289 21.998 -14.023 1.00 16.22 473 ALA A N 1
ATOM 2665 C CA . ALA A 1 343 ? -2.611 22.263 -14.606 1.00 15.96 473 ALA A CA 1
ATOM 2666 C C . ALA A 1 343 ? -3.720 21.624 -13.777 1.00 15.71 473 ALA A C 1
ATOM 2667 O O . ALA A 1 343 ? -4.682 22.290 -13.386 1.00 15.49 473 ALA A O 1
ATOM 2669 N N . LEU A 1 344 ? -3.573 20.333 -13.502 1.00 15.62 474 LEU A N 1
ATOM 2670 C CA . LEU A 1 344 ? -4.569 19.599 -12.724 1.00 15.61 474 LEU A CA 1
ATOM 2671 C C . LEU A 1 344 ? -4.692 20.168 -11.312 1.00 15.96 474 LEU A C 1
ATOM 2672 O O . LEU A 1 344 ? -5.799 20.382 -10.826 1.00 15.61 474 LEU A O 1
ATOM 2677 N N . GLN A 1 345 ? -3.558 20.432 -10.667 1.00 16.62 475 GLN A N 1
ATOM 2678 C CA . GLN A 1 345 ? -3.569 20.993 -9.317 1.00 17.27 475 GLN A CA 1
ATOM 2679 C C . GLN A 1 345 ? -4.226 22.375 -9.300 1.00 17.36 475 GLN A C 1
ATOM 2680 O O . GLN A 1 345 ? -5.031 22.663 -8.413 1.00 17.33 475 GLN A O 1
ATOM 2686 N N . ASN A 1 346 ? -3.899 23.215 -10.283 1.00 17.30 476 ASN A N 1
ATOM 2687 C CA . ASN A 1 346 ? -4.536 24.526 -10.408 1.00 17.68 476 ASN A CA 1
ATOM 2688 C C . ASN A 1 346 ? -6.057 24.390 -10.479 1.00 17.35 476 ASN A C 1
ATOM 2689 O O . ASN A 1 346 ? -6.786 25.160 -9.857 1.00 17.24 476 ASN A O 1
ATOM 2694 N N . PHE A 1 347 ? -6.522 23.398 -11.233 1.00 17.07 477 PHE A N 1
ATOM 2695 C CA . PHE A 1 347 ? -7.950 23.122 -11.372 1.00 17.13 477 PHE A CA 1
ATOM 2696 C C . PHE A 1 347 ? -8.526 22.550 -10.078 1.00 17.56 477 PHE A C 1
ATOM 2697 O O . PHE A 1 347 ? -9.590 22.978 -9.629 1.00 18.17 477 PHE A O 1
ATOM 2705 N N . LYS A 1 348 ? -7.820 21.589 -9.485 1.00 18.17 478 LYS A N 1
ATOM 2706 C CA . LYS A 1 348 ? -8.279 20.916 -8.261 1.00 18.85 478 LYS A CA 1
ATOM 2707 C C . LYS A 1 348 ? -8.279 21.816 -7.027 1.00 19.61 478 LYS A C 1
ATOM 2708 O O . LYS A 1 348 ? -9.071 21.601 -6.108 1.00 19.45 478 LYS A O 1
ATOM 2714 N N . SER A 1 349 ? -7.387 22.806 -7.007 1.00 20.46 479 SER A N 1
ATOM 2715 C CA . SER A 1 349 ? -7.238 23.711 -5.866 1.00 21.22 479 SER A CA 1
ATOM 2716 C C . SER A 1 349 ? -8.272 24.832 -5.876 1.00 22.02 479 SER A C 1
ATOM 2717 O O . SER A 1 349 ? -8.706 25.291 -4.817 1.00 22.37 479 SER A O 1
ATOM 2720 N N . GLY A 1 350 ? -8.649 25.279 -7.071 1.00 22.53 480 GLY A N 1
ATOM 2721 C CA . GLY A 1 350 ? -9.573 26.397 -7.228 1.00 23.09 480 GLY A CA 1
ATOM 2722 C C . GLY A 1 350 ? -8.939 27.596 -7.901 1.00 23.49 480 GLY A C 1
ATOM 2723 O O . GLY A 1 350 ? -9.647 28.484 -8.371 1.00 24.44 480 GLY A O 1
ATOM 2724 N N . LYS A 1 351 ? -7.608 27.624 -7.951 1.00 23.59 481 LYS A N 1
ATOM 2725 C CA . LYS A 1 351 ? -6.872 28.715 -8.591 1.00 23.84 481 LYS A CA 1
ATOM 2726 C C . LYS A 1 351 ? -7.371 28.973 -10.009 1.00 23.30 481 LYS A C 1
ATOM 2727 O O . LYS A 1 351 ? -7.527 30.128 -10.414 1.00 23.49 481 LYS A O 1
ATOM 2733 N N . HIS A 1 352 ? -7.601 27.893 -10.756 1.00 22.54 482 HIS A N 1
ATOM 2734 C CA . HIS A 1 352 ? -8.209 27.976 -12.080 1.00 21.74 482 HIS A CA 1
ATOM 2735 C C . HIS A 1 352 ? -9.574 27.284 -12.078 1.00 20.51 482 HIS A C 1
ATOM 2736 O O . HIS A 1 352 ? -9.750 26.254 -11.414 1.00 20.70 482 HIS A O 1
ATOM 2743 N N A CYS A 1 353 ? -10.541 27.852 -12.794 0.70 19.85 483 CYS A N 1
ATOM 2744 N N B CYS A 1 353 ? -10.521 27.869 -12.811 0.30 19.73 483 CYS A N 1
ATOM 2745 C CA A CYS A 1 353 ? -11.884 27.269 -12.867 0.70 19.28 483 CYS A CA 1
ATOM 2746 C CA B CYS A 1 353 ? -11.891 27.364 -12.901 0.30 18.96 483 CYS A CA 1
ATOM 2747 C C A CYS A 1 353 ? -12.190 26.621 -14.224 0.70 18.20 483 CYS A C 1
ATOM 2748 C C B CYS A 1 353 ? -12.173 26.612 -14.204 0.30 18.09 483 CYS A C 1
ATOM 2749 O O A CYS A 1 353 ? -13.269 26.068 -14.414 0.70 17.68 483 CYS A O 1
ATOM 2750 O O B CYS A 1 353 ? -13.225 25.985 -14.335 0.30 17.77 483 CYS A O 1
ATOM 2755 N N . ILE A 1 354 ? -11.254 26.691 -15.167 1.00 17.55 484 ILE A N 1
ATOM 2756 C CA . ILE A 1 354 ? -11.404 25.986 -16.446 1.00 16.47 484 ILE A CA 1
ATOM 2757 C C . ILE A 1 354 ? -10.167 25.135 -16.706 1.00 15.55 484 ILE A C 1
ATOM 2758 O O . ILE A 1 354 ? -9.033 25.614 -16.598 1.00 15.34 484 ILE A O 1
ATOM 2763 N N . LEU A 1 355 ? -10.404 23.866 -17.033 1.00 14.49 485 LEU A N 1
ATOM 2764 C CA . LEU A 1 355 ? -9.363 22.960 -17.492 1.00 13.76 485 LEU A CA 1
ATOM 2765 C C . LEU A 1 355 ? -9.763 22.444 -18.864 1.00 13.27 485 LEU A C 1
ATOM 2766 O O . LEU A 1 355 ? -10.857 21.908 -19.028 1.00 12.81 485 LEU A O 1
ATOM 2771 N N . VAL A 1 356 ? -8.876 22.624 -19.841 1.00 12.88 486 VAL A N 1
ATOM 2772 C CA . VAL A 1 356 ? -9.061 22.077 -21.184 1.00 12.57 486 VAL A CA 1
ATOM 2773 C C . VAL A 1 356 ? -8.207 20.818 -21.275 1.00 12.08 486 VAL A C 1
ATOM 2774 O O . VAL A 1 356 ? -7.029 20.833 -20.908 1.00 12.07 486 VAL A O 1
ATOM 2778 N N . ALA A 1 357 ? -8.802 19.729 -21.755 1.00 11.44 487 ALA A N 1
ATOM 2779 C CA . ALA A 1 357 ? -8.162 18.425 -21.693 1.00 10.96 487 ALA A CA 1
ATOM 2780 C C . ALA A 1 357 ? -8.528 17.520 -22.859 1.00 10.50 487 ALA A C 1
ATOM 2781 O O . ALA A 1 357 ? -9.632 17.580 -23.397 1.00 10.38 487 ALA A O 1
ATOM 2783 N N . THR A 1 358 ? -7.577 16.675 -23.230 1.00 10.09 488 THR A N 1
ATOM 2784 C CA . THR A 1 358 ? -7.824 15.552 -24.116 1.00 9.81 488 THR A CA 1
ATOM 2785 C C . THR A 1 358 ? -8.353 14.390 -23.272 1.00 9.58 488 THR A C 1
ATOM 2786 O O . THR A 1 358 ? -8.573 14.537 -22.063 1.00 9.44 488 THR A O 1
ATOM 2790 N N . ALA A 1 359 ? -8.525 13.231 -23.904 1.00 9.42 489 ALA A N 1
ATOM 2791 C CA . ALA A 1 359 ? -8.908 12.001 -23.206 1.00 9.23 489 ALA A CA 1
ATOM 2792 C C . ALA A 1 359 ? -7.971 11.591 -22.063 1.00 9.04 489 ALA A C 1
ATOM 2793 O O . ALA A 1 359 ? -8.325 10.721 -21.265 1.00 8.92 489 ALA A O 1
ATOM 2795 N N . VAL A 1 360 ? -6.790 12.205 -21.974 1.00 8.90 490 VAL A N 1
ATOM 2796 C CA . VAL A 1 360 ? -5.882 11.972 -20.848 1.00 8.81 490 VAL A CA 1
ATOM 2797 C C . VAL A 1 360 ? -6.594 12.170 -19.497 1.00 8.66 490 VAL A C 1
ATOM 2798 O O . VAL A 1 360 ? -6.250 11.521 -18.511 1.00 8.50 490 VAL A O 1
ATOM 2802 N N . ALA A 1 361 ? -7.591 13.052 -19.464 1.00 8.48 491 ALA A N 1
ATOM 2803 C CA . ALA A 1 361 ? -8.323 13.349 -18.235 1.00 8.39 491 ALA A CA 1
ATOM 2804 C C . ALA A 1 361 ? -9.734 12.749 -18.195 1.00 8.23 491 ALA A C 1
ATOM 2805 O O . ALA A 1 361 ? -10.533 13.113 -17.327 1.00 8.32 491 ALA A O 1
ATOM 2807 N N . ALA A 1 362 ? -10.039 11.824 -19.105 1.00 8.13 492 ALA A N 1
ATOM 2808 C CA . ALA A 1 362 ? -11.395 11.277 -19.220 1.00 8.05 492 ALA A CA 1
ATOM 2809 C C . ALA A 1 362 ? -11.725 10.258 -18.126 1.00 7.98 492 ALA A C 1
ATOM 2810 O O . ALA A 1 362 ? -12.852 10.214 -17.633 1.00 7.99 492 ALA A O 1
ATOM 2812 N N . ARG A 1 363 ? -10.743 9.449 -17.743 1.00 7.94 493 ARG A N 1
ATOM 2813 C CA . ARG A 1 363 ? -10.975 8.349 -16.810 1.00 7.97 493 ARG A CA 1
ATOM 2814 C C . ARG A 1 363 ? -10.389 8.574 -15.418 1.00 7.98 493 ARG A C 1
ATOM 2815 O O . ARG A 1 363 ? -9.277 9.082 -15.276 1.00 7.97 493 ARG A O 1
ATOM 2823 N N . GLY A 1 364 ? -11.166 8.210 -14.398 1.00 7.98 494 GLY A N 1
ATOM 2824 C CA . GLY A 1 364 ? -10.645 7.992 -13.048 1.00 8.07 494 GLY A CA 1
ATOM 2825 C C . GLY A 1 364 ? -10.446 9.208 -12.170 1.00 8.27 494 GLY A C 1
ATOM 2826 O O . GLY A 1 364 ? -10.678 9.144 -10.959 1.00 8.26 494 GLY A O 1
ATOM 2827 N N . LEU A 1 365 ? -10.011 10.315 -12.769 1.00 8.50 495 LEU A N 1
ATOM 2828 C CA . LEU A 1 365 ? -9.636 11.499 -12.015 1.00 8.81 495 LEU A CA 1
ATOM 2829 C C . LEU A 1 365 ? -10.796 11.964 -11.139 1.00 9.10 495 LEU A C 1
ATOM 2830 O O . LEU A 1 365 ? -11.950 12.012 -11.583 1.00 9.02 495 LEU A O 1
ATOM 2835 N N . ASP A 1 366 ? -10.461 12.297 -9.895 1.00 9.49 496 ASP A N 1
ATOM 2836 C CA . ASP A 1 366 ? -11.429 12.635 -8.867 1.00 9.93 496 ASP A CA 1
ATOM 2837 C C . ASP A 1 366 ? -11.171 14.087 -8.475 1.00 10.41 496 ASP A C 1
ATOM 2838 O O . ASP A 1 366 ? -10.214 14.384 -7.763 1.00 10.56 496 ASP A O 1
ATOM 2843 N N . ILE A 1 367 ? -12.015 14.983 -8.977 1.00 10.81 497 ILE A N 1
ATOM 2844 C CA . ILE A 1 367 ? -11.831 16.422 -8.827 1.00 11.32 497 ILE A CA 1
ATOM 2845 C C . ILE A 1 367 ? -13.053 16.995 -8.122 1.00 11.88 497 ILE A C 1
ATOM 2846 O O . ILE A 1 367 ? -14.184 16.744 -8.538 1.00 11.89 497 ILE A O 1
ATOM 2851 N N . LYS A 1 368 ? -12.822 17.769 -7.064 1.00 12.65 498 LYS A N 1
ATOM 2852 C CA . LYS A 1 368 ? -13.911 18.375 -6.304 1.00 13.26 498 LYS A CA 1
ATOM 2853 C C . LYS A 1 368 ? -14.662 19.410 -7.127 1.00 13.36 498 LYS A C 1
ATOM 2854 O O . LYS A 1 368 ? -14.051 20.221 -7.824 1.00 13.34 498 LYS A O 1
ATOM 2860 N N . ASN A 1 369 ? -15.988 19.364 -7.043 1.00 13.42 499 ASN A N 1
ATOM 2861 C CA . ASN A 1 369 ? -16.852 20.414 -7.577 1.00 13.76 499 ASN A CA 1
ATOM 2862 C C . ASN A 1 369 ? -16.621 20.763 -9.045 1.00 13.59 499 ASN A C 1
ATOM 2863 O O . ASN A 1 369 ? -16.530 21.937 -9.403 1.00 13.85 499 ASN A O 1
ATOM 2868 N N . VAL A 1 370 ? -16.516 19.745 -9.894 1.00 13.28 500 VAL A N 1
ATOM 2869 C CA . VAL A 1 370 ? -16.626 19.959 -11.332 1.00 13.05 500 VAL A CA 1
ATOM 2870 C C . VAL A 1 370 ? -18.097 20.245 -11.596 1.00 13.03 500 VAL A C 1
ATOM 2871 O O . VAL A 1 370 ? -18.930 19.350 -11.496 1.00 12.97 500 VAL A O 1
ATOM 2875 N N . ASP A 1 371 ? -18.419 21.495 -11.916 1.00 13.11 501 ASP A N 1
ATOM 2876 C CA . ASP A 1 371 ? -19.815 21.885 -12.130 1.00 13.15 501 ASP A CA 1
ATOM 2877 C C . ASP A 1 371 ? -20.340 21.401 -13.478 1.00 12.72 501 ASP A C 1
ATOM 2878 O O . ASP A 1 371 ? -21.449 20.868 -13.562 1.00 12.58 501 ASP A O 1
ATOM 2883 N N . ILE A 1 372 ? -19.547 21.606 -14.529 1.00 12.32 502 ILE A N 1
ATOM 2884 C CA . ILE A 1 372 ? -19.939 21.234 -15.881 1.00 12.10 502 ILE A CA 1
ATOM 2885 C C . ILE A 1 372 ? -18.784 20.531 -1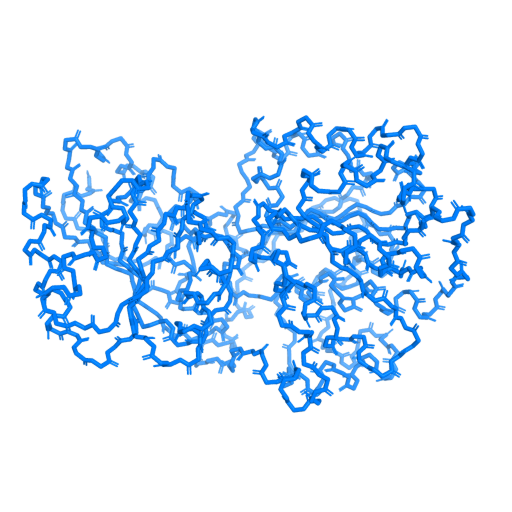6.594 1.00 11.63 502 ILE A C 1
ATOM 2886 O O . ILE A 1 372 ? -17.653 21.016 -16.574 1.00 11.60 502 ILE A O 1
ATOM 2891 N N . VAL A 1 373 ? -19.079 19.386 -17.206 1.00 11.12 503 VAL A N 1
ATOM 2892 C CA . VAL A 1 373 ? -18.179 18.762 -18.174 1.00 10.84 503 VAL A CA 1
ATOM 2893 C C . VAL A 1 373 ? -18.683 19.112 -19.568 1.00 10.61 503 VAL A C 1
ATOM 2894 O O . VAL A 1 373 ? -19.836 18.831 -19.897 1.00 10.67 503 VAL A O 1
ATOM 2898 N N . VAL A 1 374 ? -17.828 19.729 -20.380 1.00 10.45 504 VAL A N 1
ATOM 2899 C CA . VAL A 1 374 ? -18.182 20.064 -21.752 1.00 10.44 504 VAL A CA 1
ATOM 2900 C C . VAL A 1 374 ? -17.439 19.140 -22.713 1.00 10.26 504 VAL A C 1
ATOM 2901 O O . VAL A 1 374 ? -16.213 19.077 -22.692 1.00 10.13 504 VAL A O 1
ATOM 2905 N N . ASN A 1 375 ? -18.187 18.403 -23.530 1.00 10.17 505 ASN A N 1
ATOM 2906 C CA . ASN A 1 375 ? -17.608 17.716 -24.677 1.00 10.25 505 ASN A CA 1
ATOM 2907 C C . ASN A 1 375 ? -17.627 18.647 -25.879 1.00 10.56 505 ASN A C 1
ATOM 2908 O O . ASN A 1 375 ? -18.601 18.683 -26.636 1.00 10.63 505 ASN A O 1
ATOM 2913 N N . TYR A 1 376 ? -16.556 19.419 -26.027 1.00 10.83 506 TYR A N 1
ATOM 2914 C CA . TYR A 1 376 ? -16.376 20.293 -27.186 1.00 11.22 506 TYR A CA 1
ATOM 2915 C C . TYR A 1 376 ? -16.366 19.432 -28.446 1.00 11.20 506 TYR A C 1
ATOM 2916 O O . TYR A 1 376 ? -17.043 19.733 -29.430 1.00 11.21 506 TYR A O 1
ATOM 2925 N N . ASP A 1 377 ? -15.579 18.362 -28.394 1.00 11.22 507 ASP A N 1
ATOM 2926 C CA . ASP A 1 377 ? -15.664 17.274 -29.357 1.00 11.26 507 ASP A CA 1
ATOM 2927 C C . ASP A 1 377 ? -16.184 16.048 -28.631 1.00 11.20 507 ASP A C 1
ATOM 2928 O O . ASP A 1 377 ? -15.626 15.658 -27.605 1.00 11.01 507 ASP A O 1
ATOM 2933 N N . LEU A 1 378 ? -17.241 15.434 -29.157 1.00 11.22 508 LEU A N 1
ATOM 2934 C CA . LEU A 1 378 ? -17.671 14.136 -28.648 1.00 11.26 508 LEU A CA 1
ATOM 2935 C C . LEU A 1 378 ? -16.578 13.110 -28.955 1.00 11.46 508 LEU A C 1
ATOM 2936 O O . LEU A 1 378 ? -15.852 13.256 -29.941 1.00 11.48 508 LEU A O 1
ATOM 2941 N N . PRO A 1 379 ? -16.434 12.082 -28.104 1.00 11.64 509 PRO A N 1
ATOM 2942 C CA . PRO A 1 379 ? -15.472 11.034 -28.418 1.00 11.90 509 PRO A CA 1
ATOM 2943 C C . PRO A 1 379 ? -16.040 10.071 -29.460 1.00 12.37 509 PRO A C 1
ATOM 2944 O O . PRO A 1 379 ? -17.209 10.177 -29.824 1.00 12.44 509 PRO A O 1
ATOM 2948 N N . LYS A 1 380 ? -15.213 9.152 -29.946 1.00 13.10 510 LYS A N 1
ATOM 2949 C CA . LYS A 1 380 ? -15.663 8.154 -30.922 1.00 13.59 510 LYS A CA 1
ATOM 2950 C C . LYS A 1 380 ? -16.308 6.952 -30.231 1.00 13.34 510 LYS A C 1
ATOM 2951 O O . LYS A 1 380 ? -17.086 6.231 -30.845 1.00 13.54 510 LYS A O 1
ATOM 2957 N N . SER A 1 381 ? -15.995 6.760 -28.951 1.00 12.77 511 SER A N 1
ATOM 2958 C CA . SER A 1 381 ? -16.493 5.629 -28.170 1.00 12.62 511 SER A CA 1
ATOM 2959 C C . SER A 1 381 ? -17.491 6.080 -27.108 1.00 12.23 511 SER A C 1
ATOM 2960 O O . SER A 1 381 ? -17.223 7.015 -26.340 1.00 11.94 511 SER A O 1
ATOM 2963 N N . ILE A 1 382 ? -18.630 5.393 -27.054 1.00 12.01 512 ILE A N 1
ATOM 2964 C CA . ILE A 1 382 ? -19.647 5.663 -26.037 1.00 11.77 512 ILE A CA 1
ATOM 2965 C C . ILE A 1 382 ? -19.102 5.431 -24.622 1.00 11.61 512 ILE A C 1
ATOM 2966 O O . ILE A 1 382 ? -19.408 6.192 -23.705 1.00 11.43 512 ILE A O 1
ATOM 2971 N N . ASP A 1 383 ? -18.286 4.395 -24.445 1.00 11.61 513 ASP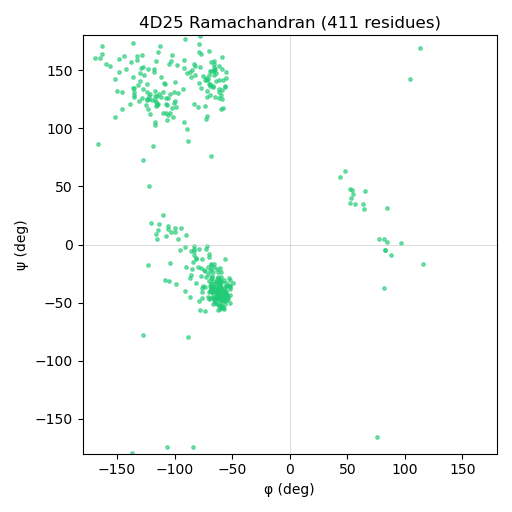 A N 1
ATOM 2972 C CA . ASP A 1 383 ? -17.674 4.131 -23.141 1.00 11.53 513 ASP A CA 1
ATOM 2973 C C . ASP A 1 383 ? -16.869 5.326 -22.646 1.00 11.17 513 ASP A C 1
ATOM 2974 O O . ASP A 1 383 ? -17.001 5.733 -21.491 1.00 10.95 513 ASP A O 1
ATOM 2979 N N . GLU A 1 384 ? -16.050 5.903 -23.518 1.00 11.01 514 GLU A N 1
ATOM 2980 C CA . GLU A 1 384 ? -15.266 7.073 -23.128 1.00 10.82 514 GLU A CA 1
ATOM 2981 C C . GLU A 1 384 ? -16.161 8.292 -22.863 1.00 10.17 514 GLU A C 1
ATOM 2982 O O . GLU A 1 384 ? -15.836 9.116 -22.013 1.00 9.86 514 GLU A O 1
ATOM 2988 N N . TYR A 1 385 ? -17.291 8.396 -23.563 1.00 9.78 515 TYR A N 1
ATOM 2989 C CA . TYR A 1 385 ? -18.281 9.435 -23.253 1.00 9.44 515 TYR A CA 1
ATOM 2990 C C . TYR A 1 385 ? -18.746 9.306 -21.804 1.00 9.17 515 TYR A C 1
ATOM 2991 O O . TYR A 1 385 ? -18.805 10.295 -21.069 1.00 9.12 515 TYR A O 1
ATOM 3000 N N . VAL A 1 386 ? -19.061 8.076 -21.405 1.00 8.86 516 VAL A N 1
ATOM 3001 C CA . VAL A 1 386 ? -19.557 7.784 -20.059 1.00 8.63 516 VAL A CA 1
ATOM 3002 C C . VAL A 1 386 ? -18.512 8.113 -18.989 1.00 8.44 516 VAL A C 1
ATOM 3003 O O . VAL A 1 386 ? -18.854 8.640 -17.923 1.00 8.43 516 VAL A O 1
ATOM 3007 N N . HIS A 1 387 ? -17.248 7.816 -19.280 1.00 8.21 517 HIS A N 1
ATOM 3008 C CA . HIS A 1 387 ? -16.149 8.177 -18.380 1.00 8.08 517 HIS A CA 1
ATOM 3009 C C . HIS A 1 387 ? -15.985 9.689 -18.254 1.00 8.07 517 HIS A C 1
ATOM 3010 O O . HIS A 1 387 ? -15.895 10.210 -17.143 1.00 8.05 517 HIS A O 1
ATOM 3017 N N . ARG A 1 388 ? -15.954 10.388 -19.387 1.00 8.07 518 ARG A N 1
ATOM 3018 C CA . ARG A 1 388 ? -15.813 11.845 -19.391 1.00 8.19 518 ARG A CA 1
ATOM 3019 C C . ARG A 1 388 ? -16.887 12.564 -18.571 1.00 8.16 518 ARG A C 1
ATOM 3020 O O . ARG A 1 388 ? -16.574 13.412 -17.726 1.00 8.16 518 ARG A O 1
ATOM 3028 N N . ILE A 1 389 ? -18.150 12.239 -18.828 1.00 8.18 519 ILE A N 1
ATOM 3029 C CA . ILE A 1 389 ? -19.249 12.926 -18.140 1.00 8.23 519 ILE A CA 1
ATOM 3030 C C . ILE A 1 389 ? -19.242 12.603 -16.645 1.00 8.17 519 ILE A C 1
ATOM 3031 O O . ILE A 1 389 ? -19.739 13.383 -15.838 1.00 8.22 519 ILE A O 1
ATOM 3036 N N . GLY A 1 390 ? -18.649 11.463 -16.292 1.00 8.05 520 GLY A N 1
ATOM 3037 C CA . GLY A 1 390 ? -18.490 11.056 -14.905 1.00 8.00 520 GLY A CA 1
ATOM 3038 C C . GLY A 1 390 ? -17.460 11.828 -14.090 1.00 7.94 520 GLY A C 1
ATOM 3039 O O . GLY A 1 390 ? -17.291 11.543 -12.910 1.00 7.92 520 GLY A O 1
ATOM 3040 N N . ARG A 1 391 ? -16.763 12.790 -14.701 1.00 7.92 521 ARG A N 1
ATOM 3041 C CA . ARG A 1 391 ? -15.872 13.681 -13.940 1.00 7.98 521 ARG A CA 1
ATOM 3042 C C . ARG A 1 391 ? -16.680 14.606 -13.022 1.00 8.12 521 ARG A C 1
ATOM 3043 O O . ARG A 1 391 ? -16.151 15.145 -12.052 1.00 8.19 521 ARG A O 1
ATOM 3051 N N . THR A 1 392 ? -17.959 14.787 -13.348 1.00 8.27 522 THR A N 1
ATOM 3052 C CA . THR A 1 392 ? -18.898 15.497 -12.499 1.00 8.44 522 THR A CA 1
ATOM 3053 C C . THR A 1 392 ? -19.929 14.498 -11.976 1.00 8.49 522 THR A C 1
ATOM 3054 O O . THR A 1 392 ? -19.957 13.345 -12.411 1.00 8.36 522 THR A O 1
ATOM 3058 N N . GLY A 1 393 ? -20.757 14.938 -11.035 1.00 8.73 523 GLY A N 1
ATOM 3059 C CA . GLY A 1 393 ? -21.835 14.107 -10.504 1.00 8.88 523 GLY A CA 1
ATOM 3060 C C . GLY A 1 393 ? -21.350 12.886 -9.741 1.00 8.95 523 GLY A C 1
ATOM 3061 O O . GLY A 1 393 ? -21.851 11.776 -9.940 1.00 9.06 523 GLY A O 1
ATOM 3062 N N . ARG A 1 394 ? -20.380 13.087 -8.858 1.00 8.99 524 ARG A N 1
ATOM 3063 C CA . ARG A 1 394 ? -19.759 11.971 -8.146 1.00 9.06 524 ARG A CA 1
ATOM 3064 C C . ARG A 1 394 ? -20.229 11.882 -6.702 1.00 9.34 524 ARG A C 1
ATOM 3065 O O . ARG A 1 394 ? -20.673 12.875 -6.117 1.00 9.65 524 ARG A O 1
ATOM 3073 N N . VAL A 1 395 ? -20.139 10.675 -6.149 1.00 9.55 525 VAL A N 1
ATOM 3074 C CA . VAL A 1 395 ? -20.468 10.386 -4.743 1.00 9.84 525 VAL A CA 1
ATOM 3075 C C . VAL A 1 395 ? -21.860 10.873 -4.329 1.00 10.15 525 VAL A C 1
ATOM 3076 O O . VAL A 1 395 ? -22.062 11.310 -3.194 1.00 10.33 525 VAL A O 1
ATOM 3080 N N . GLY A 1 396 ? -22.822 10.797 -5.246 1.00 10.34 526 GLY A N 1
ATOM 3081 C CA . GLY A 1 396 ? -24.193 11.218 -4.952 1.00 10.72 526 GLY A CA 1
ATOM 3082 C C . GLY A 1 396 ? -24.471 12.707 -5.119 1.00 11.04 526 GLY A C 1
ATOM 3083 O O . GLY A 1 396 ? -25.585 13.162 -4.840 1.00 11.05 526 GLY A O 1
ATOM 3084 N N . ASN A 1 397 ? -23.469 13.472 -5.553 1.00 11.18 527 ASN A N 1
ATOM 3085 C CA . ASN A 1 397 ? -23.662 14.882 -5.886 1.00 11.59 527 ASN A CA 1
ATOM 3086 C C . ASN A 1 397 ? -24.160 14.977 -7.311 1.00 11.91 527 ASN A C 1
ATOM 3087 O O . ASN A 1 397 ? -23.830 14.126 -8.136 1.00 11.65 527 ASN A O 1
ATOM 3092 N N . ARG A 1 398 ? -24.949 16.005 -7.601 1.00 12.60 528 ARG A N 1
ATOM 3093 C CA . ARG A 1 398 ? -25.469 16.194 -8.953 1.00 13.19 528 ARG A CA 1
ATOM 3094 C C . ARG A 1 398 ? -24.473 16.961 -9.808 1.00 13.02 528 ARG A C 1
ATOM 3095 O O . ARG A 1 398 ? -23.776 17.853 -9.322 1.00 13.19 528 ARG A O 1
ATOM 3103 N N . GLY A 1 399 ? -24.414 16.600 -11.084 1.00 12.90 529 GLY A N 1
ATOM 3104 C CA . GLY A 1 399 ? -23.511 17.230 -12.034 1.00 12.86 529 GLY A CA 1
ATOM 3105 C C . GLY A 1 399 ? -24.202 17.517 -13.348 1.00 12.98 529 GLY A C 1
ATOM 3106 O O . GLY A 1 399 ? -25.350 17.118 -13.563 1.00 12.92 529 GLY A O 1
ATOM 3107 N N . LYS A 1 400 ? -23.492 18.211 -14.228 1.00 13.12 530 LYS A N 1
ATOM 3108 C CA . LYS A 1 400 ? -24.019 18.590 -15.525 1.00 13.20 530 LYS A CA 1
ATOM 3109 C C . LYS A 1 400 ? -22.967 18.348 -16.607 1.00 12.66 530 LYS A C 1
ATOM 3110 O O . LYS A 1 400 ? -21.795 18.673 -16.425 1.00 12.33 530 LYS A O 1
ATOM 3116 N N . ALA A 1 401 ? -23.393 17.742 -17.712 1.00 12.08 531 ALA A N 1
ATOM 3117 C CA . ALA A 1 401 ? -22.560 17.595 -18.901 1.00 11.84 531 ALA A CA 1
ATOM 3118 C C . ALA A 1 401 ? -23.256 18.233 -20.097 1.00 11.80 531 ALA A C 1
ATOM 3119 O O . ALA A 1 401 ? -24.423 17.938 -20.369 1.00 11.80 531 ALA A O 1
ATOM 3121 N N . VAL A 1 402 ? -22.547 19.120 -20.797 1.00 11.65 532 VAL A N 1
ATOM 3122 C CA . VAL A 1 402 ? -23.059 19.715 -22.035 1.00 11.58 532 VAL A CA 1
ATOM 3123 C C . VAL A 1 402 ? -22.170 19.271 -23.191 1.00 11.45 532 VAL A C 1
ATOM 3124 O O . VAL A 1 402 ? -20.968 19.546 -23.196 1.00 11.14 532 VAL A O 1
ATOM 3128 N N . SER A 1 403 ? -22.767 18.583 -24.162 1.00 11.45 533 SER A N 1
ATOM 3129 C CA . SER A 1 403 ? -22.029 18.010 -25.287 1.00 11.59 533 SER A CA 1
ATOM 3130 C C . SER A 1 403 ? -22.395 18.686 -26.608 1.00 12.07 533 SER A C 1
ATOM 3131 O O . SER A 1 403 ? -23.576 18.824 -26.942 1.00 12.08 533 SER A O 1
ATOM 3134 N N . PHE A 1 404 ? -21.380 19.113 -27.353 1.00 12.40 534 PHE A N 1
ATOM 3135 C CA . PHE A 1 404 ? -21.595 19.679 -28.681 1.00 12.98 534 PHE A CA 1
ATOM 3136 C C . PHE A 1 404 ? -21.713 18.538 -29.686 1.00 13.19 534 PHE A C 1
ATOM 3137 O O . PHE A 1 404 ? -20.799 17.728 -29.813 1.00 13.04 534 PHE A O 1
ATOM 3145 N N . TYR A 1 405 ? -22.842 18.465 -30.387 1.00 13.68 535 TYR A N 1
ATOM 3146 C CA . TYR A 1 405 ? -23.077 17.396 -31.356 1.00 13.98 535 TYR A CA 1
ATOM 3147 C C . TYR A 1 405 ? -22.979 17.923 -32.790 1.00 14.58 535 TYR A C 1
ATOM 3148 O O . TYR A 1 405 ? -23.720 18.828 -33.177 1.00 14.58 535 TYR A O 1
ATOM 3157 N N . ASP A 1 406 ? -22.046 17.360 -33.556 1.00 15.06 536 ASP A N 1
ATOM 3158 C CA . ASP A 1 406 ? -21.856 17.704 -34.964 1.00 15.82 536 ASP A CA 1
ATOM 3159 C C . ASP A 1 406 ? -22.140 16.462 -35.808 1.00 16.42 536 ASP A C 1
ATOM 3160 O O . ASP A 1 406 ? -21.326 15.544 -35.858 1.00 15.93 536 ASP A O 1
ATOM 3165 N N . SER A 1 407 ? -23.293 16.449 -36.478 1.00 17.45 537 SER A N 1
ATOM 3166 C CA . SER A 1 407 ? -23.714 15.303 -37.294 1.00 18.43 537 SER A CA 1
ATOM 3167 C C . SER A 1 407 ? -22.648 14.843 -38.300 1.00 19.45 537 SER A C 1
ATOM 3168 O O . SER A 1 407 ? -22.504 13.645 -38.543 1.00 19.73 537 SER A O 1
ATOM 3171 N N . ASP A 1 408 ? -21.901 15.787 -38.870 1.00 20.46 538 ASP A N 1
ATOM 3172 C CA . ASP A 1 408 ? -20.819 15.458 -39.806 1.00 21.34 538 ASP A CA 1
ATOM 3173 C C . ASP A 1 408 ? -19.723 14.587 -39.172 1.00 20.87 538 ASP A C 1
ATOM 3174 O O . ASP A 1 408 ? -19.102 13.777 -39.865 1.00 21.28 538 ASP A O 1
ATOM 3179 N N . GLN A 1 409 ? -19.497 14.755 -37.868 1.00 19.92 539 GLN A N 1
ATOM 3180 C CA . GLN A 1 409 ? -18.488 13.986 -37.130 1.00 19.66 539 GLN A CA 1
ATOM 3181 C C . GLN A 1 409 ? -19.060 12.880 -36.234 1.00 18.33 539 GLN A C 1
ATOM 3182 O O . GLN A 1 409 ? -18.411 11.851 -36.045 1.00 18.21 539 GLN A O 1
ATOM 3188 N N . ASP A 1 410 ? -20.264 13.084 -35.699 1.00 16.91 540 ASP A N 1
ATOM 3189 C CA . ASP A 1 410 ? -20.754 12.295 -34.562 1.00 16.11 540 ASP A CA 1
ATOM 3190 C C . ASP A 1 410 ? -21.977 11.417 -34.841 1.00 15.69 540 ASP A C 1
ATOM 3191 O O . ASP A 1 410 ? -22.499 10.780 -33.920 1.00 15.49 540 ASP A O 1
ATOM 3196 N N . LEU A 1 411 ? -22.429 11.374 -36.092 1.00 15.48 541 LEU A N 1
ATOM 3197 C CA . LEU A 1 411 ? -23.642 10.643 -36.449 1.00 15.35 541 LEU A CA 1
ATOM 3198 C C . LEU A 1 411 ? -23.603 9.174 -36.025 1.00 15.17 541 LEU A C 1
ATOM 3199 O O . LEU A 1 411 ? -24.606 8.639 -35.555 1.00 15.06 541 LEU A O 1
ATOM 3204 N N . ALA A 1 412 ? -22.450 8.528 -36.180 1.00 15.14 542 ALA A N 1
ATOM 3205 C CA . ALA A 1 412 ? -22.317 7.103 -35.851 1.00 15.14 542 ALA A CA 1
ATOM 3206 C C . ALA A 1 412 ? -22.570 6.796 -34.372 1.00 14.85 542 ALA A C 1
ATOM 3207 O O . ALA A 1 412 ? -22.931 5.675 -34.028 1.00 14.79 542 ALA A O 1
ATOM 3209 N N . LEU A 1 413 ? -22.384 7.797 -33.511 1.00 14.66 543 LEU A N 1
ATOM 3210 C CA . LEU A 1 413 ? -22.547 7.642 -32.067 1.00 14.64 543 LEU A CA 1
ATOM 3211 C C . LEU A 1 413 ? -24.005 7.756 -31.586 1.00 14.66 543 LEU A C 1
ATOM 3212 O O . LEU A 1 413 ? -24.291 7.465 -30.424 1.00 14.30 543 LEU A O 1
ATOM 3217 N N . VAL A 1 414 ? -24.920 8.160 -32.469 1.00 14.87 544 VAL A N 1
ATOM 3218 C CA . VAL A 1 414 ? -26.289 8.508 -32.067 1.00 15.06 544 VAL A CA 1
ATOM 3219 C C . VAL A 1 414 ? -27.041 7.358 -31.386 1.00 15.19 544 VAL A C 1
ATOM 3220 O O . VAL A 1 414 ? -27.629 7.561 -30.323 1.00 14.96 544 VAL A O 1
ATOM 3224 N N . ALA A 1 415 ? -27.017 6.165 -31.981 1.00 15.46 545 ALA A N 1
ATOM 3225 C CA . ALA A 1 415 ? -27.685 4.996 -31.390 1.00 15.60 545 ALA A CA 1
ATOM 3226 C C . ALA A 1 415 ? -27.193 4.716 -29.969 1.00 15.57 545 ALA A C 1
ATOM 3227 O O . ALA A 1 415 ? -28.000 4.468 -29.063 1.00 15.37 545 ALA A O 1
ATOM 3229 N N . ASP A 1 416 ? -25.874 4.763 -29.777 1.00 15.43 546 ASP A N 1
ATOM 3230 C CA . ASP A 1 416 ? -25.286 4.527 -28.459 1.00 15.53 546 ASP A CA 1
ATOM 3231 C C . ASP A 1 416 ? -25.613 5.652 -27.468 1.00 15.11 546 ASP A C 1
ATOM 3232 O O . ASP A 1 416 ? -25.866 5.378 -26.304 1.00 14.90 546 ASP A O 1
ATOM 3237 N N . LEU A 1 417 ? -25.609 6.906 -27.921 1.00 14.94 547 LEU A N 1
ATOM 3238 C CA . LEU A 1 417 ? -25.992 8.025 -27.047 1.00 14.85 547 LEU A CA 1
ATOM 3239 C C . LEU A 1 417 ? -27.447 7.922 -26.603 1.00 14.87 547 LEU A C 1
ATOM 3240 O O . LEU A 1 417 ? -27.759 8.121 -25.428 1.00 14.47 547 LEU A O 1
ATOM 3245 N N . SER A 1 418 ? -28.338 7.615 -27.545 1.00 15.06 548 SER A N 1
ATOM 3246 C CA . SER A 1 418 ? -29.758 7.505 -27.230 1.00 15.27 548 SER A CA 1
ATOM 3247 C C . SER A 1 418 ? -30.009 6.397 -26.198 1.00 15.14 548 SER A C 1
ATOM 3248 O O . SER A 1 418 ? -30.824 6.566 -25.294 1.00 14.85 548 SER A O 1
ATOM 3251 N N . LYS A 1 419 ? -29.293 5.281 -26.322 1.00 15.13 549 LYS A N 1
ATOM 3252 C CA . LYS A 1 419 ? -29.379 4.193 -25.346 1.00 15.18 549 LYS A CA 1
ATOM 3253 C C . LYS A 1 419 ? -28.931 4.670 -23.959 1.00 14.61 549 LYS A C 1
ATOM 3254 O O . LYS A 1 419 ? -29.648 4.486 -22.974 1.00 14.24 549 LYS A O 1
ATOM 3260 N N . ILE A 1 420 ? -27.753 5.287 -23.897 1.00 13.99 550 ILE A N 1
ATOM 3261 C CA . ILE A 1 420 ? -27.209 5.797 -22.630 1.00 13.74 550 ILE A CA 1
ATOM 3262 C C . ILE A 1 420 ? -28.185 6.769 -21.959 1.00 13.65 550 ILE A C 1
ATOM 3263 O O . ILE A 1 420 ? -28.398 6.698 -20.751 1.00 13.58 550 ILE A O 1
ATOM 3268 N N . LEU A 1 421 ? -28.774 7.663 -22.746 1.00 13.66 551 LEU A N 1
ATOM 3269 C CA . LEU A 1 421 ? -29.706 8.657 -22.217 1.00 13.75 551 LEU A CA 1
ATOM 3270 C C . LEU A 1 421 ? -30.994 8.019 -21.694 1.00 13.98 551 LEU A C 1
ATOM 3271 O O . LEU A 1 421 ? -31.455 8.352 -20.602 1.00 13.63 551 LEU A O 1
ATOM 3276 N N . ARG A 1 422 ? -31.564 7.104 -22.476 1.00 14.55 552 ARG A N 1
ATOM 3277 C CA . ARG A 1 422 ? -32.794 6.410 -22.080 1.00 15.21 552 ARG A CA 1
ATOM 3278 C C . ARG A 1 422 ? -32.593 5.573 -20.814 1.00 15.10 552 ARG A C 1
ATOM 3279 O O . ARG A 1 422 ? -33.426 5.611 -19.907 1.00 15.02 552 ARG A O 1
ATOM 3287 N N . GLN A 1 423 ? -31.488 4.831 -20.750 1.00 15.07 553 GLN A N 1
ATOM 3288 C CA . GLN A 1 423 ? -31.135 4.057 -19.549 1.00 14.92 553 GLN A CA 1
ATOM 3289 C C . GLN A 1 423 ? -31.043 4.943 -18.308 1.00 14.76 553 GLN A C 1
ATOM 3290 O O . GLN A 1 423 ? -31.486 4.549 -17.233 1.00 14.61 553 GLN A O 1
ATOM 3296 N N . ALA A 1 424 ? -30.466 6.134 -18.463 1.00 14.64 554 ALA A N 1
ATOM 3297 C CA . ALA A 1 424 ? -30.267 7.059 -17.343 1.00 14.63 554 ALA A CA 1
ATOM 3298 C C . ALA A 1 424 ? -31.444 8.021 -17.127 1.00 14.89 554 ALA A C 1
ATOM 3299 O O . ALA A 1 424 ? -31.348 8.945 -16.315 1.00 14.83 554 ALA A O 1
ATOM 3301 N N . ASP A 1 425 ? -32.544 7.798 -17.846 1.00 15.12 555 ASP A N 1
ATOM 3302 C CA . ASP A 1 425 ? -33.744 8.637 -17.759 1.00 15.44 555 ASP A CA 1
ATOM 3303 C C . ASP A 1 425 ? -33.456 10.116 -18.017 1.00 15.56 555 ASP A C 1
ATOM 3304 O O . ASP A 1 425 ? -33.955 10.997 -17.312 1.00 15.34 555 ASP A O 1
ATOM 3309 N N . GLN A 1 426 ? -32.639 10.364 -19.040 1.00 15.66 556 GLN A N 1
ATOM 3310 C CA . GLN A 1 426 ? -32.310 11.708 -19.492 1.00 15.99 556 GLN A CA 1
ATOM 3311 C C . GLN A 1 426 ? -33.101 12.031 -20.750 1.00 16.74 556 GLN A C 1
ATOM 3312 O O . GLN A 1 426 ? -33.620 11.133 -21.409 1.00 17.05 556 GLN A O 1
ATOM 3318 N N . SER A 1 427 ? -33.181 13.316 -21.081 1.00 17.68 557 SER A N 1
ATOM 3319 C CA . SER A 1 427 ? -33.888 13.769 -22.282 1.00 18.45 557 SER A CA 1
ATOM 3320 C C . SER A 1 427 ? -33.144 13.355 -23.543 1.00 18.59 557 SER A C 1
ATOM 3321 O O . SER A 1 427 ? -31.922 13.456 -23.600 1.00 18.11 557 SER A O 1
ATOM 3324 N N . VAL A 1 428 ? -33.888 12.892 -24.547 1.00 18.86 558 VAL A N 1
ATOM 3325 C CA . VAL A 1 428 ? -33.316 12.573 -25.849 1.00 19.22 558 VAL A CA 1
ATOM 3326 C C . VAL A 1 428 ? -33.762 13.670 -26.816 1.00 19.64 558 VAL A C 1
ATOM 3327 O O . VAL A 1 428 ? -34.936 13.721 -27.182 1.00 19.68 558 VAL A O 1
ATOM 3331 N N . PRO A 1 429 ? -32.842 14.568 -27.216 1.00 19.88 559 PRO A N 1
ATOM 3332 C CA . PRO A 1 429 ? -33.260 15.620 -28.156 1.00 20.35 559 PRO A CA 1
ATOM 3333 C C . PRO A 1 429 ? -33.595 15.060 -29.540 1.00 20.89 559 PRO A C 1
ATOM 3334 O O . PRO A 1 429 ? -33.127 13.979 -29.900 1.00 20.57 559 PRO A O 1
ATOM 3338 N N . ASP A 1 430 ? -34.405 15.791 -30.301 1.00 22.15 560 ASP A N 1
ATOM 3339 C CA . ASP A 1 430 ? -34.915 15.296 -31.585 1.00 22.99 560 ASP A CA 1
ATOM 3340 C C . ASP A 1 430 ? -33.803 14.868 -32.545 1.00 22.46 560 ASP A C 1
ATOM 3341 O O . ASP A 1 430 ? -33.958 13.887 -33.267 1.00 22.78 560 ASP A O 1
ATOM 3346 N N . PHE A 1 431 ? -32.679 15.582 -32.531 1.00 21.94 561 PHE A N 1
ATOM 3347 C CA . PHE A 1 431 ? -31.547 15.258 -33.412 1.00 21.71 561 PHE A CA 1
ATOM 3348 C C . PHE A 1 431 ? -30.752 13.993 -33.023 1.00 21.85 561 PHE A C 1
ATOM 3349 O O . PHE A 1 431 ? -29.841 13.600 -33.752 1.00 21.74 561 PHE A O 1
ATOM 3357 N N . LEU A 1 432 ? -31.087 13.354 -31.899 1.00 22.11 562 LEU A N 1
ATOM 3358 C CA . LEU A 1 432 ? -30.462 12.078 -31.518 1.00 22.63 562 LEU A CA 1
ATOM 3359 C C . LEU A 1 432 ? -31.449 10.903 -31.532 1.00 23.73 562 LEU A C 1
ATOM 3360 O O . LEU A 1 432 ? -31.170 9.853 -30.954 1.00 23.18 562 LEU A O 1
ATOM 3365 N N . LYS A 1 433 ? -32.590 11.072 -32.200 1.00 25.12 563 LYS A N 1
ATOM 3366 C CA . LYS A 1 433 ? -33.617 10.027 -32.250 1.00 25.97 563 LYS A CA 1
ATOM 3367 C C . LYS A 1 433 ? -33.545 9.235 -33.553 1.00 26.33 563 LYS A C 1
ATOM 3368 O O . LYS A 1 433 ? -32.647 9.442 -34.368 1.00 26.54 563 LYS A O 1
#

Organism: Bombyx mori (NCBI:txid7091)

Radius of gyration: 21.03 Å; Cα contacts (8 Å, |Δi|>4): 881; chains: 1; bounding box: 56×56×54 Å

InterPro domains:
  IPR000629 ATP-dependent RNA helicase DEAD-box, conserved site [PS00039] (336-344)
  IPR001650 Helicase, C-terminal domain-like [PF00271] (417-526)
  IPR001650 Helicase, C-terminal domain-like [PS51194] (421-566)
  IPR001650 Helicase, C-terminal domain-like [SM00490] (445-526)
  IPR011545 DEAD/DEAH-box helicase domain [PF00270] (204-382)
  IPR014001 Helicase superfamily 1/2, ATP-binding domain [PS51192] (211-394)
  IPR014001 Helicase superfamily 1/2, ATP-binding domain [SM00487] (199-409)
  IPR014014 RNA helicase, DEAD-box type, Q motif [PS51195] (180-208)
  IPR027417 P-loop containing nucleoside triphosphate hydrolase [G3DSA:3.40.50.300] (132-397)
  IPR027417 P-loop containing nucleoside triphosphate hydrolase [G3DSA:3.40.50.300] (398-564)
  IPR027417 P-loop containing nucleoside triphosphate hydrolase [SSF52540] (258-540)

B-factor: mean 16.68, std 6.68, range [5.76, 49.59]

Solvent-accessible surface area: 18404 Å² total; per-residue (Å²): 63,83,20,112,150,60,62,129,70,67,99,88,10,17,50,50,36,21,86,70,16,127,22,30,89,111,10,67,150,53,82,57,120,51,43,43,110,127,62,36,216,65,17,133,27,2,101,91,6,136,26,82,157,99,1,30,42,8,0,53,108,2,51,50,162,69,2,7,11,1,6,45,13,0,0,16,2,0,50,66,40,41,3,0,0,0,3,4,25,6,8,7,29,23,36,4,0,0,0,0,0,0,0,4,31,4,13,105,72,96,108,137,54,82,48,128,143,25,10,0,38,0,4,0,0,0,0,0,18,21,71,6,2,0,47,25,1,13,50,21,0,50,1,1,6,74,79,25,121,18,91,25,1,21,0,1,14,37,9,33,46,192,88,6,4,74,72,0,28,188,6,2,19,0,0,0,0,12,5,55,22,1,9,44,2,10,126,138,85,66,2,12,0,35,24,5,41,3,0,0,0,8,9,0,7,32,0,1,77,166,67,54,20,74,25,1,56,103,2,12,114,42,128,54,19,37,98,44,88,158,20,14,0,0,0,0,0,3,0,4,49,149,98,15,34,150,73,0,31,127,4,15,55,79,64,0,29,0,3,9,23,108,55,9,11,9,1,86,14,0,92,6,49,15,77,92,12,74,145,176,87,8,83,102,21,0,61,96,22,3,97,115,20,113,69,96,36,1,0,0,0,0,80,69,90,211,34,0,73,95,0,14,55,21,3,58,161,92,87,38,92,20,10,9,0,3,46,102,69,136,7,118,67,13,21,91,3,18,107,29,0,70,73,38,135,26,20,1,0,0,0,12,57,25,0,1,14,12,2,40,2,102,104,9,54,5,0,0,0,10,25,9,9,178,45,32,30,47,0,1,2,4,0,0,3,3,6,24,32,0,47,176,10,60,1,4,0,3,2,10,51,139,131,11,120,104,11,19,75,62,0,11,108,10,0,136,66,4,129,37,92,34,34,119,63,1,165